Protein AF-A0AAP4FVU3-F1 (afdb_monomer)

pLDDT: mean 83.16, std 20.71, range [27.2, 98.75]

Structure (mmCIF, N/CA/C/O backbone):
data_AF-A0AAP4FVU3-F1
#
_entry.id   AF-A0AAP4FVU3-F1
#
loop_
_atom_site.group_PDB
_atom_site.id
_atom_site.type_symbol
_atom_site.label_atom_id
_atom_site.label_alt_id
_atom_site.label_comp_id
_atom_site.label_asym_id
_atom_site.label_entity_id
_atom_site.label_seq_id
_atom_site.pdbx_PDB_ins_code
_atom_site.Cartn_x
_atom_site.Cartn_y
_atom_site.Cartn_z
_atom_site.occupancy
_atom_site.B_iso_or_equiv
_atom_site.auth_seq_id
_atom_site.auth_comp_id
_atom_site.auth_asym_id
_atom_site.auth_atom_id
_atom_site.pdbx_PDB_model_num
ATOM 1 N N . MET A 1 1 ? 29.505 -15.397 -71.806 1.00 38.56 1 MET A N 1
ATOM 2 C CA . MET A 1 1 ? 29.317 -16.801 -71.384 1.00 38.56 1 MET A CA 1
ATOM 3 C C . MET A 1 1 ? 28.017 -16.881 -70.593 1.00 38.56 1 MET A C 1
ATOM 5 O O . MET A 1 1 ? 27.939 -16.304 -69.522 1.00 38.56 1 MET A O 1
ATOM 9 N N . LEU A 1 2 ? 26.984 -17.497 -71.165 1.00 31.22 2 LEU A N 1
ATOM 10 C CA . LEU A 1 2 ? 25.797 -18.022 -70.463 1.00 31.22 2 LEU A CA 1
ATOM 11 C C . LEU A 1 2 ? 25.947 -19.570 -70.422 1.00 31.22 2 LEU A C 1
ATOM 13 O O . LEU A 1 2 ? 26.785 -20.048 -71.192 1.00 31.22 2 LEU A O 1
ATOM 17 N N . PRO A 1 3 ? 25.160 -20.374 -69.662 1.00 44.78 3 PRO A N 1
ATOM 18 C CA . PRO A 1 3 ? 23.874 -20.037 -69.039 1.00 44.78 3 PRO A CA 1
ATOM 19 C C . PRO A 1 3 ? 23.578 -20.610 -67.627 1.00 44.78 3 PRO A C 1
ATOM 21 O O . PRO A 1 3 ? 24.168 -21.560 -67.122 1.00 44.78 3 PRO A O 1
ATOM 24 N N . THR A 1 4 ? 22.534 -20.006 -67.067 1.00 33.06 4 THR A N 1
ATOM 25 C CA . THR A 1 4 ? 21.506 -20.478 -66.127 1.00 33.06 4 THR A CA 1
ATOM 26 C C . THR A 1 4 ? 20.995 -21.913 -66.354 1.00 33.06 4 THR A C 1
ATOM 28 O O . THR A 1 4 ? 20.730 -22.311 -67.486 1.00 33.06 4 THR A O 1
ATOM 31 N N . PHE A 1 5 ? 20.709 -22.645 -65.266 1.00 34.53 5 PHE A N 1
ATOM 32 C CA . PHE A 1 5 ? 19.951 -23.907 -65.284 1.00 34.53 5 PHE A CA 1
ATOM 33 C C . PHE A 1 5 ? 18.612 -23.781 -64.533 1.00 34.53 5 PHE A C 1
ATOM 35 O O . PHE A 1 5 ? 18.580 -23.506 -63.336 1.00 34.53 5 PHE A O 1
ATOM 42 N N . ARG A 1 6 ? 17.510 -24.033 -65.255 1.00 36.28 6 ARG A N 1
ATOM 43 C CA . ARG A 1 6 ? 16.176 -24.406 -64.742 1.00 36.28 6 ARG A CA 1
ATOM 44 C C . ARG A 1 6 ? 16.087 -25.940 -64.637 1.00 36.28 6 ARG A C 1
ATOM 46 O O . ARG A 1 6 ? 16.581 -26.629 -65.525 1.00 36.28 6 ARG A O 1
ATOM 53 N N . LYS A 1 7 ? 15.380 -26.466 -63.633 1.00 34.53 7 LYS A N 1
ATOM 54 C CA . LYS A 1 7 ? 14.786 -27.826 -63.600 1.00 34.53 7 LYS A CA 1
ATOM 55 C C . LYS A 1 7 ? 13.390 -27.663 -62.981 1.00 34.53 7 LYS A C 1
ATOM 57 O O . LYS A 1 7 ? 13.303 -27.172 -61.866 1.00 34.53 7 LYS A O 1
ATOM 62 N N . SER A 1 8 ? 12.289 -27.690 -63.731 1.00 30.59 8 SER A N 1
ATOM 63 C CA . SER A 1 8 ? 11.578 -28.801 -64.393 1.00 30.59 8 SER A CA 1
ATOM 64 C C . SER A 1 8 ? 10.974 -29.837 -63.439 1.00 30.59 8 SER A C 1
ATOM 66 O O . SER A 1 8 ? 11.662 -30.661 -62.846 1.00 30.59 8 SER A O 1
ATOM 68 N N . LEU A 1 9 ? 9.647 -29.720 -63.375 1.00 27.27 9 LEU A N 1
ATOM 69 C CA . LEU A 1 9 ? 8.590 -30.518 -62.769 1.00 27.27 9 LEU A CA 1
ATOM 70 C C . LEU A 1 9 ? 8.535 -31.941 -63.363 1.00 27.27 9 LEU A C 1
ATOM 72 O O . LEU A 1 9 ? 8.607 -32.088 -64.582 1.00 27.27 9 LEU A O 1
ATOM 76 N N . ILE A 1 10 ? 8.334 -32.968 -62.529 1.00 33.00 10 ILE A N 1
ATOM 77 C CA . ILE A 1 10 ? 7.913 -34.309 -62.968 1.00 33.00 10 ILE A CA 1
ATOM 78 C C . ILE A 1 10 ? 6.609 -34.649 -62.245 1.00 33.00 10 ILE A C 1
ATOM 80 O O . ILE A 1 10 ? 6.569 -34.769 -61.024 1.00 33.00 10 ILE A O 1
ATOM 84 N N . VAL A 1 11 ? 5.547 -34.775 -63.037 1.00 27.20 11 VAL A N 1
ATOM 85 C CA . VAL A 1 11 ? 4.223 -35.268 -62.656 1.00 27.20 11 VAL A CA 1
ATOM 86 C C . VAL A 1 11 ? 4.211 -36.775 -62.905 1.00 27.20 11 VAL A C 1
ATOM 88 O O . VAL A 1 11 ? 4.480 -37.208 -64.024 1.00 27.20 11 VAL A O 1
ATOM 91 N N . ALA A 1 12 ? 3.886 -37.567 -61.885 1.00 32.09 12 ALA A N 1
ATOM 92 C CA . ALA A 1 12 ? 3.591 -38.988 -62.027 1.00 32.09 12 ALA A CA 1
ATOM 93 C C . ALA A 1 12 ? 2.085 -39.200 -61.820 1.00 32.09 12 ALA A C 1
ATOM 95 O O . ALA A 1 12 ? 1.561 -38.986 -60.729 1.00 32.09 12 ALA A O 1
ATOM 96 N N . ILE A 1 13 ? 1.395 -39.591 -62.892 1.00 31.27 13 ILE A N 1
ATOM 97 C CA . ILE A 1 13 ? -0.001 -40.031 -62.878 1.00 31.27 13 ILE A CA 1
ATOM 98 C C . ILE A 1 13 ? 0.012 -41.540 -62.624 1.00 31.27 13 ILE A C 1
ATOM 100 O O . ILE A 1 13 ? 0.585 -42.290 -63.410 1.00 31.27 13 ILE A O 1
ATOM 104 N N . SER A 1 14 ? -0.635 -41.976 -61.545 1.00 30.45 14 SER A N 1
ATOM 105 C CA . SER A 1 14 ? -0.989 -43.376 -61.300 1.00 30.45 14 SER A CA 1
ATOM 106 C C . SER A 1 14 ? -2.511 -43.482 -61.264 1.00 30.45 14 SER A C 1
ATOM 108 O O . SER A 1 14 ? -3.184 -42.674 -60.625 1.00 30.45 14 SER A O 1
ATOM 110 N N . THR A 1 15 ? -3.047 -44.434 -62.021 1.00 31.00 15 THR A N 1
ATOM 111 C CA . THR A 1 15 ? -4.474 -44.644 -62.263 1.00 31.00 15 THR A CA 1
ATOM 112 C C . THR A 1 15 ? -5.048 -45.741 -61.362 1.00 31.00 15 THR A C 1
ATOM 114 O O . THR A 1 15 ? -4.447 -46.795 -61.194 1.00 31.00 15 THR A O 1
ATOM 117 N N . SER A 1 16 ? -6.275 -45.478 -60.898 1.00 28.86 16 SER A N 1
ATOM 118 C CA . SER A 1 16 ? -7.367 -46.431 -60.632 1.00 28.86 16 SER A CA 1
ATOM 119 C C . SER A 1 16 ? -7.278 -47.394 -59.439 1.00 28.86 16 SER A C 1
ATOM 121 O O . SER A 1 16 ? -6.579 -48.396 -59.483 1.00 28.86 16 SER A O 1
ATOM 123 N N . ALA A 1 17 ? -8.174 -47.200 -58.464 1.00 31.23 17 ALA A N 1
ATOM 124 C CA . ALA A 1 17 ? -9.341 -48.076 -58.268 1.00 31.23 17 ALA A CA 1
ATOM 125 C C . ALA A 1 17 ? -10.279 -47.481 -57.201 1.00 31.23 17 ALA A C 1
ATOM 127 O O . ALA A 1 17 ? -9.907 -47.301 -56.045 1.00 31.23 17 ALA A O 1
ATOM 128 N N . LEU A 1 18 ? -11.509 -47.173 -57.615 1.00 32.31 18 LEU A N 1
ATOM 129 C CA . LEU A 1 18 ? -12.615 -46.770 -56.754 1.00 32.31 18 LEU A CA 1
ATOM 130 C C . LEU A 1 18 ? -13.255 -48.040 -56.176 1.00 32.31 18 LEU A C 1
ATOM 132 O O . LEU A 1 18 ? -13.870 -48.805 -56.916 1.00 32.31 18 LEU A O 1
ATOM 136 N N . ILE A 1 19 ? -13.124 -48.257 -54.868 1.00 35.12 19 ILE A N 1
ATOM 137 C CA . ILE A 1 19 ? -13.930 -49.235 -54.131 1.00 35.12 19 ILE A CA 1
ATOM 138 C C . ILE A 1 19 ? -14.828 -48.437 -53.184 1.00 35.12 19 ILE A C 1
ATOM 140 O O . ILE A 1 19 ? -14.380 -47.934 -52.157 1.00 35.12 19 ILE A O 1
ATOM 144 N N . LEU A 1 20 ? -16.101 -48.290 -53.564 1.00 36.50 20 LEU A N 1
ATOM 145 C CA . LEU A 1 20 ? -17.160 -47.869 -52.651 1.00 36.50 20 LEU A CA 1
ATOM 146 C C . LEU A 1 20 ? -17.521 -49.065 -51.765 1.00 36.50 20 LEU A C 1
ATOM 148 O O . LEU A 1 20 ? -18.253 -49.960 -52.183 1.00 36.50 20 LEU A O 1
ATOM 152 N N . THR A 1 21 ? -17.049 -49.055 -50.526 1.00 38.81 21 THR A N 1
ATOM 153 C CA . THR A 1 21 ? -17.670 -49.812 -49.436 1.00 38.81 21 THR A CA 1
ATOM 154 C C . THR A 1 21 ? -18.214 -48.815 -48.431 1.00 38.81 21 THR A C 1
ATOM 156 O O . THR A 1 21 ? -17.455 -48.090 -47.792 1.00 38.81 21 THR A O 1
ATOM 159 N N . GLY A 1 22 ? -19.543 -48.759 -48.334 1.00 46.09 22 GLY A N 1
ATOM 160 C CA . GLY A 1 22 ? -20.248 -47.990 -47.320 1.00 46.09 22 GLY A CA 1
ATOM 161 C C . GLY A 1 22 ? -19.900 -48.515 -45.932 1.00 46.09 22 GLY A C 1
ATOM 162 O O . GLY A 1 22 ? -20.382 -49.566 -45.522 1.00 46.09 22 GLY A O 1
ATOM 163 N N . GLY A 1 23 ? -19.055 -47.773 -45.227 1.00 35.38 23 GLY A N 1
ATOM 164 C CA . GLY A 1 23 ? -18.915 -47.841 -43.783 1.00 35.38 23 GLY A CA 1
ATOM 165 C C . GLY A 1 23 ? -19.592 -46.612 -43.200 1.00 35.38 23 GLY A C 1
ATOM 166 O O . GLY A 1 23 ? -19.259 -45.488 -43.572 1.00 35.38 23 GLY A O 1
ATOM 167 N N . ILE A 1 24 ? -20.557 -46.821 -42.308 1.00 43.44 24 ILE A N 1
ATOM 168 C CA . ILE A 1 24 ? -21.048 -45.771 -41.419 1.00 43.44 24 ILE A CA 1
ATOM 169 C C . ILE A 1 24 ? -19.837 -45.348 -40.590 1.00 43.44 24 ILE A C 1
ATOM 171 O O . ILE A 1 24 ? -19.424 -46.063 -39.679 1.00 43.44 24 ILE A O 1
ATOM 175 N N . ALA A 1 25 ? -19.225 -44.222 -40.952 1.00 35.53 25 ALA A N 1
ATOM 176 C CA . ALA A 1 25 ? -18.262 -43.564 -40.097 1.00 35.53 25 ALA A CA 1
ATOM 177 C C . ALA A 1 25 ? -19.045 -43.075 -38.879 1.00 35.53 25 ALA A C 1
ATOM 179 O O . ALA A 1 25 ? -19.704 -42.036 -38.913 1.00 35.53 25 ALA A O 1
ATOM 180 N N . THR A 1 26 ? -19.012 -43.854 -37.803 1.00 39.78 26 THR A N 1
ATOM 181 C CA . THR A 1 26 ? -19.186 -43.296 -36.471 1.00 39.78 26 THR A CA 1
ATOM 182 C C . THR A 1 26 ? -18.154 -42.187 -36.357 1.00 39.78 26 THR A C 1
ATOM 184 O O . THR A 1 26 ? -16.954 -42.462 -36.310 1.00 39.78 26 THR A O 1
ATOM 187 N N . ALA A 1 27 ? -18.612 -40.938 -36.381 1.00 40.44 27 ALA A N 1
ATOM 188 C CA . ALA A 1 27 ? -17.813 -39.813 -35.945 1.00 40.44 27 ALA A CA 1
ATOM 189 C C . ALA A 1 27 ? -17.474 -40.069 -34.473 1.00 40.44 27 ALA A C 1
ATOM 191 O O . ALA A 1 27 ? -18.232 -39.725 -33.570 1.00 40.44 27 ALA A O 1
ATOM 192 N N . GLN A 1 28 ? -16.349 -40.740 -34.228 1.00 33.72 28 GLN A N 1
ATOM 193 C CA . GLN A 1 28 ? -15.615 -40.540 -32.997 1.00 33.72 28 GLN A CA 1
ATOM 194 C C . GLN A 1 28 ? -15.229 -39.068 -33.027 1.00 33.72 28 GLN A C 1
ATOM 196 O O . GLN A 1 28 ? -14.318 -38.670 -33.750 1.00 33.72 28 GLN A O 1
ATOM 201 N N . ALA A 1 29 ? -15.993 -38.256 -32.299 1.00 38.38 29 ALA A N 1
ATOM 202 C CA . ALA A 1 29 ? -15.531 -36.960 -31.861 1.00 38.38 29 ALA A CA 1
ATOM 203 C C . ALA A 1 29 ? -14.224 -37.219 -31.107 1.00 38.38 29 ALA A C 1
ATOM 205 O O . ALA A 1 29 ? -14.226 -37.652 -29.956 1.00 38.38 29 ALA A O 1
ATOM 206 N N . SER A 1 30 ? -13.098 -37.040 -31.793 1.00 38.91 30 SER A N 1
ATOM 207 C CA . SER A 1 30 ? -11.835 -36.801 -31.124 1.00 38.91 30 SER A CA 1
ATOM 208 C C . SER A 1 30 ? -12.073 -35.561 -30.278 1.00 38.91 30 SER A C 1
ATOM 210 O O . SER A 1 30 ? -12.345 -34.495 -30.836 1.00 38.91 30 SER A O 1
ATOM 212 N N . ALA A 1 31 ? -12.050 -35.710 -28.955 1.00 44.56 31 ALA A N 1
ATOM 213 C CA . ALA A 1 31 ? -11.927 -34.580 -28.055 1.00 44.56 31 ALA A CA 1
ATOM 214 C C . ALA A 1 31 ? -10.681 -33.813 -28.509 1.00 44.56 31 ALA A C 1
ATOM 216 O O . ALA A 1 31 ? -9.557 -34.279 -28.327 1.00 44.56 31 ALA A O 1
ATOM 217 N N . ALA A 1 32 ? -10.894 -32.714 -29.231 1.00 43.94 32 ALA A N 1
ATOM 218 C CA . ALA A 1 32 ? -9.843 -31.759 -29.489 1.00 43.94 32 ALA A CA 1
ATOM 219 C C . ALA A 1 32 ? -9.375 -31.311 -28.109 1.00 43.94 32 ALA A C 1
ATOM 221 O O . ALA A 1 32 ? -10.195 -30.863 -27.309 1.00 43.94 32 ALA A O 1
ATOM 222 N N . ASP A 1 33 ? -8.097 -31.523 -27.825 1.00 53.69 33 ASP A N 1
ATOM 223 C CA . ASP A 1 33 ? -7.442 -31.025 -26.626 1.00 53.69 33 ASP A CA 1
ATOM 224 C C . ASP A 1 33 ? -7.655 -29.504 -26.625 1.00 53.69 33 ASP A C 1
ATOM 226 O O . ASP A 1 33 ? -7.070 -28.778 -27.434 1.00 53.69 33 ASP A O 1
ATOM 230 N N . SER A 1 34 ? -8.643 -29.028 -25.864 1.00 67.12 34 SER A N 1
ATOM 231 C CA . SER A 1 34 ? -9.034 -27.624 -25.889 1.00 67.12 34 SER A CA 1
ATOM 232 C C . SER A 1 34 ? -7.889 -26.833 -25.279 1.00 67.12 34 SER A C 1
ATOM 234 O O . SER A 1 34 ? -7.538 -27.077 -24.125 1.00 67.12 34 SER A O 1
ATOM 236 N N . ALA A 1 35 ? -7.295 -25.917 -26.045 1.00 88.81 35 ALA A N 1
ATOM 237 C CA . ALA A 1 35 ? -6.182 -25.107 -25.571 1.00 88.81 35 ALA A CA 1
ATOM 238 C C . ALA A 1 35 ? -6.533 -24.442 -24.228 1.00 88.81 35 ALA A C 1
ATOM 240 O O . ALA A 1 35 ? -7.579 -23.809 -24.098 1.00 88.81 35 ALA A O 1
ATOM 241 N N . THR A 1 36 ? -5.661 -24.599 -23.233 1.00 94.69 36 THR A N 1
ATOM 242 C CA . THR A 1 36 ? -5.805 -23.965 -21.916 1.00 94.69 36 THR A CA 1
ATOM 243 C C . THR A 1 36 ? -4.711 -22.932 -21.696 1.00 94.69 36 THR A C 1
ATOM 245 O O . THR A 1 36 ? -3.562 -23.167 -22.080 1.00 94.69 36 THR A O 1
ATOM 248 N N . TYR A 1 37 ? -5.032 -21.850 -20.997 1.00 96.12 37 TYR A N 1
ATOM 249 C CA . TYR A 1 37 ? -4.131 -20.733 -20.729 1.00 96.12 37 TYR A CA 1
ATOM 250 C C . TYR A 1 37 ? -3.891 -20.570 -19.224 1.00 96.12 37 TYR A C 1
ATOM 252 O O . TYR A 1 37 ? -4.841 -20.707 -18.448 1.00 96.12 37 TYR A O 1
ATOM 260 N N . PRO A 1 38 ? -2.646 -20.302 -18.789 1.00 96.88 38 PRO A N 1
ATOM 261 C CA . PRO A 1 38 ? -2.349 -20.082 -17.382 1.00 96.88 38 PRO A CA 1
ATOM 262 C C . PRO A 1 38 ? -2.939 -18.750 -16.908 1.00 96.88 38 PRO A C 1
ATOM 264 O O . PRO A 1 38 ? -2.762 -17.715 -17.550 1.00 96.88 38 PRO A O 1
ATOM 267 N N . VAL A 1 39 ? -3.599 -18.778 -15.757 1.00 97.25 39 VAL A N 1
ATOM 268 C CA . VAL A 1 39 ? -4.093 -17.603 -15.035 1.00 97.25 39 VAL A CA 1
ATOM 269 C C . VAL A 1 39 ? -3.710 -17.765 -13.572 1.00 97.25 39 VAL A C 1
ATOM 271 O O . VAL A 1 39 ? -3.850 -18.844 -13.000 1.00 97.25 39 VAL A O 1
ATOM 274 N N . ARG A 1 40 ? -3.219 -16.695 -12.952 1.00 97.38 40 ARG A N 1
ATOM 275 C CA . ARG A 1 40 ? -2.927 -16.667 -11.517 1.00 97.38 40 ARG A CA 1
ATOM 276 C C . ARG A 1 40 ? -4.020 -15.912 -10.785 1.00 97.38 40 ARG A C 1
ATOM 278 O O . ARG A 1 40 ? -4.420 -14.830 -11.203 1.00 97.38 40 ARG A O 1
ATOM 285 N N . ILE A 1 41 ? -4.475 -16.465 -9.675 1.00 97.75 41 ILE A N 1
ATOM 286 C CA . ILE A 1 41 ? -5.405 -15.809 -8.767 1.00 97.75 41 ILE A CA 1
ATOM 287 C C . ILE A 1 41 ? -4.613 -15.346 -7.549 1.00 97.75 41 ILE A C 1
ATOM 289 O O . ILE A 1 41 ? -4.006 -16.161 -6.856 1.00 97.75 41 ILE A O 1
ATOM 293 N N . SER A 1 42 ? -4.588 -14.036 -7.324 1.00 96.06 42 SER A N 1
ATOM 294 C CA . SER A 1 42 ? -3.908 -13.395 -6.197 1.00 96.06 42 SER A CA 1
ATOM 295 C C . SER A 1 42 ? -4.954 -12.886 -5.216 1.00 96.06 42 SER A C 1
ATOM 297 O O . SER A 1 42 ? -5.984 -12.344 -5.623 1.00 96.06 42 SER A O 1
ATOM 299 N N . LYS A 1 43 ? -4.704 -13.084 -3.927 1.00 96.94 43 LYS A N 1
ATOM 300 C CA . LYS A 1 43 ? -5.576 -12.650 -2.844 1.00 96.94 43 LYS A CA 1
ATOM 301 C C . LYS A 1 43 ? -4.783 -11.715 -1.952 1.00 96.94 43 LYS A C 1
ATOM 303 O O . LYS A 1 43 ? -3.787 -12.131 -1.380 1.00 96.94 43 LYS A O 1
ATOM 308 N N . VAL A 1 44 ? -5.203 -10.465 -1.815 1.00 93.94 44 VAL A N 1
ATOM 309 C CA . VAL A 1 44 ? -4.476 -9.460 -1.019 1.00 93.94 44 VAL A CA 1
ATOM 310 C C . VAL A 1 44 ? -5.423 -8.691 -0.108 1.00 93.94 44 VAL A C 1
ATOM 312 O O . VAL A 1 44 ? -6.641 -8.742 -0.273 1.00 93.94 44 VAL A O 1
ATOM 315 N N . ALA A 1 45 ? -4.858 -7.989 0.867 1.00 92.81 45 ALA A N 1
ATOM 316 C CA . ALA A 1 45 ? -5.593 -7.065 1.716 1.00 92.81 45 ALA A CA 1
ATOM 317 C C . ALA A 1 45 ? -5.452 -5.630 1.185 1.00 92.81 45 ALA A C 1
ATOM 319 O O . ALA A 1 45 ? -4.370 -5.236 0.749 1.00 92.81 45 ALA A O 1
ATOM 320 N N . GLU A 1 46 ? -6.515 -4.831 1.265 1.00 89.00 46 GLU A N 1
ATOM 321 C CA . GLU A 1 46 ? -6.510 -3.407 0.892 1.00 89.00 46 GLU A CA 1
ATOM 322 C C . GLU A 1 46 ? -5.497 -2.614 1.734 1.00 89.00 46 GLU A C 1
ATOM 324 O O . GLU A 1 46 ? -4.816 -1.731 1.219 1.00 89.00 46 GLU A O 1
ATOM 329 N N . ASP A 1 47 ? -5.336 -2.975 3.014 1.00 86.50 47 ASP A N 1
ATOM 330 C CA . ASP A 1 47 ? -4.379 -2.347 3.932 1.00 86.50 47 ASP A CA 1
ATOM 331 C C . ASP A 1 47 ? -2.944 -2.892 3.805 1.00 86.50 47 ASP A C 1
ATOM 333 O O . ASP A 1 47 ? -2.022 -2.350 4.419 1.00 86.50 47 ASP A O 1
ATOM 337 N N . ASN A 1 48 ? -2.729 -3.939 3.000 1.00 86.69 48 ASN A N 1
ATOM 338 C CA . ASN A 1 48 ? -1.408 -4.501 2.736 1.00 86.69 48 ASN A CA 1
ATOM 339 C C . ASN A 1 48 ? -1.352 -5.267 1.401 1.00 86.69 48 ASN A C 1
ATOM 341 O O . ASN A 1 48 ? -1.512 -6.488 1.347 1.00 86.69 48 ASN A O 1
ATOM 345 N N . THR A 1 49 ? -1.008 -4.558 0.327 1.00 83.12 49 THR A N 1
ATOM 346 C CA . THR A 1 49 ? -0.813 -5.137 -1.013 1.00 83.12 49 THR A CA 1
ATOM 347 C C . THR A 1 49 ? 0.585 -5.736 -1.231 1.00 83.12 49 THR A C 1
ATOM 349 O O . THR A 1 49 ? 0.920 -6.107 -2.356 1.00 83.12 49 THR A O 1
ATOM 352 N N . SER A 1 50 ? 1.437 -5.776 -0.198 1.00 83.19 50 SER A N 1
ATOM 353 C CA . SER A 1 50 ? 2.822 -6.274 -0.276 1.00 83.19 50 SER A CA 1
ATOM 354 C C . SER A 1 50 ? 2.942 -7.792 -0.110 1.00 83.19 50 SER A C 1
ATOM 356 O O . SER A 1 50 ? 3.997 -8.364 -0.379 1.00 83.19 50 SER A O 1
ATOM 358 N N . SER A 1 51 ? 1.874 -8.460 0.324 1.00 87.62 51 SER A N 1
ATOM 359 C CA . SER A 1 51 ? 1.862 -9.899 0.587 1.00 87.62 51 SER A CA 1
ATOM 360 C C . SER A 1 51 ? 0.500 -10.511 0.290 1.00 87.62 51 SER A C 1
ATOM 362 O O . SER A 1 51 ? -0.525 -9.861 0.482 1.00 87.62 51 SER A O 1
ATOM 364 N N . GLU A 1 52 ? 0.492 -11.785 -0.099 1.00 93.50 52 GLU A N 1
ATOM 365 C CA . GLU A 1 52 ? -0.747 -12.550 -0.231 1.00 93.50 52 GLU A CA 1
ATOM 366 C C . GLU A 1 52 ? -1.443 -12.709 1.134 1.00 93.50 52 GLU A C 1
ATOM 368 O O . GLU A 1 52 ? -0.811 -12.943 2.170 1.00 93.50 52 GLU A O 1
ATOM 373 N N . LEU A 1 53 ? -2.765 -12.586 1.119 1.00 95.44 53 LEU A N 1
ATOM 374 C CA . LEU A 1 53 ? -3.655 -12.751 2.253 1.00 95.44 53 LEU A CA 1
ATOM 375 C C . LEU A 1 53 ? -4.124 -14.210 2.308 1.00 95.44 53 LEU A C 1
ATOM 377 O O . LEU A 1 53 ? -4.913 -14.662 1.475 1.00 95.44 53 LEU A O 1
ATOM 381 N N . LYS A 1 54 ? -3.621 -14.944 3.303 1.00 97.12 54 LYS A N 1
ATOM 382 C CA . LYS A 1 54 ? -3.934 -16.359 3.552 1.00 97.12 54 LYS A CA 1
ATOM 383 C C . LYS A 1 54 ? -5.306 -16.568 4.202 1.00 97.12 54 LYS A C 1
ATOM 385 O O . LYS A 1 54 ? -5.847 -15.654 4.817 1.00 97.12 54 LYS A O 1
ATOM 390 N N . ASP A 1 55 ? -5.783 -17.810 4.149 1.00 97.38 55 ASP A N 1
ATOM 391 C CA . ASP A 1 55 ? -6.969 -18.314 4.859 1.00 97.38 55 ASP A CA 1
ATOM 392 C C . ASP A 1 55 ? -8.333 -17.833 4.306 1.00 97.38 55 ASP A C 1
ATOM 394 O O . ASP A 1 55 ? -9.360 -18.026 4.954 1.00 97.38 55 ASP A O 1
ATOM 398 N N . ALA A 1 56 ? -8.375 -17.272 3.092 1.00 98.00 56 ALA A N 1
ATOM 399 C CA . ALA A 1 56 ? -9.615 -16.982 2.368 1.00 98.00 56 ALA A CA 1
ATOM 400 C C . ALA A 1 56 ? -10.100 -18.224 1.612 1.00 98.00 56 ALA A C 1
ATOM 402 O O . ALA A 1 56 ? -9.318 -18.860 0.905 1.00 98.00 56 ALA A O 1
ATOM 403 N N . HIS A 1 57 ? -11.385 -18.561 1.691 1.00 98.31 57 HIS A N 1
ATOM 404 C CA . HIS A 1 57 ? -11.962 -19.668 0.926 1.00 98.31 57 HIS A CA 1
ATOM 405 C C . HIS A 1 57 ? -12.519 -19.175 -0.409 1.00 98.31 57 HIS A C 1
ATOM 407 O O . HIS A 1 57 ? -13.527 -18.468 -0.448 1.00 98.31 57 HIS A O 1
ATOM 413 N N . LEU A 1 58 ? -11.894 -19.591 -1.507 1.00 98.62 58 LEU A N 1
ATOM 414 C CA . LEU A 1 58 ? -12.199 -19.148 -2.865 1.00 98.62 58 LEU A CA 1
ATOM 415 C C . LEU A 1 58 ? -12.851 -20.264 -3.687 1.00 98.62 58 LEU A C 1
ATOM 417 O O . LEU A 1 58 ? -12.565 -21.450 -3.503 1.00 98.62 58 LEU A O 1
ATOM 421 N N . SER A 1 59 ? -13.718 -19.867 -4.613 1.00 98.31 59 SER A N 1
ATOM 422 C CA . SER A 1 59 ? -14.410 -20.733 -5.564 1.00 98.31 59 SER A CA 1
ATOM 423 C C . SER A 1 59 ? -14.379 -20.104 -6.954 1.00 98.31 59 SER A C 1
ATOM 425 O O . SER A 1 59 ? -14.734 -18.939 -7.114 1.00 98.31 59 SER A O 1
ATOM 427 N N . LEU A 1 60 ? -13.962 -20.866 -7.959 1.00 98.38 60 LEU A N 1
ATOM 428 C CA . LEU A 1 60 ? -13.961 -20.468 -9.362 1.00 98.38 60 LEU A CA 1
ATOM 429 C C . LEU A 1 60 ? -15.015 -21.280 -10.113 1.00 98.38 60 LEU A C 1
ATOM 431 O O . LEU A 1 60 ? -14.932 -22.510 -10.161 1.00 98.38 60 LEU A O 1
ATOM 435 N N . SER A 1 61 ? -15.996 -20.605 -10.710 1.00 96.94 61 SER A N 1
ATOM 436 C CA . SER A 1 61 ? -16.984 -21.269 -11.562 1.00 96.94 61 SER A CA 1
ATOM 437 C C . SER A 1 61 ? -16.330 -21.791 -12.840 1.00 96.94 61 SER A C 1
ATOM 439 O O . SER A 1 61 ? -15.523 -21.096 -13.447 1.00 96.94 61 SER A O 1
ATOM 441 N N . ILE A 1 62 ? -16.686 -23.007 -13.259 1.00 92.69 62 ILE A N 1
ATOM 442 C CA . ILE A 1 62 ? -16.197 -23.619 -14.498 1.00 92.69 62 ILE A CA 1
ATOM 443 C C . ILE A 1 62 ? -17.388 -23.810 -15.450 1.00 92.69 62 ILE A C 1
ATOM 445 O O . ILE A 1 62 ? -18.362 -24.466 -15.072 1.00 92.69 62 ILE A O 1
ATOM 449 N N . PRO A 1 63 ? -17.360 -23.257 -16.679 1.00 87.38 63 PRO A N 1
ATOM 450 C CA . PRO A 1 63 ? -18.449 -23.424 -17.639 1.00 87.38 63 PRO A CA 1
ATOM 451 C C . PRO A 1 63 ? -18.786 -24.897 -17.906 1.00 87.38 63 PRO A C 1
ATOM 453 O O . PRO A 1 63 ? -17.962 -25.648 -18.420 1.00 87.38 63 PRO A O 1
ATOM 456 N N . GLY A 1 64 ? -20.014 -25.308 -17.577 1.00 85.12 64 GLY A N 1
ATOM 457 C CA . GLY A 1 64 ? -20.495 -26.674 -17.820 1.00 85.12 64 GLY A CA 1
ATOM 458 C C . GLY A 1 64 ? -19.879 -27.753 -16.921 1.00 85.12 64 GLY A C 1
ATOM 459 O O . GLY A 1 64 ? -20.053 -28.934 -17.216 1.00 85.12 64 GLY A O 1
ATOM 460 N N . GLY A 1 65 ? -19.182 -27.369 -15.847 1.00 89.88 65 GLY A N 1
ATOM 461 C CA . GLY A 1 65 ? -18.546 -28.288 -14.904 1.00 89.88 65 GLY A CA 1
ATOM 462 C C . GLY A 1 65 ? -18.702 -27.862 -13.445 1.00 89.88 65 GLY A C 1
ATOM 463 O O . GLY A 1 65 ? -19.336 -26.852 -13.133 1.00 89.88 65 GLY A O 1
ATOM 464 N N . ASP A 1 66 ? -18.112 -28.653 -12.551 1.00 93.62 66 ASP A N 1
ATOM 465 C CA . ASP A 1 66 ? -18.082 -28.353 -11.121 1.00 93.62 66 ASP A CA 1
ATOM 466 C C . ASP A 1 66 ? -17.096 -27.210 -10.814 1.00 93.62 66 ASP A C 1
ATOM 468 O O . ASP A 1 66 ? -16.048 -27.106 -11.463 1.00 93.62 66 ASP A O 1
ATOM 472 N N . PRO A 1 67 ? -17.397 -26.345 -9.828 1.00 96.25 67 PRO A N 1
ATOM 473 C CA . PRO A 1 67 ? -16.498 -25.267 -9.440 1.00 96.25 67 PRO A CA 1
ATOM 474 C C . PRO A 1 67 ? -15.209 -25.806 -8.809 1.00 96.25 67 PRO A C 1
ATOM 476 O O . PRO A 1 67 ? -15.219 -26.785 -8.060 1.00 96.25 67 PRO A O 1
ATOM 479 N N . GLN A 1 68 ? -14.096 -25.115 -9.052 1.00 97.56 68 GLN A N 1
ATOM 480 C CA . GLN A 1 68 ? -12.831 -25.387 -8.374 1.00 97.56 68 GLN A CA 1
ATOM 481 C C . GLN A 1 68 ? -12.733 -24.538 -7.106 1.00 97.56 68 GLN A C 1
ATOM 483 O O . GLN A 1 68 ? -12.827 -23.316 -7.176 1.00 97.56 68 GLN A O 1
ATOM 488 N N . THR A 1 69 ? -12.486 -25.164 -5.954 1.00 98.00 69 THR A N 1
ATOM 489 C CA . THR A 1 69 ? -12.374 -24.466 -4.663 1.00 98.00 69 THR A CA 1
ATOM 490 C C . THR A 1 69 ? -11.004 -24.652 -4.026 1.00 98.00 69 THR A C 1
ATOM 492 O O . THR A 1 69 ? -10.443 -25.748 -4.090 1.00 98.00 69 THR A O 1
ATOM 495 N N . TRP A 1 70 ? -10.485 -23.621 -3.365 1.00 98.50 70 TRP A N 1
ATOM 496 C CA . TRP A 1 70 ? -9.236 -23.695 -2.601 1.00 98.50 70 TRP A CA 1
ATOM 497 C C . TRP A 1 70 ? -9.206 -22.660 -1.471 1.00 98.50 70 TRP A C 1
ATOM 499 O O . TRP A 1 70 ? -10.019 -21.738 -1.429 1.00 98.50 70 TRP A O 1
ATOM 509 N N . THR A 1 71 ? -8.253 -22.815 -0.553 1.00 98.31 71 THR A N 1
ATOM 510 C CA . THR A 1 71 ? -7.934 -21.803 0.462 1.00 98.31 71 THR A CA 1
ATOM 511 C C . THR A 1 71 ? -6.721 -20.997 0.006 1.00 98.31 71 THR A C 1
ATOM 513 O O . THR A 1 71 ? -5.733 -21.586 -0.441 1.00 98.31 71 THR A O 1
ATOM 516 N N . SER A 1 72 ? -6.774 -19.667 0.101 1.00 98.25 72 SER A N 1
ATOM 517 C CA . SER A 1 72 ? -5.653 -18.794 -0.255 1.00 98.25 72 SER A CA 1
ATOM 518 C C . SER A 1 72 ? -4.432 -19.054 0.632 1.00 98.25 72 SER A C 1
ATOM 520 O O . SER A 1 72 ? -4.539 -19.443 1.799 1.00 98.25 72 SER A O 1
ATOM 522 N N . SER A 1 73 ? -3.249 -18.841 0.060 1.00 96.38 73 SER A N 1
ATOM 523 C CA . SER A 1 73 ? -1.965 -19.160 0.685 1.00 96.38 73 SER A CA 1
ATOM 524 C C . SER A 1 73 ? -1.014 -17.963 0.627 1.00 96.38 73 SER A C 1
ATOM 526 O O . SER A 1 73 ? -1.428 -16.850 0.324 1.00 96.38 73 SER A O 1
ATOM 528 N N . THR A 1 74 ? 0.269 -18.179 0.911 1.00 92.44 74 THR A N 1
ATOM 529 C CA . THR A 1 74 ? 1.316 -17.152 0.791 1.00 92.44 74 THR A CA 1
ATOM 530 C C . THR A 1 74 ? 1.800 -16.934 -0.647 1.00 92.44 74 THR A C 1
ATOM 532 O O . THR A 1 74 ? 2.708 -16.137 -0.868 1.00 92.44 74 THR A O 1
ATOM 535 N N . SER A 1 75 ? 1.236 -17.649 -1.622 1.00 92.06 75 SER A N 1
ATOM 536 C CA . SER A 1 75 ? 1.530 -17.507 -3.050 1.00 92.06 75 SER A CA 1
ATOM 537 C C . SER A 1 75 ? 0.242 -17.502 -3.885 1.00 92.06 75 SER A C 1
ATOM 539 O O . SER A 1 75 ? -0.714 -18.184 -3.494 1.00 92.06 75 SER A O 1
ATOM 541 N N . PRO A 1 76 ? 0.225 -16.828 -5.054 1.00 95.12 76 PRO A N 1
ATOM 542 C CA . PRO A 1 76 ? -0.901 -16.891 -5.982 1.00 95.12 76 PRO A CA 1
ATOM 543 C C . PRO A 1 76 ? -1.257 -18.329 -6.374 1.00 95.12 76 PRO A C 1
ATOM 545 O O . PRO A 1 76 ? -0.373 -19.164 -6.571 1.00 95.12 76 PRO A O 1
ATOM 548 N N . HIS A 1 77 ? -2.548 -18.601 -6.545 1.00 96.94 77 HIS A N 1
ATOM 549 C CA . HIS A 1 77 ? -3.045 -19.892 -7.023 1.00 96.94 77 HIS A CA 1
ATOM 550 C C . HIS A 1 77 ? -3.046 -19.920 -8.550 1.00 96.94 77 HIS A C 1
ATOM 552 O O . HIS A 1 77 ? -3.711 -19.100 -9.182 1.00 96.94 77 HIS A O 1
ATOM 558 N N . GLU A 1 78 ? -2.297 -20.836 -9.159 1.00 96.69 78 GLU A N 1
ATOM 559 C CA . GLU A 1 78 ? -2.221 -20.955 -10.618 1.00 96.69 78 GLU A CA 1
ATOM 560 C C . GLU A 1 78 ? -3.234 -21.979 -11.143 1.00 96.69 78 GLU A C 1
ATOM 562 O O . GLU A 1 78 ? -3.309 -23.114 -10.669 1.00 96.69 78 GLU A O 1
ATOM 567 N N . VAL A 1 79 ? -4.008 -21.577 -12.150 1.00 96.50 79 VAL A N 1
ATOM 568 C CA . VAL A 1 79 ? -5.001 -22.407 -12.837 1.00 96.50 79 VAL A CA 1
ATOM 569 C C . VAL A 1 79 ? -4.772 -22.369 -14.344 1.00 96.50 79 VAL A C 1
ATOM 571 O O . VAL A 1 79 ? -4.243 -21.398 -14.883 1.00 96.50 79 VAL A O 1
ATOM 574 N N . LYS A 1 80 ? -5.181 -23.429 -15.044 1.00 96.06 80 LYS A N 1
ATOM 575 C CA . LYS A 1 80 ? -5.179 -23.487 -16.510 1.00 96.06 80 LYS A CA 1
ATOM 576 C C . LYS A 1 80 ? -6.614 -23.523 -17.004 1.00 96.06 80 LYS A C 1
ATOM 578 O O . LYS A 1 80 ? -7.342 -24.456 -16.681 1.00 96.06 80 LYS A O 1
ATOM 583 N N . LEU A 1 81 ? -7.007 -22.510 -17.767 1.00 96.19 81 LEU A N 1
ATOM 584 C CA . LEU A 1 81 ? -8.396 -22.282 -18.154 1.00 96.19 81 LEU A CA 1
ATOM 585 C C . LEU A 1 81 ? -8.555 -22.343 -19.672 1.00 96.19 81 LEU A C 1
ATOM 587 O O . LEU A 1 81 ? -7.775 -21.737 -20.406 1.00 96.19 81 LEU A O 1
ATOM 591 N N . ALA A 1 82 ? -9.567 -23.066 -20.141 1.00 95.81 82 ALA A N 1
ATOM 592 C CA . ALA A 1 82 ? -9.988 -23.016 -21.539 1.00 95.81 82 ALA A CA 1
ATOM 593 C C . ALA A 1 82 ? -10.724 -21.689 -21.830 1.00 95.81 82 ALA A C 1
ATOM 595 O O . ALA A 1 82 ? -11.138 -21.003 -20.888 1.00 95.81 82 ALA A O 1
ATOM 596 N N . PRO A 1 83 ? -10.933 -21.316 -23.103 1.00 95.81 83 PRO A N 1
ATOM 597 C CA . PRO A 1 83 ? -11.792 -20.190 -23.441 1.00 95.81 83 PRO A CA 1
ATOM 598 C C . PRO A 1 83 ? -13.186 -20.320 -22.815 1.00 95.81 83 PRO A C 1
ATOM 600 O O . PRO A 1 83 ? -13.795 -21.390 -22.842 1.00 95.81 83 PRO A O 1
ATOM 603 N N . GLY A 1 84 ? -13.685 -19.237 -22.224 1.00 95.69 84 GLY A N 1
ATOM 604 C CA . GLY A 1 84 ? -14.951 -19.235 -21.494 1.00 95.69 84 GLY A CA 1
ATOM 605 C C . GLY A 1 84 ? -15.071 -18.093 -20.490 1.00 95.69 84 GLY A C 1
ATOM 606 O O . GLY A 1 84 ? -14.118 -17.351 -20.255 1.00 95.69 84 GLY A O 1
ATOM 607 N N . THR A 1 85 ? -16.254 -17.960 -19.893 1.00 96.56 85 THR A N 1
ATOM 608 C CA . THR A 1 85 ? -16.549 -16.949 -18.869 1.00 96.56 85 THR A CA 1
ATOM 609 C C . THR A 1 85 ? -16.571 -17.585 -17.488 1.00 96.56 85 THR A C 1
ATOM 611 O O . THR A 1 85 ? -17.261 -18.575 -17.264 1.00 96.56 85 THR A O 1
ATOM 614 N N . TYR A 1 86 ? -15.837 -16.983 -16.562 1.00 97.81 86 TYR A N 1
ATOM 615 C CA . TYR A 1 86 ? -15.590 -17.477 -15.218 1.00 97.81 86 TYR A CA 1
ATOM 616 C C . TYR A 1 86 ? -16.028 -16.436 -14.186 1.00 97.81 86 TYR A C 1
ATOM 618 O O . TYR A 1 86 ? -16.034 -15.231 -14.450 1.00 97.81 86 TYR A O 1
ATOM 626 N N . THR A 1 87 ? -16.352 -16.904 -12.987 1.00 97.62 87 THR A N 1
ATOM 627 C CA . THR A 1 87 ? -16.643 -16.073 -11.818 1.00 97.62 87 THR A CA 1
ATOM 628 C C . THR A 1 87 ? -15.826 -16.586 -10.644 1.00 97.62 87 THR A C 1
ATOM 630 O O . THR A 1 87 ? -15.977 -17.738 -10.235 1.00 97.62 87 THR A O 1
ATOM 633 N N . LEU A 1 88 ? -14.958 -15.730 -10.114 1.00 98.56 88 LEU A N 1
ATOM 634 C CA . LEU A 1 88 ? -14.230 -15.956 -8.875 1.00 98.56 88 LEU A CA 1
ATOM 635 C C . LEU A 1 88 ? -15.048 -15.392 -7.711 1.00 98.56 88 LEU A C 1
ATOM 637 O O . LEU A 1 88 ? -15.342 -14.198 -7.685 1.00 98.56 88 LEU A O 1
ATOM 641 N N . THR A 1 89 ? -15.374 -16.240 -6.745 1.00 98.25 89 THR A N 1
ATOM 642 C CA . THR A 1 89 ? -16.174 -15.905 -5.567 1.00 98.25 89 THR A CA 1
ATOM 643 C C . THR A 1 89 ? -15.393 -16.228 -4.305 1.00 98.25 89 THR A C 1
ATOM 645 O O . THR A 1 89 ? -14.900 -17.347 -4.144 1.00 98.25 89 THR A O 1
ATOM 648 N N . GLU A 1 90 ? -15.333 -15.281 -3.375 1.00 98.44 90 GLU A N 1
ATOM 649 C CA . GLU A 1 90 ? -14.916 -15.562 -2.008 1.00 98.44 90 GLU A CA 1
ATOM 650 C C . GLU A 1 90 ? -16.119 -16.042 -1.194 1.00 98.44 90 GLU A C 1
ATOM 652 O O . GLU A 1 90 ? -17.147 -15.382 -1.087 1.00 98.44 90 GLU A O 1
ATOM 657 N N . THR A 1 91 ? -16.008 -17.248 -0.654 1.00 97.38 91 THR A N 1
ATOM 658 C CA . THR A 1 91 ? -17.068 -17.897 0.133 1.00 97.38 91 THR A CA 1
ATOM 659 C C . THR A 1 91 ? -16.914 -17.649 1.629 1.00 97.38 91 THR A C 1
ATOM 661 O O . THR A 1 91 ? -17.889 -17.727 2.372 1.00 97.38 91 THR A O 1
ATOM 664 N N . SER A 1 92 ? -15.697 -17.333 2.073 1.00 95.75 92 SER A N 1
ATOM 665 C CA . SER A 1 92 ? -15.388 -16.914 3.436 1.00 95.75 92 SER A CA 1
ATOM 666 C C . SER A 1 92 ? -14.089 -16.123 3.422 1.00 95.75 92 SER A C 1
ATOM 668 O O . SER A 1 92 ? -13.073 -16.635 2.950 1.00 95.75 92 SER A O 1
ATOM 670 N N . ALA A 1 93 ? -14.123 -14.916 3.979 1.00 95.31 93 ALA A N 1
ATOM 671 C CA . ALA A 1 93 ? -12.940 -14.092 4.173 1.00 95.31 93 ALA A CA 1
ATOM 672 C C . ALA A 1 93 ? -12.111 -14.581 5.377 1.00 95.31 93 ALA A C 1
ATOM 674 O O . ALA A 1 93 ? -12.645 -15.267 6.263 1.00 95.31 93 ALA A O 1
ATOM 675 N N . PRO A 1 94 ? -10.818 -14.226 5.441 1.00 94.81 94 PRO A N 1
ATOM 676 C CA . PRO A 1 94 ? -10.002 -14.406 6.631 1.00 94.81 94 PRO A CA 1
ATOM 677 C C . PRO A 1 94 ? -10.545 -13.603 7.815 1.00 94.81 94 PRO A C 1
ATOM 679 O O . PRO A 1 94 ? -11.370 -12.697 7.684 1.00 94.81 94 PRO A O 1
ATOM 682 N N . LYS A 1 95 ? -10.032 -13.909 9.008 1.00 89.00 95 LYS A N 1
ATOM 683 C CA . LYS A 1 95 ? -10.392 -13.173 10.220 1.00 89.00 95 LYS A CA 1
ATOM 684 C C . LYS A 1 95 ? -10.106 -11.671 10.056 1.00 89.00 95 LYS A C 1
ATOM 686 O O . LYS A 1 95 ? -9.016 -11.305 9.632 1.00 89.00 95 LYS A O 1
ATOM 691 N N . ASP A 1 96 ? -11.059 -10.842 10.486 1.00 89.25 96 ASP A N 1
ATOM 692 C CA . ASP A 1 96 ? -11.000 -9.371 10.477 1.00 89.25 96 ASP A CA 1
ATOM 693 C C . ASP A 1 96 ? -11.082 -8.726 9.078 1.00 89.25 96 ASP A C 1
ATOM 695 O O . ASP A 1 96 ? -10.788 -7.537 8.938 1.00 89.25 96 ASP A O 1
ATOM 699 N N . TYR A 1 97 ? -11.520 -9.480 8.064 1.00 93.25 97 TYR A N 1
ATOM 700 C CA . TYR A 1 97 ? -11.772 -9.003 6.704 1.00 93.25 97 TYR A CA 1
ATOM 701 C C . TYR A 1 97 ? -13.211 -9.296 6.257 1.00 93.25 97 TYR A C 1
ATOM 703 O O . TYR A 1 97 ? -13.843 -10.263 6.691 1.00 93.25 97 TYR A O 1
ATOM 711 N N . ASP A 1 98 ? -13.748 -8.432 5.397 1.00 92.81 98 ASP A N 1
ATOM 712 C CA . ASP A 1 98 ? -15.045 -8.636 4.757 1.00 92.81 98 ASP A CA 1
ATOM 713 C C . ASP A 1 98 ? -14.898 -9.413 3.449 1.00 92.81 98 ASP A C 1
ATOM 715 O O . ASP A 1 98 ? -13.916 -9.246 2.733 1.00 92.81 98 ASP A O 1
ATOM 719 N N . VAL A 1 99 ? -15.916 -10.224 3.138 1.00 95.06 99 VAL A N 1
ATOM 720 C CA . VAL A 1 99 ? -15.996 -10.977 1.881 1.00 95.06 99 VAL A CA 1
ATOM 721 C C . VAL A 1 99 ? -15.996 -10.010 0.698 1.00 95.06 99 VAL A C 1
ATOM 723 O O . VAL A 1 99 ? -16.858 -9.130 0.620 1.00 95.06 99 VAL A O 1
ATOM 726 N N . ALA A 1 100 ? -15.047 -10.187 -0.216 1.00 95.88 100 ALA A N 1
ATOM 727 C CA . ALA A 1 100 ? -14.933 -9.414 -1.439 1.00 95.88 100 ALA A CA 1
ATOM 728 C C . ALA A 1 100 ? -16.058 -9.733 -2.436 1.00 95.88 100 ALA A C 1
ATOM 730 O O . ALA A 1 100 ? -16.565 -10.854 -2.529 1.00 95.88 100 ALA A O 1
ATOM 731 N N . GLU A 1 101 ? -16.416 -8.729 -3.238 1.00 96.12 101 GLU A N 1
ATOM 732 C CA . GLU A 1 101 ? -17.384 -8.892 -4.322 1.00 96.12 101 GLU A CA 1
ATOM 733 C C . GLU A 1 101 ? -16.877 -9.893 -5.383 1.00 96.12 101 GLU A C 1
ATOM 735 O O . GLU A 1 101 ? -15.682 -9.895 -5.709 1.00 96.12 101 GLU A O 1
ATOM 740 N N . PRO A 1 102 ? -17.760 -10.725 -5.973 1.00 97.25 102 PRO A N 1
ATOM 741 C CA . PRO A 1 102 ? -17.366 -11.668 -7.012 1.00 97.25 102 PRO A CA 1
ATOM 742 C C . PRO A 1 102 ? -16.781 -10.982 -8.251 1.00 97.25 102 PRO A C 1
ATOM 744 O O . PRO A 1 102 ? -17.300 -9.978 -8.743 1.00 97.25 102 PRO A O 1
ATOM 747 N N . ILE A 1 103 ? -15.740 -11.582 -8.826 1.00 97.81 103 ILE A N 1
ATOM 748 C CA . ILE A 1 103 ? -15.064 -11.077 -10.025 1.00 97.81 103 ILE A CA 1
ATOM 749 C C . ILE A 1 103 ? -15.446 -11.948 -11.217 1.00 97.81 103 ILE A C 1
ATOM 751 O O . ILE A 1 103 ? -15.128 -13.135 -11.249 1.00 97.81 103 ILE A O 1
ATOM 755 N N . SER A 1 104 ? -16.088 -11.356 -12.224 1.00 96.88 104 SER A N 1
ATOM 756 C CA . SER A 1 104 ? -16.354 -12.025 -13.504 1.00 96.88 104 SER A CA 1
ATOM 757 C C . SER A 1 104 ? -15.292 -11.666 -14.542 1.00 96.88 104 SER A C 1
ATOM 759 O O . SER A 1 104 ? -14.952 -10.492 -14.694 1.00 96.88 104 SER A O 1
ATOM 761 N N . PHE A 1 105 ? -14.783 -12.665 -15.262 1.00 97.69 105 PHE A N 1
ATOM 762 C CA . PHE A 1 105 ? -13.790 -12.483 -16.323 1.00 97.69 105 PHE A CA 1
ATOM 763 C C . PHE A 1 105 ? -13.948 -13.522 -17.438 1.00 97.69 105 PHE A C 1
ATOM 765 O O . PHE A 1 105 ? -14.486 -14.607 -17.222 1.00 97.69 105 PHE A O 1
ATOM 772 N N . THR A 1 106 ? -13.452 -13.203 -18.632 1.00 97.25 106 THR A N 1
ATOM 773 C CA . THR A 1 106 ? -13.500 -14.091 -19.801 1.00 97.25 106 THR A CA 1
ATOM 774 C C . THR A 1 106 ? -12.094 -14.409 -20.292 1.00 97.25 106 THR A C 1
ATOM 776 O O . THR A 1 106 ? -11.267 -13.517 -20.471 1.00 97.25 106 THR A O 1
ATOM 779 N N . VAL A 1 107 ? -11.831 -15.692 -20.538 1.00 97.12 107 VAL A N 1
ATOM 780 C CA . VAL A 1 107 ? -10.658 -16.175 -21.271 1.00 97.12 107 VAL A CA 1
ATOM 781 C C . VAL A 1 107 ? -11.056 -16.285 -22.739 1.00 97.12 107 VAL A C 1
ATOM 783 O O . VAL A 1 107 ? -11.994 -17.004 -23.078 1.00 97.12 107 VAL A O 1
ATOM 786 N N . THR A 1 108 ? -10.370 -15.561 -23.617 1.00 95.75 108 THR A N 1
ATOM 787 C CA . THR A 1 108 ? -10.632 -15.603 -25.066 1.00 95.75 108 THR A CA 1
ATOM 788 C C . THR A 1 108 ? -9.952 -16.804 -25.731 1.00 95.75 108 THR A C 1
ATOM 790 O O . THR A 1 108 ? -9.000 -17.367 -25.191 1.00 95.75 108 THR A O 1
ATOM 793 N N . ASP A 1 109 ? -10.341 -17.124 -26.969 1.00 93.62 109 ASP A N 1
ATOM 794 C CA . ASP A 1 109 ? -9.688 -18.151 -27.811 1.00 93.62 109 ASP A CA 1
ATOM 795 C C . ASP A 1 109 ? -8.205 -17.873 -28.113 1.00 93.62 109 ASP A C 1
ATOM 797 O O . ASP A 1 109 ? -7.506 -18.706 -28.685 1.00 93.62 109 ASP A O 1
ATOM 801 N N . LYS A 1 110 ? -7.718 -16.675 -27.774 1.00 91.25 110 LYS A N 1
ATOM 802 C CA . LYS A 1 110 ? -6.317 -16.266 -27.928 1.00 91.25 110 LYS A CA 1
ATOM 803 C C . LYS A 1 110 ? -5.549 -16.279 -26.604 1.00 91.25 110 LYS A C 1
ATOM 805 O O . LYS A 1 110 ? -4.382 -15.900 -26.591 1.00 91.25 110 LYS A O 1
ATOM 810 N N . GLY A 1 111 ? -6.190 -16.656 -25.497 1.00 88.88 111 GLY A N 1
ATOM 811 C CA . GLY A 1 111 ? -5.601 -16.625 -24.157 1.00 88.88 111 GLY A CA 1
ATOM 812 C C . GLY A 1 111 ? -5.521 -15.241 -23.518 1.00 88.88 111 GLY A C 1
ATOM 813 O O . GLY A 1 111 ? -4.952 -15.096 -22.440 1.00 88.88 111 GLY A O 1
ATOM 814 N N . THR A 1 112 ? -6.087 -14.213 -24.155 1.00 91.62 112 THR A N 1
ATOM 815 C CA . THR A 1 112 ? -6.250 -12.889 -23.541 1.00 91.62 112 THR A CA 1
ATOM 816 C C . THR A 1 112 ? -7.372 -12.934 -22.511 1.00 91.62 112 THR A C 1
ATOM 818 O O . THR A 1 112 ? -8.389 -13.591 -22.749 1.00 91.62 112 THR A O 1
ATOM 821 N N . ILE A 1 113 ? -7.183 -12.223 -21.399 1.00 95.00 113 ILE A N 1
ATOM 822 C CA . ILE A 1 113 ? -8.164 -12.106 -20.321 1.00 95.00 113 ILE A CA 1
ATOM 823 C C . ILE A 1 113 ? -8.898 -10.775 -20.425 1.00 95.00 113 ILE A C 1
ATOM 825 O O . ILE A 1 113 ? -8.276 -9.714 -20.435 1.00 95.00 113 ILE A O 1
ATOM 829 N N . GLU A 1 114 ? -10.221 -10.848 -20.463 1.00 95.06 114 GLU A N 1
ATOM 830 C CA . GLU A 1 114 ? -11.120 -9.704 -20.378 1.00 95.06 114 GLU A CA 1
ATOM 831 C C . GLU A 1 114 ? -11.696 -9.647 -18.960 1.00 95.06 114 GLU A C 1
ATOM 833 O O . GLU A 1 114 ? -12.482 -10.504 -18.558 1.00 95.06 114 GLU A O 1
ATOM 838 N N . ALA A 1 115 ? -11.272 -8.653 -18.186 1.00 93.25 115 ALA A N 1
ATOM 839 C CA . ALA A 1 115 ? -11.693 -8.414 -16.808 1.00 93.25 115 ALA A CA 1
ATOM 840 C C . ALA A 1 115 ? -11.695 -6.900 -16.539 1.00 93.25 115 ALA A C 1
ATOM 842 O O . ALA A 1 115 ? -11.079 -6.152 -17.309 1.00 93.25 115 ALA A O 1
ATOM 843 N N . PRO A 1 116 ? -12.333 -6.419 -15.456 1.00 87.25 116 PRO A N 1
ATOM 844 C CA . PRO A 1 116 ? -12.129 -5.046 -15.012 1.00 87.25 116 PRO A CA 1
ATOM 845 C C . PRO A 1 116 ? -10.629 -4.761 -14.838 1.00 87.25 116 PRO A C 1
ATOM 847 O O . PRO A 1 116 ? -9.905 -5.521 -14.194 1.00 87.25 116 PRO A O 1
ATOM 850 N N . SER A 1 117 ? -10.143 -3.664 -15.414 1.00 80.44 117 SER A N 1
ATOM 851 C CA . SER A 1 117 ? -8.719 -3.291 -15.388 1.00 80.44 117 SER A CA 1
ATOM 852 C C . SER A 1 117 ? -8.172 -3.076 -13.975 1.00 80.44 117 SER A C 1
ATOM 854 O O . SER A 1 117 ? -6.974 -3.216 -13.749 1.00 80.44 117 SER A O 1
ATOM 856 N N . THR A 1 118 ? -9.047 -2.782 -13.014 1.00 79.44 118 THR A N 1
ATOM 857 C CA . THR A 1 118 ? -8.718 -2.614 -11.594 1.00 79.44 118 THR A CA 1
ATOM 858 C C . THR A 1 118 ? -8.295 -3.911 -10.908 1.00 79.44 118 THR A C 1
ATOM 860 O O . THR A 1 118 ? -7.555 -3.855 -9.930 1.00 79.44 118 THR A O 1
ATOM 863 N N . VAL A 1 119 ? -8.733 -5.070 -11.410 1.00 87.19 119 VAL A N 1
ATOM 864 C CA . VAL A 1 119 ? -8.389 -6.391 -10.848 1.00 87.19 119 VAL A CA 1
ATOM 865 C C . VAL A 1 119 ? -7.393 -7.158 -11.714 1.00 87.19 119 VAL A C 1
ATOM 867 O O . VAL A 1 119 ? -6.831 -8.157 -11.267 1.00 87.19 119 VAL A O 1
ATOM 870 N N . LEU A 1 120 ? -7.169 -6.713 -12.954 1.00 92.69 120 LEU A N 1
ATOM 871 C CA . LEU A 1 120 ? -6.268 -7.364 -13.895 1.00 92.69 120 LEU A CA 1
ATOM 872 C C . LEU A 1 120 ? -4.862 -6.765 -13.815 1.00 92.69 120 LEU A C 1
ATOM 874 O O . LEU A 1 120 ? -4.623 -5.599 -14.125 1.00 92.69 120 LEU A O 1
ATOM 878 N N . SER A 1 121 ? -3.904 -7.615 -13.477 1.00 93.62 121 SER A N 1
ATOM 879 C CA . SER A 1 121 ?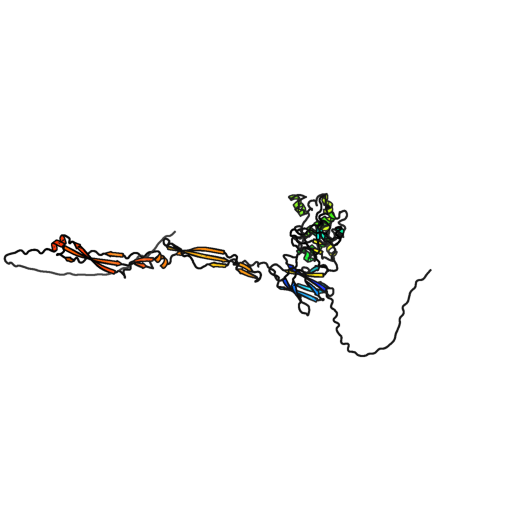 -2.479 -7.338 -13.628 1.00 93.62 121 SER A CA 1
ATOM 880 C C . SER A 1 121 ? -1.801 -8.497 -14.347 1.00 93.62 121 SER A C 1
ATOM 882 O O . SER A 1 121 ? -2.448 -9.457 -14.763 1.00 93.62 121 SER A O 1
ATOM 884 N N . PHE A 1 122 ? -0.489 -8.419 -14.521 1.00 95.19 122 PHE A N 1
ATOM 885 C CA . PHE A 1 122 ? 0.297 -9.524 -15.048 1.00 95.19 122 PHE A CA 1
ATOM 886 C C . PHE A 1 122 ? 1.515 -9.773 -14.173 1.00 95.19 122 PHE A C 1
ATOM 888 O O . PHE A 1 122 ? 1.990 -8.902 -13.447 1.00 95.19 122 PHE A O 1
ATOM 895 N N . SER A 1 123 ? 2.044 -10.980 -14.264 1.00 95.19 123 SER A N 1
ATOM 896 C CA . SER A 1 123 ? 3.275 -11.395 -13.602 1.00 95.19 123 SER A CA 1
ATOM 897 C C . SER A 1 123 ? 4.216 -12.024 -14.625 1.00 95.19 123 SER A C 1
ATOM 899 O O . SER A 1 123 ? 3.741 -12.529 -15.647 1.00 95.19 123 SER A O 1
ATOM 901 N N . PRO A 1 124 ? 5.538 -12.005 -14.394 1.00 94.44 124 PRO A N 1
ATOM 902 C CA . PRO A 1 124 ? 6.445 -12.754 -15.249 1.00 94.44 124 PRO A CA 1
ATOM 903 C C . PRO A 1 124 ? 6.133 -14.255 -15.169 1.00 94.44 124 PRO A C 1
ATOM 905 O O . PRO A 1 124 ? 5.549 -14.729 -14.191 1.00 94.44 124 PRO A O 1
ATOM 908 N N . VAL A 1 125 ? 6.510 -15.005 -16.209 1.00 92.88 125 VAL A N 1
ATOM 909 C CA . VAL A 1 125 ? 6.332 -16.468 -16.241 1.00 92.88 125 VAL A CA 1
ATOM 910 C C . VAL A 1 125 ? 6.991 -17.101 -15.013 1.00 92.88 125 VAL A C 1
ATOM 912 O O . VAL A 1 125 ? 6.341 -17.839 -14.273 1.00 92.88 125 VAL A O 1
ATOM 915 N N . ASP A 1 126 ? 8.232 -16.703 -14.739 1.00 90.81 126 ASP A N 1
ATOM 916 C CA . ASP A 1 126 ? 8.906 -16.947 -13.470 1.00 90.81 126 ASP A CA 1
ATOM 917 C C . ASP A 1 126 ? 8.499 -15.879 -12.441 1.00 90.81 126 ASP A C 1
ATOM 919 O O . ASP A 1 126 ? 8.869 -14.710 -12.546 1.00 90.81 126 ASP A O 1
ATOM 923 N N . ALA A 1 127 ? 7.695 -16.281 -11.458 1.00 88.00 127 ALA A N 1
ATOM 924 C CA . ALA A 1 127 ? 7.229 -15.412 -10.379 1.00 88.00 127 ALA A CA 1
ATOM 925 C C . ALA A 1 127 ? 8.172 -15.399 -9.163 1.00 88.00 127 ALA A C 1
ATOM 927 O O . ALA A 1 127 ? 7.774 -14.907 -8.105 1.00 88.00 127 ALA A O 1
ATOM 928 N N . THR A 1 128 ? 9.391 -15.933 -9.287 1.00 91.38 128 THR A N 1
ATOM 929 C CA . THR A 1 128 ? 10.370 -15.927 -8.195 1.00 91.38 128 THR A CA 1
ATOM 930 C C . THR A 1 128 ? 10.655 -14.481 -7.765 1.00 91.38 128 THR A C 1
ATOM 932 O O . THR A 1 128 ? 10.954 -13.642 -8.622 1.00 91.38 128 THR A O 1
ATOM 935 N N . PRO A 1 129 ? 10.531 -14.152 -6.462 1.00 93.00 129 PRO A N 1
ATOM 936 C CA . PRO A 1 129 ? 10.889 -12.834 -5.955 1.00 93.00 129 PRO A CA 1
ATOM 937 C C . PRO A 1 129 ? 12.331 -12.480 -6.319 1.00 93.00 129 PRO A C 1
ATOM 939 O O . PRO A 1 129 ? 13.225 -13.319 -6.233 1.00 93.00 129 PRO A O 1
ATOM 942 N N . VAL A 1 130 ? 12.549 -11.234 -6.726 1.00 94.50 130 VAL A N 1
ATOM 943 C CA . VAL A 1 130 ? 13.865 -10.725 -7.112 1.00 94.50 130 VAL A CA 1
ATOM 944 C C . VAL A 1 130 ? 14.502 -9.963 -5.959 1.00 94.50 130 VAL A C 1
ATOM 946 O O . VAL A 1 130 ? 13.804 -9.389 -5.119 1.00 94.50 130 VAL A O 1
ATOM 949 N N . ARG A 1 131 ? 15.832 -9.918 -5.950 1.00 94.94 131 ARG A N 1
ATOM 950 C CA . ARG A 1 131 ? 16.597 -9.075 -5.033 1.00 94.94 131 ARG A CA 1
ATOM 951 C C . ARG A 1 131 ? 16.806 -7.703 -5.662 1.00 94.94 131 ARG A C 1
ATOM 953 O O . ARG A 1 131 ? 16.990 -7.592 -6.875 1.00 94.94 131 ARG A O 1
ATOM 960 N N . ALA A 1 132 ? 16.767 -6.664 -4.843 1.00 96.88 132 ALA A N 1
ATOM 961 C CA . ALA A 1 132 ? 17.087 -5.309 -5.266 1.00 96.88 132 ALA A CA 1
ATOM 962 C C . ALA A 1 132 ? 17.981 -4.646 -4.228 1.00 96.88 132 ALA A C 1
ATOM 964 O O . ALA A 1 132 ? 17.873 -4.951 -3.040 1.00 96.88 132 ALA A O 1
ATOM 965 N N . TYR A 1 133 ? 18.839 -3.739 -4.678 1.00 97.06 133 TYR A N 1
ATOM 966 C CA . TYR A 1 133 ? 19.821 -3.087 -3.828 1.00 97.06 133 TYR A CA 1
ATOM 967 C C . TYR A 1 133 ? 20.064 -1.636 -4.235 1.00 97.06 133 TYR A C 1
ATOM 969 O O . TYR A 1 133 ? 19.785 -1.224 -5.364 1.00 97.06 133 TYR A O 1
ATOM 977 N N . ASN A 1 134 ? 20.584 -0.853 -3.298 1.00 97.25 134 ASN A N 1
ATOM 978 C CA . ASN A 1 134 ? 21.233 0.420 -3.571 1.00 97.25 134 ASN A CA 1
ATOM 979 C C . ASN A 1 134 ? 22.747 0.196 -3.659 1.00 97.25 134 ASN A C 1
ATOM 981 O O . ASN A 1 134 ? 23.344 -0.343 -2.728 1.00 97.25 134 ASN A O 1
ATOM 985 N N . ASP A 1 135 ? 23.373 0.593 -4.765 1.00 96.38 135 ASP A N 1
ATOM 986 C CA . ASP A 1 135 ? 24.833 0.569 -4.883 1.00 96.38 135 ASP A CA 1
ATOM 987 C C . ASP A 1 135 ? 25.426 1.672 -4.004 1.00 96.38 135 ASP A C 1
ATOM 989 O O . ASP A 1 135 ? 25.401 2.857 -4.356 1.00 96.38 135 ASP A O 1
ATOM 993 N N . PHE A 1 136 ? 25.917 1.279 -2.831 1.00 94.31 136 PHE A N 1
ATOM 994 C CA . PHE A 1 136 ? 26.406 2.211 -1.822 1.00 94.31 136 PHE A CA 1
ATOM 995 C C . PHE A 1 136 ? 27.759 2.820 -2.201 1.00 94.31 136 PHE A C 1
ATOM 997 O O . PHE A 1 136 ? 28.064 3.944 -1.808 1.00 94.31 136 PHE A O 1
ATOM 1004 N N . ASN A 1 137 ? 28.566 2.092 -2.975 1.00 93.50 137 ASN A N 1
ATOM 1005 C CA . ASN A 1 137 ? 29.903 2.529 -3.373 1.00 93.50 137 ASN A CA 1
ATOM 1006 C C . ASN A 1 137 ? 29.884 3.466 -4.590 1.00 93.50 137 ASN A C 1
ATOM 1008 O O . ASN A 1 137 ? 30.917 4.043 -4.939 1.00 93.50 137 ASN A O 1
ATOM 1012 N N . ASP A 1 138 ? 28.734 3.633 -5.246 1.00 92.44 138 ASP A N 1
ATOM 1013 C CA . ASP A 1 138 ? 28.579 4.581 -6.344 1.00 92.44 138 ASP A CA 1
ATOM 1014 C C . ASP A 1 138 ? 28.469 6.022 -5.814 1.00 92.44 138 ASP A C 1
ATOM 1016 O O . ASP A 1 138 ? 27.390 6.556 -5.534 1.00 92.44 138 ASP A O 1
ATOM 1020 N N . GLU A 1 139 ? 29.631 6.670 -5.723 1.00 91.62 139 GLU A N 1
ATOM 1021 C CA . GLU A 1 139 ? 29.775 8.071 -5.325 1.00 91.62 139 GLU A CA 1
ATOM 1022 C C . GLU A 1 139 ? 29.606 9.062 -6.495 1.00 91.62 139 GLU A C 1
ATOM 1024 O O . GLU A 1 139 ? 29.968 10.239 -6.378 1.00 91.62 139 GLU A O 1
ATOM 1029 N N . THR A 1 140 ? 29.073 8.637 -7.648 1.00 93.12 140 THR A N 1
ATOM 1030 C CA . THR A 1 140 ? 28.940 9.544 -8.794 1.00 93.12 140 THR A CA 1
ATOM 1031 C C . THR A 1 140 ? 27.967 10.692 -8.484 1.00 93.12 140 THR A C 1
ATOM 1033 O O . THR A 1 140 ? 26.841 10.469 -8.022 1.00 93.12 140 THR A O 1
ATOM 1036 N N . PRO A 1 141 ? 28.365 11.957 -8.719 1.00 90.00 141 PRO A N 1
ATOM 1037 C CA . PRO A 1 141 ? 27.495 13.096 -8.467 1.00 90.00 141 PRO A CA 1
ATOM 1038 C C . PRO A 1 141 ? 26.510 13.304 -9.624 1.00 90.00 141 PRO A C 1
ATOM 1040 O O . PRO A 1 141 ? 26.870 13.194 -10.798 1.00 90.00 141 PRO A O 1
ATOM 1043 N N . HIS A 1 142 ? 25.270 13.687 -9.310 1.00 89.00 142 HIS A N 1
ATOM 1044 C CA . HIS A 1 142 ? 24.314 14.219 -10.295 1.00 89.00 142 HIS A CA 1
ATOM 1045 C C . HIS A 1 142 ? 24.428 15.738 -10.468 1.00 89.00 142 HIS A C 1
ATOM 1047 O O . HIS A 1 142 ? 23.918 16.275 -11.446 1.00 89.00 142 HIS A O 1
ATOM 1053 N N . TRP A 1 143 ? 25.090 16.429 -9.538 1.00 89.31 143 TRP A N 1
ATOM 1054 C CA . TRP A 1 143 ? 25.554 17.812 -9.679 1.00 89.31 143 TRP A CA 1
ATOM 1055 C C . TRP A 1 143 ? 26.549 18.181 -8.573 1.00 89.31 143 TRP A C 1
ATOM 1057 O O . TRP A 1 143 ? 26.555 17.600 -7.486 1.00 89.31 143 TRP A O 1
ATOM 1067 N N . GLY A 1 144 ? 27.375 19.200 -8.817 1.00 81.81 144 GLY A N 1
ATOM 1068 C CA . GLY A 1 144 ? 28.362 19.655 -7.838 1.00 81.81 144 GLY A CA 1
ATOM 1069 C C . GLY A 1 144 ? 29.384 18.562 -7.511 1.00 81.81 144 GLY A C 1
ATOM 1070 O O . GLY A 1 144 ? 30.015 18.028 -8.418 1.00 81.81 144 GLY A O 1
ATOM 1071 N N . GLN A 1 145 ? 29.585 18.275 -6.222 1.00 80.94 145 GLN A N 1
ATOM 1072 C CA . GLN A 1 145 ? 30.549 17.276 -5.726 1.00 80.94 145 GLN A CA 1
ATOM 1073 C C . GLN A 1 145 ? 29.911 16.209 -4.823 1.00 80.94 145 GLN A C 1
ATOM 1075 O O . GLN A 1 145 ? 30.603 15.298 -4.386 1.00 80.94 145 GLN A O 1
ATOM 1080 N N . ASN A 1 146 ? 28.613 16.323 -4.519 1.00 81.50 146 ASN A N 1
ATOM 1081 C CA . ASN A 1 146 ? 27.944 15.381 -3.628 1.00 81.50 146 ASN A CA 1
ATOM 1082 C C . ASN A 1 146 ? 27.446 14.172 -4.427 1.00 81.50 146 ASN A C 1
ATOM 1084 O O . ASN A 1 146 ? 26.857 14.375 -5.494 1.00 81.50 146 ASN A O 1
ATOM 1088 N N . PRO A 1 147 ? 27.622 12.947 -3.909 1.00 88.56 147 PRO A N 1
ATOM 1089 C CA . PRO A 1 147 ? 27.139 11.746 -4.573 1.00 88.56 147 PRO A CA 1
ATOM 1090 C C . PRO A 1 147 ? 25.612 11.762 -4.676 1.00 88.56 147 PRO A C 1
ATOM 1092 O O . PRO A 1 147 ? 24.915 12.287 -3.801 1.00 88.56 147 PRO A O 1
ATOM 1095 N N . TYR A 1 148 ? 25.079 11.176 -5.748 1.00 92.00 148 TYR A N 1
ATOM 1096 C CA . TYR A 1 148 ? 23.633 11.081 -5.950 1.00 92.00 148 TYR A CA 1
ATOM 1097 C C . TYR A 1 148 ? 22.956 10.206 -4.883 1.00 92.00 148 TYR A C 1
ATOM 1099 O O . TYR A 1 148 ? 21.888 10.562 -4.367 1.00 92.00 148 TYR A O 1
ATOM 1107 N N . GLY A 1 149 ? 23.596 9.080 -4.543 1.00 89.69 149 GLY A N 1
ATOM 1108 C CA . GLY A 1 149 ? 23.207 8.198 -3.439 1.00 89.69 149 GLY A CA 1
ATOM 1109 C C . GLY A 1 149 ? 21.866 7.480 -3.620 1.00 89.69 149 GLY A C 1
ATOM 1110 O O . GLY A 1 149 ? 21.265 7.079 -2.630 1.00 89.69 149 GLY A O 1
ATOM 1111 N N . LYS A 1 150 ? 21.351 7.377 -4.854 1.00 94.19 150 LYS A N 1
ATOM 1112 C CA . LYS A 1 150 ? 20.084 6.686 -5.178 1.00 94.19 150 LYS A CA 1
ATOM 1113 C C . LYS A 1 150 ? 20.261 5.754 -6.372 1.00 94.19 150 LYS A C 1
ATOM 1115 O O . LYS A 1 150 ? 19.560 5.844 -7.384 1.00 94.19 150 LYS A O 1
ATOM 1120 N N . ASN A 1 151 ? 21.268 4.896 -6.278 1.00 96.00 151 ASN A N 1
ATOM 1121 C CA . ASN A 1 151 ? 21.676 4.010 -7.355 1.00 96.00 151 ASN A CA 1
ATOM 1122 C C . ASN A 1 151 ? 21.000 2.648 -7.182 1.00 96.00 151 ASN A C 1
ATOM 1124 O O . ASN A 1 151 ? 21.624 1.675 -6.786 1.00 96.00 151 ASN A O 1
ATOM 1128 N N . TYR A 1 152 ? 19.694 2.608 -7.455 1.00 98.06 152 TYR A N 1
ATOM 1129 C CA . TYR A 1 152 ? 18.845 1.442 -7.204 1.00 98.06 152 TYR A CA 1
ATOM 1130 C C . TYR A 1 152 ? 18.790 0.465 -8.378 1.00 98.06 152 TYR A C 1
ATOM 1132 O O . TYR A 1 152 ? 18.480 0.864 -9.509 1.00 98.06 152 TYR A O 1
ATOM 1140 N N . TYR A 1 153 ? 19.020 -0.812 -8.095 1.00 98.00 153 TYR A N 1
ATOM 1141 C CA . TYR A 1 153 ? 19.041 -1.874 -9.091 1.00 98.00 153 TYR A CA 1
ATOM 1142 C C . TYR A 1 153 ? 18.247 -3.095 -8.637 1.00 98.00 153 TYR A C 1
ATOM 1144 O O . TYR A 1 153 ? 18.211 -3.412 -7.451 1.00 98.00 153 TYR A O 1
ATOM 1152 N N . VAL A 1 154 ? 17.630 -3.795 -9.586 1.00 97.12 154 VAL A N 1
ATOM 1153 C CA . VAL A 1 154 ? 17.286 -5.211 -9.417 1.00 97.12 154 VAL A CA 1
ATOM 1154 C C . VAL A 1 154 ? 18.467 -6.020 -9.916 1.00 97.12 154 VAL A C 1
ATOM 1156 O O . VAL A 1 154 ? 18.884 -5.831 -11.060 1.00 97.12 154 VAL A O 1
ATOM 1159 N N . ASP A 1 155 ? 18.946 -6.923 -9.070 1.00 94.06 155 ASP A N 1
ATOM 1160 C CA . ASP A 1 155 ? 20.024 -7.850 -9.391 1.00 94.06 155 ASP A CA 1
ATOM 1161 C C . ASP A 1 155 ? 19.540 -8.848 -10.456 1.00 94.06 155 ASP A C 1
ATOM 1163 O O . ASP A 1 155 ? 18.525 -9.544 -10.290 1.00 94.06 155 ASP A O 1
ATOM 1167 N N . ARG A 1 156 ? 20.216 -8.848 -11.604 1.00 90.25 156 ARG A N 1
ATOM 1168 C CA . ARG A 1 156 ? 19.881 -9.680 -12.767 1.00 90.25 156 ARG A CA 1
ATOM 1169 C C . ARG A 1 156 ? 21.011 -10.592 -13.191 1.00 90.25 156 ARG A C 1
ATOM 1171 O O . ARG A 1 156 ? 20.784 -11.419 -14.082 1.00 90.25 156 ARG A O 1
ATOM 1178 N N . ASP A 1 157 ? 22.190 -10.450 -12.610 1.00 85.00 157 ASP A N 1
ATOM 1179 C CA . ASP A 1 157 ? 23.348 -11.218 -13.010 1.00 85.00 157 ASP A CA 1
ATOM 1180 C C . ASP A 1 157 ? 23.967 -11.957 -11.824 1.00 85.00 157 ASP A C 1
ATOM 1182 O O . ASP A 1 157 ? 23.894 -11.570 -10.671 1.00 85.00 157 ASP A O 1
ATOM 1186 N N . THR A 1 158 ? 24.547 -13.119 -12.094 1.00 79.75 158 THR A N 1
ATOM 1187 C CA . THR A 1 158 ? 25.132 -13.935 -11.024 1.00 79.75 158 THR A CA 1
ATOM 1188 C C . THR A 1 158 ? 26.606 -13.620 -10.793 1.00 79.75 158 THR A C 1
ATOM 1190 O O . THR A 1 158 ? 27.242 -14.287 -9.981 1.00 79.75 158 THR A O 1
ATOM 1193 N N . LYS A 1 159 ? 27.191 -12.709 -11.576 1.00 84.00 159 LYS A N 1
ATOM 1194 C CA . LYS A 1 159 ? 28.628 -12.418 -11.551 1.00 84.00 159 LYS A CA 1
ATOM 1195 C C . LYS A 1 159 ? 28.945 -11.291 -10.582 1.00 84.00 159 LYS A C 1
ATOM 1197 O O . LYS A 1 159 ? 29.998 -11.354 -9.959 1.00 84.00 159 LYS A O 1
ATOM 1202 N N . ASN A 1 160 ? 28.051 -10.309 -10.461 1.00 87.44 160 ASN A N 1
ATOM 1203 C CA . ASN A 1 160 ? 28.150 -9.164 -9.561 1.00 87.44 160 ASN A CA 1
ATOM 1204 C C . ASN A 1 160 ? 29.497 -8.428 -9.694 1.00 87.44 160 ASN A C 1
ATOM 1206 O O . ASN A 1 160 ? 30.087 -7.962 -8.723 1.00 87.44 160 ASN A O 1
ATOM 1210 N N . GLU A 1 161 ? 30.025 -8.356 -10.920 1.00 86.88 161 GLU A N 1
ATOM 1211 C CA . GLU A 1 161 ? 31.291 -7.673 -11.223 1.00 86.88 161 GLU A CA 1
ATOM 1212 C C . GLU A 1 161 ? 31.085 -6.160 -11.417 1.00 86.88 161 GLU A C 1
ATOM 1214 O O . GLU A 1 161 ? 32.026 -5.378 -11.279 1.00 86.88 161 GLU A O 1
ATOM 1219 N N . SER A 1 162 ? 29.864 -5.747 -11.775 1.00 88.94 162 SER A N 1
ATOM 1220 C CA . SER A 1 162 ? 29.458 -4.352 -11.965 1.00 88.94 162 SER A CA 1
ATOM 1221 C C . SER A 1 162 ? 27.938 -4.249 -12.063 1.00 88.94 162 SER A C 1
ATOM 1223 O O . SER A 1 162 ? 27.318 -5.166 -12.590 1.00 88.94 162 SER A O 1
ATOM 1225 N N . ALA A 1 163 ? 27.372 -3.077 -11.770 1.00 87.25 163 ALA A N 1
ATOM 1226 C CA . ALA A 1 163 ? 25.941 -2.811 -11.953 1.00 87.25 163 ALA A CA 1
ATOM 1227 C C . ALA A 1 163 ? 25.459 -2.756 -13.427 1.00 87.25 163 ALA A C 1
ATOM 1229 O O . ALA A 1 163 ? 24.304 -2.436 -13.700 1.00 87.25 163 ALA A O 1
ATOM 1230 N N . ALA A 1 164 ? 26.333 -2.989 -14.417 1.00 87.75 164 ALA A N 1
ATOM 1231 C CA . ALA A 1 164 ? 25.982 -2.872 -15.836 1.00 87.75 164 ALA A CA 1
ATOM 1232 C C . ALA A 1 164 ? 25.094 -4.023 -16.347 1.00 87.75 164 ALA A C 1
ATOM 1234 O O . ALA A 1 164 ? 24.379 -3.840 -17.335 1.00 87.75 164 ALA A O 1
ATOM 1235 N N . GLY A 1 165 ? 25.162 -5.199 -15.712 1.00 87.12 165 GLY A N 1
ATOM 1236 C CA . GLY A 1 165 ? 24.275 -6.333 -15.996 1.00 87.12 165 GLY A CA 1
ATOM 1237 C C . GLY A 1 165 ? 22.897 -6.197 -15.346 1.00 87.12 165 GLY A C 1
ATOM 1238 O O . GLY A 1 165 ? 21.942 -6.855 -15.771 1.00 87.12 165 GLY A O 1
ATOM 1239 N N . ASP A 1 166 ? 22.784 -5.293 -14.376 1.00 94.50 166 ASP A N 1
ATOM 1240 C CA . ASP A 1 166 ? 21.606 -5.127 -13.547 1.00 94.50 166 ASP A CA 1
ATOM 1241 C C . ASP A 1 166 ? 20.579 -4.171 -14.134 1.00 94.50 166 ASP A C 1
ATOM 1243 O O . ASP A 1 166 ? 20.813 -3.365 -15.040 1.00 94.50 166 ASP A O 1
ATOM 1247 N N . GLU A 1 167 ? 19.363 -4.291 -13.621 1.00 96.50 167 GLU A N 1
ATOM 1248 C CA . GLU A 1 167 ? 18.257 -3.463 -14.059 1.00 96.50 167 GLU A CA 1
ATOM 1249 C C . GLU A 1 167 ? 18.152 -2.213 -13.202 1.00 96.50 167 GLU A C 1
ATOM 1251 O O . GLU A 1 167 ? 17.868 -2.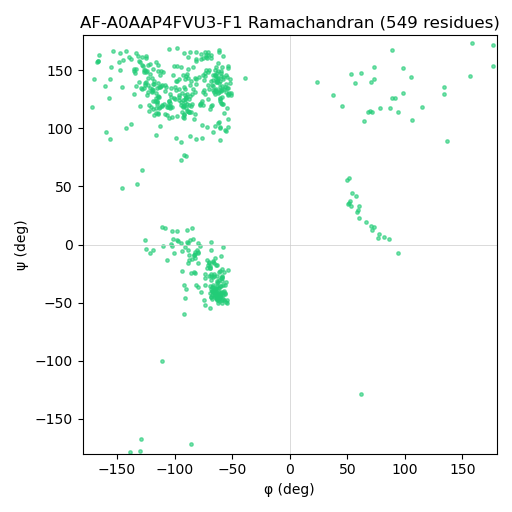294 -12.013 1.00 96.50 167 GLU A O 1
ATOM 1256 N N . VAL A 1 168 ? 18.286 -1.048 -13.831 1.00 97.94 168 VAL A N 1
ATOM 1257 C CA . VAL A 1 168 ? 17.973 0.233 -13.196 1.00 97.94 168 VAL A CA 1
ATOM 1258 C C . VAL A 1 168 ? 16.497 0.262 -12.800 1.00 97.94 168 VAL A C 1
ATOM 1260 O O . VAL A 1 168 ? 15.610 -0.049 -13.595 1.00 97.94 168 VAL A O 1
ATOM 1263 N N . ILE A 1 169 ? 16.222 0.686 -11.573 1.00 98.50 169 ILE A N 1
ATOM 1264 C CA . ILE A 1 169 ? 14.863 0.869 -11.067 1.00 98.50 169 ILE A CA 1
ATOM 1265 C C . ILE A 1 169 ? 14.705 2.244 -10.420 1.00 98.50 169 ILE A C 1
ATOM 1267 O O . ILE A 1 169 ? 15.682 2.875 -10.011 1.00 98.50 169 ILE A O 1
ATOM 1271 N N . TYR A 1 170 ? 13.464 2.717 -10.349 1.00 98.56 170 TYR A N 1
ATOM 1272 C CA . TYR A 1 170 ? 13.129 4.040 -9.824 1.00 98.56 170 TYR A CA 1
ATOM 1273 C C . TYR A 1 170 ? 12.212 3.933 -8.623 1.00 98.56 170 TYR A C 1
ATOM 1275 O O . TYR A 1 170 ? 11.197 3.246 -8.685 1.00 98.56 170 TYR A O 1
ATOM 1283 N N . CYS A 1 171 ? 12.546 4.632 -7.543 1.00 97.69 171 CYS A N 1
ATOM 1284 C CA . CYS A 1 171 ? 11.695 4.703 -6.365 1.00 97.69 171 CYS A CA 1
ATOM 1285 C C . CYS A 1 171 ? 10.336 5.314 -6.726 1.00 97.69 171 CYS A C 1
ATOM 1287 O O . CYS A 1 171 ? 10.271 6.320 -7.436 1.00 97.69 171 CYS A O 1
ATOM 1289 N N . PHE A 1 172 ? 9.266 4.705 -6.219 1.00 96.56 172 PHE A N 1
ATOM 1290 C CA . PHE A 1 172 ? 7.883 5.132 -6.421 1.00 96.56 172 PHE A CA 1
ATOM 1291 C C . PHE A 1 172 ? 7.222 5.698 -5.151 1.00 96.56 172 PHE A C 1
ATOM 1293 O O . PHE A 1 172 ? 6.058 6.087 -5.191 1.00 96.56 172 PHE A O 1
ATOM 1300 N N . ASN A 1 173 ? 7.935 5.717 -4.017 1.00 94.62 173 ASN A N 1
ATOM 1301 C CA . ASN A 1 173 ? 7.435 6.228 -2.737 1.00 94.62 173 ASN A CA 1
ATOM 1302 C C . ASN A 1 173 ? 8.538 6.962 -1.976 1.00 94.62 173 ASN A C 1
ATOM 1304 O O . ASN A 1 173 ? 9.366 6.346 -1.311 1.00 94.62 173 ASN A O 1
ATOM 1308 N N . MET A 1 174 ? 8.543 8.282 -2.034 1.00 91.56 174 MET A N 1
ATOM 1309 C CA . MET A 1 174 ? 9.680 9.076 -1.566 1.00 91.56 174 MET A CA 1
ATOM 1310 C C . MET A 1 174 ? 9.972 8.943 -0.054 1.00 91.56 174 MET A C 1
ATOM 1312 O O . MET A 1 174 ? 11.126 9.074 0.356 1.00 91.56 174 MET A O 1
ATOM 1316 N N . ASP A 1 175 ? 8.950 8.641 0.754 1.00 90.00 175 ASP A N 1
ATOM 1317 C CA . ASP A 1 175 ? 9.019 8.604 2.225 1.00 90.00 175 ASP A CA 1
ATOM 1318 C C . ASP A 1 175 ? 9.241 7.199 2.828 1.00 90.00 175 ASP A C 1
ATOM 1320 O O . ASP A 1 175 ? 9.244 7.046 4.051 1.00 90.00 175 ASP A O 1
ATOM 1324 N N . LEU A 1 176 ? 9.404 6.161 2.000 1.00 93.19 176 LEU A N 1
ATOM 1325 C CA . LEU A 1 176 ? 9.676 4.789 2.458 1.00 93.19 176 LEU A CA 1
ATOM 1326 C C . LEU A 1 176 ? 11.174 4.455 2.401 1.00 93.19 176 LEU A C 1
ATOM 1328 O O . LEU A 1 176 ? 11.963 5.181 1.793 1.00 93.19 176 LEU A O 1
ATOM 1332 N N . ASN A 1 177 ? 11.572 3.330 3.000 1.00 94.44 177 ASN A N 1
ATOM 1333 C CA . ASN A 1 177 ? 12.964 2.875 2.990 1.00 94.44 177 ASN A CA 1
ATOM 1334 C C . ASN A 1 177 ? 13.422 2.491 1.576 1.00 94.44 177 ASN A C 1
ATOM 1336 O O . ASN A 1 177 ? 12.744 1.737 0.878 1.00 94.44 177 ASN A O 1
ATOM 1340 N N . GLN A 1 178 ? 14.599 2.973 1.178 1.00 95.12 178 GLN A N 1
ATOM 1341 C CA . GLN A 1 178 ? 15.273 2.560 -0.057 1.00 95.12 178 GLN A CA 1
ATOM 1342 C C . GLN A 1 178 ? 15.599 1.054 -0.050 1.00 95.12 178 GLN A C 1
ATOM 1344 O O . GLN A 1 178 ? 15.524 0.437 1.017 1.00 95.12 178 GLN A O 1
ATOM 1349 N N . PRO A 1 179 ? 15.945 0.432 -1.196 1.00 96.25 179 PRO A N 1
ATOM 1350 C CA . PRO A 1 179 ? 16.325 -0.973 -1.173 1.00 96.25 179 PRO A CA 1
ATOM 1351 C C . PRO A 1 179 ? 17.613 -1.122 -0.347 1.00 96.25 179 PRO A C 1
ATOM 1353 O O . PRO A 1 179 ? 18.376 -0.154 -0.254 1.00 96.25 179 PRO A O 1
ATOM 1356 N N . PRO A 1 180 ? 17.860 -2.283 0.279 1.00 96.75 180 PRO A N 1
ATOM 1357 C CA . PRO A 1 180 ? 19.028 -2.429 1.133 1.00 96.75 180 PRO A CA 1
ATOM 1358 C C . PRO A 1 180 ? 20.335 -2.164 0.385 1.00 96.75 180 PRO A C 1
ATOM 1360 O O . PRO A 1 180 ? 20.423 -2.332 -0.833 1.00 96.75 180 PRO A O 1
ATOM 1363 N N . ASP A 1 181 ? 21.346 -1.726 1.119 1.00 96.31 181 ASP A N 1
ATOM 1364 C CA . ASP A 1 181 ? 22.624 -1.370 0.525 1.00 96.31 181 ASP A CA 1
ATOM 1365 C C . ASP A 1 181 ? 23.400 -2.626 0.093 1.00 96.31 181 ASP A C 1
ATOM 1367 O O . ASP A 1 181 ? 23.309 -3.699 0.696 1.00 96.31 181 ASP A O 1
ATOM 1371 N N . SER A 1 182 ? 24.170 -2.486 -0.983 1.00 95.81 182 SER A N 1
ATOM 1372 C CA . SER A 1 182 ? 25.186 -3.448 -1.395 1.00 95.81 182 SER A CA 1
ATOM 1373 C C . SER A 1 182 ? 26.489 -2.721 -1.689 1.00 95.81 182 SER A C 1
ATOM 1375 O O . SER A 1 182 ? 26.507 -1.652 -2.304 1.00 95.81 182 SER A O 1
ATOM 1377 N N . TYR A 1 183 ? 27.588 -3.341 -1.270 1.00 94.88 183 TYR A N 1
ATOM 1378 C CA . TYR A 1 183 ? 28.953 -2.852 -1.469 1.00 94.88 183 TYR A CA 1
ATOM 1379 C C . TYR A 1 183 ? 29.681 -3.592 -2.604 1.00 94.88 183 TYR A C 1
ATOM 1381 O O . TYR A 1 183 ? 30.842 -3.307 -2.896 1.00 94.88 183 TYR A O 1
ATOM 1389 N N . ASN A 1 184 ? 29.028 -4.570 -3.229 1.00 92.94 184 ASN A N 1
ATOM 1390 C CA . ASN A 1 184 ? 29.608 -5.454 -4.239 1.00 92.94 184 ASN A CA 1
ATOM 1391 C C . ASN A 1 184 ? 28.571 -5.827 -5.306 1.00 92.94 184 ASN A C 1
ATOM 1393 O O . ASN A 1 184 ? 28.393 -6.997 -5.629 1.00 92.94 184 ASN A O 1
ATOM 1397 N N . TYR A 1 185 ? 27.880 -4.809 -5.825 1.00 93.56 185 TYR A N 1
ATOM 1398 C CA . TYR A 1 185 ? 26.996 -4.920 -6.989 1.00 93.56 185 TYR A CA 1
ATOM 1399 C C . TYR A 1 185 ? 25.945 -6.039 -6.886 1.00 93.56 185 TYR A C 1
ATOM 1401 O O . TYR A 1 185 ? 25.671 -6.699 -7.873 1.00 93.56 185 TYR A O 1
ATOM 1409 N N . GLY A 1 186 ? 25.382 -6.271 -5.696 1.00 91.62 186 GLY A N 1
ATOM 1410 C CA . GLY A 1 186 ? 24.314 -7.255 -5.493 1.00 91.62 186 GLY A CA 1
ATOM 1411 C C . GLY A 1 186 ? 24.766 -8.650 -5.044 1.00 91.62 186 GLY A C 1
ATOM 1412 O O . GLY A 1 186 ? 23.916 -9.451 -4.646 1.00 91.62 186 GLY A O 1
ATOM 1413 N N . GLU A 1 187 ? 26.074 -8.950 -4.996 1.00 92.69 187 GLU A N 1
ATOM 1414 C CA . GLU A 1 187 ? 26.542 -10.259 -4.503 1.00 92.69 187 GLU A CA 1
ATOM 1415 C C . GLU A 1 187 ? 26.158 -10.451 -3.031 1.00 92.69 187 GLU A C 1
ATOM 1417 O O . GLU A 1 187 ? 25.589 -11.484 -2.668 1.00 92.69 187 GLU A O 1
ATOM 1422 N N . ASN A 1 188 ? 26.411 -9.432 -2.204 1.00 92.81 188 ASN A N 1
ATOM 1423 C CA . ASN A 1 188 ? 25.937 -9.345 -0.830 1.00 92.81 188 ASN A CA 1
ATOM 1424 C C . ASN A 1 188 ? 25.042 -8.112 -0.691 1.00 92.81 188 ASN A C 1
ATOM 1426 O O . ASN A 1 188 ? 25.457 -6.987 -0.980 1.00 92.81 188 ASN A O 1
ATOM 1430 N N . ILE A 1 189 ? 23.812 -8.340 -0.246 1.00 93.69 189 ILE A N 1
ATOM 1431 C CA . ILE A 1 189 ? 22.819 -7.299 0.014 1.00 93.69 189 ILE A CA 1
ATOM 1432 C C . ILE A 1 189 ? 22.528 -7.340 1.507 1.00 93.69 189 ILE A C 1
ATOM 1434 O O . ILE A 1 189 ? 22.219 -8.408 2.047 1.00 93.69 189 ILE A O 1
ATOM 1438 N N . ASP A 1 190 ? 22.658 -6.195 2.167 1.00 92.75 190 ASP A N 1
ATOM 1439 C CA . ASP A 1 190 ? 22.437 -6.108 3.603 1.00 92.75 190 ASP A CA 1
ATOM 1440 C C . ASP A 1 190 ? 20.977 -6.462 3.947 1.00 92.75 190 ASP A C 1
ATOM 1442 O O . ASP A 1 190 ? 20.052 -6.126 3.202 1.00 92.75 190 ASP A O 1
ATOM 1446 N N . PRO A 1 191 ? 20.714 -7.157 5.065 1.00 89.19 191 PRO A N 1
ATOM 1447 C CA . PRO A 1 191 ? 19.345 -7.370 5.514 1.00 89.19 191 PRO A CA 1
ATOM 1448 C C . PRO A 1 191 ? 18.725 -6.062 6.034 1.00 89.19 191 PRO A C 1
ATOM 1450 O O . PRO A 1 191 ? 19.421 -5.101 6.362 1.00 89.19 191 PRO A O 1
ATOM 1453 N N . ASP A 1 192 ? 17.398 -6.044 6.190 1.00 90.81 192 ASP A N 1
ATOM 1454 C CA . ASP A 1 192 ? 16.711 -4.987 6.943 1.00 90.81 192 ASP A CA 1
ATOM 1455 C C . ASP A 1 192 ? 17.236 -4.905 8.391 1.00 90.81 192 ASP A C 1
ATOM 1457 O O . ASP A 1 192 ? 17.799 -5.864 8.925 1.00 90.81 192 ASP A O 1
ATOM 1461 N N . VAL A 1 193 ? 16.980 -3.786 9.077 1.00 87.19 193 VAL A N 1
ATOM 1462 C CA . VAL A 1 193 ? 17.359 -3.561 10.487 1.00 87.19 193 VAL A CA 1
ATOM 1463 C C . VAL A 1 193 ? 16.869 -4.656 11.446 1.00 87.19 193 VAL A C 1
ATOM 1465 O O . VAL A 1 193 ? 17.428 -4.830 12.528 1.00 87.19 193 VAL A O 1
ATOM 1468 N N . THR A 1 194 ? 15.831 -5.407 11.069 1.00 89.38 194 THR A N 1
ATOM 1469 C CA . THR A 1 194 ? 15.306 -6.558 11.821 1.00 89.38 194 THR A CA 1
ATOM 1470 C C . THR A 1 194 ? 15.978 -7.896 11.484 1.00 89.38 194 THR A C 1
ATOM 1472 O O . THR A 1 194 ? 15.588 -8.931 12.027 1.00 89.38 194 THR A O 1
ATOM 1475 N N . GLY A 1 195 ? 16.970 -7.901 10.593 1.00 90.06 195 GLY A N 1
ATOM 1476 C CA . GLY A 1 195 ? 17.642 -9.094 10.077 1.00 90.06 195 GLY A CA 1
ATOM 1477 C C . GLY A 1 195 ? 16.843 -9.850 9.011 1.00 90.06 195 GLY A C 1
ATOM 1478 O O . GLY A 1 195 ? 17.207 -10.970 8.659 1.00 90.06 195 GLY A O 1
ATOM 1479 N N . LYS A 1 196 ? 15.735 -9.280 8.520 1.00 89.88 196 LYS A N 1
ATOM 1480 C CA . LYS A 1 196 ? 14.903 -9.896 7.480 1.00 89.88 196 LYS A CA 1
ATOM 1481 C C . LYS A 1 196 ? 15.431 -9.571 6.090 1.00 89.88 196 LYS A C 1
ATOM 1483 O O . LYS A 1 196 ? 15.808 -8.438 5.811 1.00 89.88 196 LYS A O 1
ATOM 1488 N N . GLU A 1 197 ? 15.387 -10.562 5.209 1.00 91.38 197 GLU A N 1
ATOM 1489 C CA . GLU A 1 197 ? 15.673 -10.358 3.794 1.00 91.38 197 GLU A CA 1
ATOM 1490 C C . GLU A 1 197 ? 14.542 -9.568 3.120 1.00 91.38 197 GLU A C 1
ATOM 1492 O O . GLU A 1 197 ? 13.350 -9.821 3.355 1.00 91.38 197 GLU A O 1
ATOM 1497 N N . VAL A 1 198 ? 14.930 -8.618 2.272 1.00 94.25 198 VAL A N 1
ATOM 1498 C CA . VAL A 1 198 ? 14.014 -7.764 1.516 1.00 94.25 198 VAL A CA 1
ATOM 1499 C C . VAL A 1 198 ? 14.001 -8.228 0.068 1.00 94.25 198 VAL A C 1
ATOM 1501 O O . VAL A 1 198 ? 14.963 -8.037 -0.669 1.00 94.25 198 VAL A O 1
ATOM 1504 N N . ASN A 1 199 ? 12.888 -8.832 -0.334 1.00 94.06 199 ASN A N 1
ATOM 1505 C CA . ASN A 1 199 ? 12.689 -9.378 -1.672 1.00 94.06 199 ASN A CA 1
ATOM 1506 C C . ASN A 1 199 ? 11.486 -8.715 -2.335 1.00 94.06 199 ASN A C 1
ATOM 1508 O O . ASN A 1 199 ? 10.557 -8.258 -1.663 1.00 94.06 199 ASN A O 1
ATOM 1512 N N . PHE A 1 200 ? 11.477 -8.707 -3.664 1.00 95.62 200 PHE A N 1
ATOM 1513 C CA . PHE A 1 200 ? 10.506 -7.957 -4.445 1.00 95.62 200 PHE A CA 1
ATOM 1514 C C . PHE A 1 200 ? 9.750 -8.847 -5.424 1.00 95.62 200 PHE A C 1
ATOM 1516 O O . PHE A 1 200 ? 10.332 -9.554 -6.242 1.00 95.62 200 PHE A O 1
ATOM 1523 N N . THR A 1 201 ? 8.425 -8.770 -5.392 1.00 94.81 201 THR A N 1
ATOM 1524 C CA . THR A 1 201 ? 7.569 -9.418 -6.388 1.00 94.81 201 THR A CA 1
ATOM 1525 C C . THR A 1 201 ? 7.387 -8.495 -7.583 1.00 94.81 201 THR A C 1
ATOM 1527 O O . THR A 1 201 ? 6.976 -7.345 -7.425 1.00 94.81 201 THR A O 1
ATOM 1530 N N . ALA A 1 202 ? 7.647 -9.003 -8.787 1.00 95.19 202 ALA A N 1
ATOM 1531 C CA . ALA A 1 202 ? 7.381 -8.277 -10.022 1.00 95.19 202 ALA A CA 1
ATOM 1532 C C . ALA A 1 202 ? 5.903 -8.400 -10.435 1.00 95.19 202 ALA A C 1
ATOM 1534 O O . ALA A 1 202 ? 5.336 -9.500 -10.518 1.00 95.19 202 ALA A O 1
ATOM 1535 N N . ARG A 1 203 ? 5.286 -7.262 -10.746 1.00 94.31 203 ARG A N 1
ATOM 1536 C CA . ARG A 1 20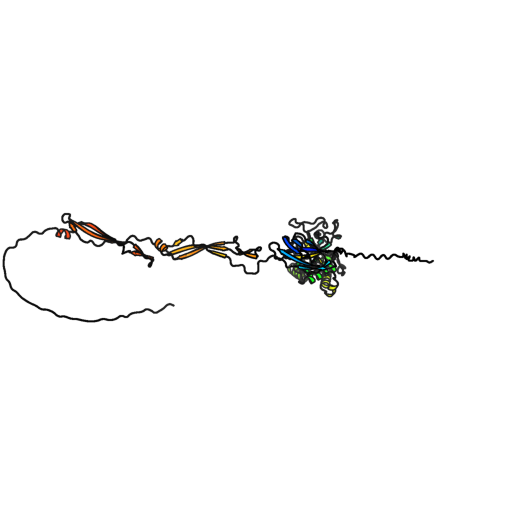3 ? 3.952 -7.157 -11.348 1.00 94.31 203 ARG A CA 1
ATOM 1537 C C . ARG A 1 203 ? 3.987 -6.167 -12.505 1.00 94.31 203 ARG A C 1
ATOM 1539 O O . ARG A 1 203 ? 4.759 -5.217 -12.490 1.00 94.31 203 ARG A O 1
ATOM 1546 N N . TYR A 1 204 ? 3.129 -6.369 -13.494 1.00 94.81 204 TYR A N 1
ATOM 1547 C CA . TYR A 1 204 ? 2.894 -5.418 -14.573 1.00 94.81 204 TYR A CA 1
ATOM 1548 C C . TYR A 1 204 ? 1.453 -4.943 -14.483 1.00 94.81 204 TYR A C 1
ATOM 1550 O O . TYR A 1 204 ? 0.519 -5.741 -14.581 1.00 94.81 204 TYR A O 1
ATOM 1558 N N . VAL A 1 205 ? 1.280 -3.649 -14.253 1.00 92.38 205 VAL A N 1
ATOM 1559 C CA . VAL A 1 205 ? -0.014 -3.045 -13.920 1.00 92.38 205 VAL A CA 1
ATOM 1560 C C . VAL A 1 205 ? -0.317 -1.890 -14.855 1.00 92.38 205 VAL A C 1
ATOM 1562 O O . VAL A 1 205 ? 0.596 -1.260 -15.376 1.00 92.38 205 VAL A O 1
ATOM 1565 N N . PHE A 1 206 ? -1.597 -1.639 -15.106 1.00 90.50 206 PHE A N 1
ATOM 1566 C CA . PHE A 1 206 ? -2.059 -0.411 -15.751 1.00 90.50 206 PHE A CA 1
ATOM 1567 C C . PHE A 1 206 ? -2.826 0.403 -14.703 1.00 90.50 206 PHE A C 1
ATOM 1569 O O . PHE A 1 206 ? -2.193 0.942 -13.798 1.00 90.50 206 PHE A O 1
ATOM 1576 N N . ASP A 1 207 ? -4.157 0.370 -14.705 1.00 84.38 207 ASP A N 1
ATOM 1577 C CA . ASP A 1 207 ? -5.000 1.055 -13.711 1.00 84.38 207 ASP A CA 1
ATOM 1578 C C . ASP A 1 207 ? -4.695 0.637 -12.261 1.00 84.38 207 ASP A C 1
ATOM 1580 O O . ASP A 1 207 ? -4.903 1.394 -11.324 1.00 84.38 207 ASP A O 1
ATOM 1584 N N . GLY A 1 208 ? -4.123 -0.547 -12.044 1.00 84.88 208 GLY A N 1
ATOM 1585 C CA . GLY A 1 208 ? -3.669 -0.974 -10.721 1.00 84.88 208 GLY A CA 1
ATOM 1586 C C . GLY A 1 208 ? -2.458 -0.211 -10.163 1.00 84.88 208 GLY A C 1
ATOM 1587 O O . GLY A 1 208 ? -2.064 -0.493 -9.039 1.00 84.88 208 GLY A O 1
ATOM 1588 N N . LEU A 1 209 ? -1.816 0.715 -10.890 1.00 89.38 209 LEU A N 1
ATOM 1589 C CA . LEU A 1 209 ? -0.606 1.386 -10.388 1.00 89.38 209 LEU A CA 1
ATOM 1590 C C . LEU A 1 209 ? -0.879 2.309 -9.193 1.00 89.38 209 LEU A C 1
ATOM 1592 O O . LEU A 1 209 ? -0.050 2.398 -8.288 1.00 89.38 209 LEU A O 1
ATOM 1596 N N . ALA A 1 210 ? -2.028 2.992 -9.183 1.00 86.00 210 ALA A N 1
ATOM 1597 C CA . ALA A 1 210 ? -2.337 4.008 -8.174 1.00 86.00 210 ALA A CA 1
ATOM 1598 C C . ALA A 1 210 ? -2.347 3.456 -6.742 1.00 86.00 210 ALA A C 1
ATOM 1600 O O . ALA A 1 210 ? -1.979 4.180 -5.825 1.00 86.00 210 ALA A O 1
ATOM 1601 N N . GLN A 1 211 ? -2.665 2.169 -6.554 1.00 83.25 211 GLN A N 1
ATOM 1602 C CA . GLN A 1 211 ? -2.638 1.521 -5.236 1.00 83.25 211 GLN A CA 1
ATOM 1603 C C . GLN A 1 211 ? -1.231 1.466 -4.610 1.00 83.25 211 GLN A C 1
ATOM 1605 O O . GLN A 1 211 ? -1.094 1.242 -3.411 1.00 83.25 211 GLN A O 1
ATOM 1610 N N . TYR A 1 212 ? -0.178 1.644 -5.416 1.00 87.44 212 TYR A N 1
ATOM 1611 C CA . TYR A 1 212 ? 1.211 1.628 -4.958 1.00 87.44 212 TYR A CA 1
ATOM 1612 C C . TYR A 1 212 ? 1.802 3.030 -4.780 1.00 87.44 212 TYR A C 1
ATOM 1614 O O . TYR A 1 212 ? 2.925 3.141 -4.290 1.00 87.44 212 TYR A O 1
ATOM 1622 N N . ALA A 1 213 ? 1.089 4.085 -5.182 1.00 87.62 213 ALA A N 1
ATOM 1623 C CA . ALA A 1 213 ? 1.509 5.471 -4.994 1.00 87.62 213 ALA A CA 1
ATOM 1624 C C . ALA A 1 213 ? 1.021 5.999 -3.637 1.00 87.62 213 ALA A C 1
ATOM 1626 O O . ALA A 1 213 ? -0.015 5.567 -3.140 1.00 87.62 213 ALA A O 1
ATOM 1627 N N . ASN A 1 214 ? 1.753 6.946 -3.043 1.00 82.75 214 ASN A N 1
ATOM 1628 C CA . ASN A 1 214 ? 1.365 7.540 -1.759 1.00 82.75 214 ASN A CA 1
ATOM 1629 C C . ASN A 1 214 ? 0.508 8.799 -1.965 1.00 82.75 214 ASN A C 1
ATOM 1631 O O . ASN A 1 214 ? -0.652 8.856 -1.564 1.00 82.75 214 ASN A O 1
ATOM 1635 N N . THR A 1 215 ? 1.062 9.800 -2.654 1.00 90.81 215 THR A N 1
ATOM 1636 C CA . THR A 1 215 ? 0.400 11.083 -2.941 1.00 90.81 215 THR A CA 1
ATOM 1637 C C . THR A 1 215 ? 0.469 11.402 -4.435 1.00 90.81 215 THR A C 1
ATOM 1639 O O . THR A 1 215 ? 1.114 12.381 -4.835 1.00 90.81 215 THR A O 1
ATOM 1642 N N . PRO A 1 216 ? -0.177 10.585 -5.292 1.00 93.88 216 PRO A N 1
ATOM 1643 C CA . PRO A 1 216 ? -0.049 10.727 -6.731 1.00 93.88 216 PRO A CA 1
ATOM 1644 C C . PRO A 1 216 ? -0.605 12.068 -7.213 1.00 93.88 216 PRO A C 1
ATOM 1646 O O . PRO A 1 216 ? -1.634 12.559 -6.742 1.00 93.88 216 PRO A O 1
ATOM 1649 N N . LYS A 1 217 ? 0.071 12.650 -8.205 1.00 94.25 217 LYS A N 1
ATOM 1650 C CA . LYS A 1 217 ? -0.287 13.943 -8.809 1.00 94.25 217 LYS A CA 1
ATOM 1651 C C . LYS A 1 217 ? -1.654 13.919 -9.483 1.00 94.25 217 LYS A C 1
ATOM 1653 O O . LYS A 1 217 ? -2.345 14.935 -9.531 1.00 94.25 217 LYS A O 1
ATOM 1658 N N . VAL A 1 218 ? -2.023 12.762 -10.024 1.00 92.94 218 VAL A N 1
ATOM 1659 C CA . VAL A 1 218 ? -3.300 12.503 -10.688 1.00 92.94 218 VAL A CA 1
ATOM 1660 C C . VAL A 1 218 ? -3.992 11.340 -9.998 1.00 92.94 218 VAL A C 1
ATOM 1662 O O . VAL A 1 218 ? -3.357 10.348 -9.657 1.00 92.94 218 VAL A O 1
ATOM 1665 N N . GLN A 1 219 ? -5.298 11.484 -9.788 1.00 88.00 219 GLN A N 1
ATOM 1666 C CA . GLN A 1 219 ? -6.107 10.482 -9.092 1.00 88.00 219 GLN A CA 1
ATOM 1667 C C . GLN A 1 219 ? -6.606 9.382 -10.033 1.00 88.00 219 GLN A C 1
ATOM 1669 O O . GLN A 1 219 ? -6.890 8.278 -9.585 1.00 88.00 219 GLN A O 1
ATOM 1674 N N . ASP A 1 220 ? -6.711 9.679 -11.334 1.00 90.69 220 ASP A N 1
ATOM 1675 C CA . ASP A 1 220 ? -7.101 8.690 -12.334 1.00 90.69 220 ASP A CA 1
ATOM 1676 C C . ASP A 1 220 ? -5.980 7.645 -12.520 1.00 90.69 220 ASP A C 1
ATOM 1678 O O . ASP A 1 220 ? -4.876 8.010 -12.951 1.00 90.69 220 ASP A O 1
ATOM 1682 N N . PRO A 1 221 ? -6.226 6.357 -12.212 1.00 88.50 221 PRO A N 1
ATOM 1683 C CA . PRO A 1 221 ? -5.154 5.368 -12.181 1.00 88.50 221 PRO A CA 1
ATOM 1684 C C . PRO A 1 221 ? -4.567 5.036 -13.558 1.00 88.50 221 PRO A C 1
ATOM 1686 O O . PRO A 1 221 ? -3.352 4.860 -13.686 1.00 88.50 221 PRO A O 1
ATOM 1689 N N . ALA A 1 222 ? -5.411 5.012 -14.593 1.00 88.56 222 ALA A N 1
ATOM 1690 C CA . ALA A 1 222 ? -5.003 4.798 -15.980 1.00 88.56 222 ALA A CA 1
ATOM 1691 C C . ALA A 1 222 ? -4.052 5.907 -16.447 1.00 88.56 222 ALA A C 1
ATOM 1693 O O . ALA A 1 222 ? -2.997 5.653 -17.040 1.00 88.56 222 ALA A O 1
ATOM 1694 N N . THR A 1 223 ? -4.406 7.155 -16.132 1.00 92.12 223 THR A N 1
ATOM 1695 C CA . THR A 1 223 ? -3.585 8.328 -16.422 1.00 92.12 223 THR A CA 1
ATOM 1696 C C . THR A 1 223 ? -2.255 8.233 -15.690 1.00 92.12 223 THR A C 1
ATOM 1698 O O . THR A 1 223 ? -1.222 8.386 -16.334 1.00 92.12 223 THR A O 1
ATOM 1701 N N . LEU A 1 224 ? -2.233 7.924 -14.388 1.00 93.88 224 LEU A N 1
ATOM 1702 C CA . LEU A 1 224 ? -0.977 7.799 -13.638 1.00 93.88 224 LEU A CA 1
ATOM 1703 C C . LEU A 1 224 ? -0.016 6.800 -14.298 1.00 93.88 224 LEU A C 1
ATOM 1705 O O . LEU A 1 224 ? 1.144 7.134 -14.552 1.00 93.88 224 LEU A O 1
ATOM 1709 N N . ALA A 1 225 ? -0.504 5.599 -14.619 1.00 92.94 225 ALA A N 1
ATOM 1710 C CA . ALA A 1 225 ? 0.301 4.561 -15.257 1.00 92.94 225 ALA A CA 1
ATOM 1711 C C . ALA A 1 225 ? 0.840 4.997 -16.619 1.00 92.94 225 ALA A C 1
ATOM 1713 O O . ALA A 1 225 ? 2.027 4.823 -16.904 1.00 92.94 225 ALA A O 1
ATOM 1714 N N . LEU A 1 226 ? 0.002 5.642 -17.431 1.00 93.75 226 LEU A N 1
ATOM 1715 C CA . LEU A 1 226 ? 0.405 6.173 -18.726 1.00 93.75 226 LEU A CA 1
ATOM 1716 C C . LEU A 1 226 ? 1.490 7.251 -18.597 1.00 93.75 226 LEU A C 1
ATOM 1718 O O . LEU A 1 226 ? 2.483 7.220 -19.326 1.00 93.75 226 LEU A O 1
ATOM 1722 N N . LYS A 1 227 ? 1.344 8.187 -17.653 1.00 95.75 227 LYS A N 1
ATOM 1723 C CA . LYS A 1 227 ? 2.327 9.258 -17.439 1.00 95.75 227 LYS A CA 1
ATOM 1724 C C . LYS A 1 227 ? 3.666 8.702 -16.953 1.00 95.75 227 LYS A C 1
ATOM 1726 O O . LYS A 1 227 ? 4.701 9.068 -17.509 1.00 95.75 227 LYS A O 1
ATOM 1731 N N . ILE A 1 228 ? 3.659 7.750 -16.019 1.00 96.25 228 ILE A N 1
ATOM 1732 C CA . ILE A 1 228 ? 4.876 7.048 -15.584 1.00 96.25 228 ILE A CA 1
ATOM 1733 C C . ILE A 1 228 ? 5.516 6.272 -16.743 1.00 96.25 228 ILE A C 1
ATOM 1735 O O . ILE A 1 228 ? 6.730 6.348 -16.929 1.00 96.25 228 ILE A O 1
ATOM 1739 N N . ARG A 1 229 ? 4.731 5.584 -17.580 1.00 95.19 229 ARG A N 1
ATOM 1740 C CA . ARG A 1 229 ? 5.256 4.862 -18.752 1.00 95.19 229 ARG A CA 1
ATOM 1741 C C . ARG A 1 229 ? 6.009 5.795 -19.701 1.00 95.19 229 ARG A C 1
ATOM 1743 O O . ARG A 1 229 ? 7.112 5.461 -20.131 1.00 95.19 229 ARG A O 1
ATOM 1750 N N . LYS A 1 230 ? 5.465 6.985 -19.965 1.00 96.00 230 LYS A N 1
ATOM 1751 C CA . LYS A 1 230 ? 6.117 8.014 -20.793 1.00 96.00 230 LYS A CA 1
ATOM 1752 C C . LYS A 1 230 ? 7.397 8.549 -20.156 1.00 96.00 230 LYS A C 1
ATOM 1754 O O . LYS A 1 230 ? 8.382 8.745 -20.868 1.00 96.00 230 LYS A O 1
ATOM 1759 N N . VAL A 1 231 ? 7.410 8.737 -18.833 1.00 97.56 231 VAL A N 1
ATOM 1760 C CA . VAL A 1 231 ? 8.623 9.112 -18.087 1.00 97.56 231 VAL A CA 1
ATOM 1761 C C . VAL A 1 231 ? 9.722 8.072 -18.284 1.00 97.56 231 VAL A C 1
ATOM 1763 O O . VAL A 1 231 ? 10.830 8.437 -18.663 1.00 97.56 231 VAL A O 1
ATOM 1766 N N . ILE A 1 232 ? 9.418 6.789 -18.084 1.00 97.50 232 ILE A N 1
ATOM 1767 C CA . ILE A 1 232 ? 10.401 5.705 -18.218 1.00 97.50 232 ILE A CA 1
ATOM 1768 C C . ILE A 1 232 ? 10.891 5.557 -19.660 1.00 97.50 232 ILE A C 1
AT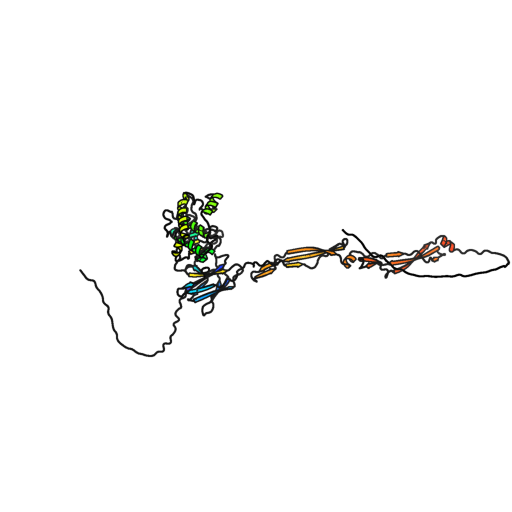OM 1770 O O . ILE A 1 232 ? 12.078 5.337 -19.884 1.00 97.50 232 ILE A O 1
ATOM 1774 N N . GLU A 1 233 ? 10.011 5.710 -20.649 1.00 95.31 233 GLU A N 1
ATOM 1775 C CA . GLU A 1 233 ? 10.387 5.646 -22.062 1.00 95.31 233 GLU A CA 1
ATOM 1776 C C . GLU A 1 233 ? 11.356 6.771 -22.463 1.00 95.31 233 GLU A C 1
ATOM 1778 O O . GLU A 1 233 ? 12.345 6.543 -23.169 1.00 95.31 233 GLU A O 1
ATOM 1783 N N . ALA A 1 234 ? 11.061 7.996 -22.029 1.00 96.75 234 ALA A N 1
ATOM 1784 C CA . ALA A 1 234 ? 11.846 9.171 -22.378 1.00 96.75 234 ALA A CA 1
ATOM 1785 C C . ALA A 1 234 ? 13.094 9.346 -21.506 1.00 96.75 234 ALA A C 1
ATOM 1787 O O . ALA A 1 234 ? 14.032 9.997 -21.960 1.00 96.75 234 ALA A O 1
ATOM 1788 N N . GLY A 1 235 ? 13.091 8.804 -20.288 1.00 98.19 235 GLY A N 1
ATOM 1789 C CA . GLY A 1 235 ? 14.147 8.920 -19.286 1.00 98.19 235 GLY A CA 1
ATOM 1790 C C . GLY A 1 235 ? 15.261 7.882 -19.419 1.00 98.19 235 GLY A C 1
ATOM 1791 O O . GLY A 1 235 ? 15.349 7.140 -20.395 1.00 98.19 235 GLY A O 1
ATOM 1792 N N . TYR A 1 236 ? 16.146 7.839 -18.429 1.00 98.25 236 TYR A N 1
ATOM 1793 C CA . TYR A 1 236 ? 17.240 6.873 -18.350 1.00 98.25 236 TYR A CA 1
ATOM 1794 C C . TYR A 1 236 ? 16.712 5.460 -18.002 1.00 98.25 236 TYR A C 1
ATOM 1796 O O . TYR A 1 236 ? 15.684 5.332 -17.342 1.00 98.25 236 TYR A O 1
ATOM 1804 N N . PRO A 1 237 ? 17.372 4.376 -18.444 1.00 97.31 237 PRO A N 1
ATOM 1805 C CA . PRO A 1 237 ? 18.395 4.325 -19.486 1.00 97.31 237 PRO A CA 1
ATOM 1806 C C . PRO A 1 237 ? 17.817 4.325 -20.915 1.00 97.31 237 PRO A C 1
ATOM 1808 O O . PRO A 1 237 ? 18.585 4.393 -21.870 1.00 97.31 237 PRO A O 1
ATOM 1811 N N . ASN A 1 238 ? 16.489 4.267 -21.083 1.00 96.12 238 ASN A N 1
ATOM 1812 C CA . ASN A 1 238 ? 15.831 4.039 -22.380 1.00 96.12 238 ASN A CA 1
ATOM 1813 C C . ASN A 1 238 ? 16.070 5.147 -23.410 1.00 96.12 238 ASN A C 1
ATOM 1815 O O . ASN A 1 238 ? 16.354 4.872 -24.574 1.00 96.12 238 ASN A O 1
ATOM 1819 N N . ASN A 1 239 ? 15.926 6.402 -22.987 1.00 97.00 239 ASN A N 1
ATOM 1820 C CA . ASN A 1 239 ? 16.199 7.604 -23.762 1.00 97.00 239 ASN A CA 1
ATOM 1821 C C . ASN A 1 239 ? 15.535 7.638 -25.154 1.00 97.00 239 ASN A C 1
ATOM 1823 O O . ASN A 1 239 ? 16.119 8.192 -26.090 1.00 97.00 239 ASN A O 1
ATOM 1827 N N . LYS A 1 240 ? 14.325 7.081 -25.342 1.00 94.62 240 LYS A N 1
ATOM 1828 C CA . LYS A 1 240 ? 13.724 6.962 -26.694 1.00 94.62 240 LYS A CA 1
ATOM 1829 C C . LYS A 1 240 ? 13.436 8.321 -27.346 1.00 94.62 240 LYS A C 1
ATOM 1831 O O . LYS A 1 240 ? 13.271 8.402 -28.560 1.00 94.62 240 LYS A O 1
ATOM 1836 N N . LYS A 1 241 ? 13.405 9.399 -26.553 1.00 95.38 241 LYS A N 1
ATOM 1837 C CA . LYS A 1 241 ? 13.244 10.789 -27.016 1.00 95.38 241 LYS A CA 1
ATOM 1838 C C . LYS A 1 241 ? 14.546 11.588 -27.060 1.00 95.38 241 LYS A C 1
ATOM 1840 O O . LYS A 1 241 ? 14.518 12.774 -27.376 1.00 95.38 241 LYS A O 1
ATOM 1845 N N . THR A 1 242 ? 15.692 10.968 -26.778 1.00 96.94 242 THR A N 1
ATOM 1846 C CA . THR A 1 242 ? 17.028 11.598 -26.807 1.00 96.94 242 THR A CA 1
ATOM 1847 C C . THR A 1 242 ? 17.201 12.786 -25.846 1.00 96.94 242 THR A C 1
ATOM 1849 O O . THR A 1 242 ? 18.072 13.633 -26.025 1.00 96.94 242 THR A O 1
ATOM 1852 N N . PHE A 1 243 ? 16.392 12.865 -24.786 1.00 97.62 243 PHE A N 1
ATOM 1853 C CA . PHE A 1 243 ? 16.467 13.956 -23.808 1.00 97.62 243 PHE A CA 1
ATOM 1854 C C . PHE A 1 243 ? 17.730 13.916 -22.940 1.00 97.62 243 PHE A C 1
ATOM 1856 O O . PHE A 1 243 ? 18.111 14.952 -22.397 1.00 97.62 243 PHE A O 1
ATOM 1863 N N . GLY A 1 244 ? 18.411 12.769 -22.867 1.00 96.31 244 GLY A N 1
ATOM 1864 C CA . GLY A 1 244 ? 19.684 12.602 -22.162 1.00 96.31 244 GLY A CA 1
ATOM 1865 C C . GLY A 1 244 ? 20.924 13.129 -22.901 1.00 96.31 244 GLY A C 1
ATOM 1866 O O . GLY A 1 244 ? 22.029 13.015 -22.379 1.00 96.31 244 GLY A O 1
ATOM 1867 N N . THR A 1 245 ? 20.804 13.676 -24.117 1.00 95.75 245 THR A N 1
ATOM 1868 C CA . THR A 1 245 ? 21.974 14.149 -24.880 1.00 95.75 245 THR A CA 1
ATOM 1869 C C . THR A 1 245 ? 22.736 15.249 -24.131 1.00 95.75 245 THR A C 1
ATOM 1871 O O . THR A 1 245 ? 22.191 16.312 -23.845 1.00 95.75 245 THR A O 1
ATOM 1874 N N . GLY A 1 246 ? 24.026 15.010 -23.869 1.00 94.50 246 GLY A N 1
ATOM 1875 C CA . GLY A 1 246 ? 24.910 15.952 -23.169 1.00 94.50 246 GLY A CA 1
ATOM 1876 C C . GLY A 1 246 ? 24.871 15.861 -21.637 1.00 94.50 246 GLY A C 1
ATOM 1877 O O . GLY A 1 246 ? 25.521 16.681 -20.977 1.00 94.50 246 GLY A O 1
ATOM 1878 N N . LEU A 1 247 ? 24.135 14.886 -21.094 1.00 96.62 247 LEU A N 1
ATOM 1879 C CA . LEU A 1 247 ? 24.113 14.537 -19.676 1.00 96.62 247 LEU A CA 1
ATOM 1880 C C . LEU A 1 247 ? 24.982 13.301 -19.407 1.00 96.62 247 LEU A C 1
ATOM 1882 O O . LEU A 1 247 ? 25.160 12.447 -20.280 1.00 96.62 247 LEU A O 1
ATOM 1886 N N . THR A 1 248 ? 25.492 13.183 -18.185 1.00 96.19 248 THR A N 1
ATOM 1887 C CA . THR A 1 248 ? 26.009 11.912 -17.658 1.00 96.19 248 THR A CA 1
ATOM 1888 C C . THR A 1 248 ? 24.858 10.947 -17.350 1.00 96.19 248 THR A C 1
ATOM 1890 O O . THR A 1 248 ? 23.701 11.358 -17.210 1.00 96.19 248 THR A O 1
ATOM 1893 N N . SER A 1 249 ? 25.165 9.654 -17.199 1.00 95.94 249 SER A N 1
ATOM 1894 C CA . SER A 1 249 ? 24.172 8.655 -16.777 1.00 95.94 249 SER A CA 1
ATOM 1895 C C . SER A 1 249 ? 23.514 9.034 -15.447 1.00 95.94 249 SER A C 1
ATOM 1897 O O . SER A 1 249 ? 22.293 8.967 -15.334 1.00 95.94 249 SER A O 1
ATOM 1899 N N . THR A 1 250 ? 24.292 9.511 -14.472 1.00 96.69 250 THR A N 1
ATOM 1900 C CA . THR A 1 250 ? 23.801 9.911 -13.144 1.00 96.69 250 THR A CA 1
ATOM 1901 C C . THR A 1 250 ? 22.946 11.180 -13.199 1.00 96.69 250 THR A C 1
ATOM 1903 O O . THR A 1 250 ? 21.875 11.221 -12.596 1.00 96.69 250 THR A O 1
ATOM 1906 N N . GLU A 1 251 ? 23.345 12.192 -13.981 1.00 97.12 251 GLU A N 1
ATOM 1907 C CA . GLU A 1 251 ? 22.538 13.401 -14.219 1.00 97.12 251 GLU A CA 1
ATOM 1908 C C . GLU A 1 251 ? 21.171 13.042 -14.827 1.00 97.12 251 GLU A C 1
ATOM 1910 O O . GLU A 1 251 ? 20.123 13.511 -14.371 1.00 97.12 251 GLU A O 1
ATOM 1915 N N . PHE A 1 252 ? 21.157 12.178 -15.845 1.00 98.19 252 PHE A N 1
ATOM 1916 C CA . PHE A 1 252 ? 19.922 11.797 -16.526 1.00 98.19 252 PHE A CA 1
ATOM 1917 C C . PHE A 1 252 ? 19.051 10.853 -15.684 1.00 98.19 252 PHE A C 1
ATOM 1919 O O . PHE A 1 252 ? 17.820 10.979 -15.672 1.00 98.19 252 PHE A O 1
ATOM 1926 N N . ARG A 1 253 ? 19.669 9.957 -14.905 1.00 98.25 253 ARG A N 1
ATOM 1927 C CA . ARG A 1 253 ? 18.986 9.131 -13.903 1.00 98.25 253 ARG A CA 1
ATOM 1928 C C . ARG A 1 253 ? 18.311 9.994 -12.842 1.00 98.25 253 ARG A C 1
ATOM 1930 O O . ARG A 1 253 ? 17.135 9.769 -12.567 1.00 98.25 253 ARG A O 1
ATOM 1937 N N . ALA A 1 254 ? 18.995 11.013 -12.323 1.00 98.00 254 ALA A N 1
ATOM 1938 C CA . ALA A 1 254 ? 18.430 11.945 -11.350 1.00 98.00 254 ALA A CA 1
ATOM 1939 C C . ALA A 1 254 ? 17.234 12.724 -11.921 1.00 98.00 254 ALA A C 1
ATOM 1941 O O . ALA A 1 254 ? 16.202 12.824 -11.255 1.00 98.00 254 ALA A O 1
ATOM 1942 N N . ALA A 1 255 ? 17.326 13.206 -13.168 1.00 98.38 255 ALA A N 1
ATOM 1943 C CA . ALA A 1 255 ? 16.199 13.847 -13.857 1.00 98.38 255 ALA A CA 1
ATOM 1944 C C . ALA A 1 255 ? 14.992 12.902 -13.987 1.00 98.38 255 ALA A C 1
ATOM 1946 O O . ALA A 1 255 ? 13.851 13.310 -13.769 1.00 98.38 255 ALA A O 1
ATOM 1947 N N . THR A 1 256 ? 15.249 11.630 -14.301 1.00 98.75 256 THR A N 1
ATOM 1948 C CA . THR A 1 256 ? 14.211 10.601 -14.454 1.00 98.75 256 THR A CA 1
ATOM 1949 C C . THR A 1 256 ? 13.548 10.271 -13.116 1.00 98.75 256 THR A C 1
ATOM 1951 O O . THR A 1 256 ? 12.324 10.264 -13.035 1.00 98.75 256 THR A O 1
ATOM 1954 N N . GLN A 1 257 ? 14.323 10.089 -12.040 1.00 98.56 257 GLN A N 1
ATOM 1955 C CA . GLN A 1 257 ? 13.779 9.857 -10.697 1.00 98.56 257 GLN A CA 1
ATOM 1956 C C . GLN A 1 257 ? 12.929 11.038 -10.209 1.00 98.56 257 GLN A C 1
ATOM 1958 O O . GLN A 1 257 ? 11.859 10.830 -9.640 1.00 98.56 257 GLN A O 1
ATOM 1963 N N . LEU A 1 258 ? 13.368 12.277 -10.457 1.00 98.25 258 LEU A N 1
ATOM 1964 C CA . LEU A 1 258 ? 12.576 13.462 -10.120 1.00 98.25 258 LEU A CA 1
ATOM 1965 C C . LEU A 1 258 ? 11.263 13.510 -10.917 1.00 98.25 258 LEU A C 1
ATOM 1967 O O . LEU A 1 258 ? 10.226 13.891 -10.377 1.00 98.25 258 LEU A O 1
ATOM 1971 N N . ALA A 1 259 ? 11.283 13.088 -12.185 1.00 98.62 259 ALA A N 1
ATOM 1972 C CA . ALA A 1 259 ? 10.076 12.970 -12.998 1.00 98.62 259 ALA A CA 1
ATOM 1973 C C . ALA A 1 259 ? 9.128 11.871 -12.495 1.00 98.62 259 ALA A C 1
ATOM 1975 O O . ALA A 1 259 ? 7.916 12.066 -12.537 1.00 98.62 259 ALA A O 1
ATOM 1976 N N . VAL A 1 260 ? 9.646 10.756 -11.966 1.00 98.19 260 VAL A N 1
ATOM 1977 C CA . VAL A 1 260 ? 8.820 9.745 -11.283 1.00 98.19 260 VAL A CA 1
ATOM 1978 C C . VAL A 1 260 ? 8.161 10.355 -10.041 1.00 98.19 260 VAL A C 1
ATOM 1980 O O . VAL A 1 260 ? 6.935 10.328 -9.956 1.00 98.19 260 VAL A O 1
ATOM 1983 N N . TYR A 1 261 ? 8.926 11.018 -9.164 1.00 97.81 261 TYR A N 1
ATOM 1984 C CA . TYR A 1 261 ? 8.396 11.666 -7.950 1.00 97.81 261 TYR A CA 1
ATOM 1985 C C . TYR A 1 261 ? 7.379 12.776 -8.220 1.00 97.81 261 TYR A C 1
ATOM 1987 O O . TYR A 1 261 ? 6.454 12.975 -7.428 1.00 97.81 261 TYR A O 1
ATOM 1995 N N . TYR A 1 262 ? 7.501 13.481 -9.347 1.00 97.94 262 TYR A N 1
ATOM 1996 C CA . TYR A 1 262 ? 6.487 14.444 -9.771 1.00 97.94 262 TYR A CA 1
ATOM 1997 C C . TYR A 1 262 ? 5.105 13.794 -9.885 1.00 97.94 262 TYR A C 1
ATOM 1999 O O . TYR A 1 262 ? 4.126 14.401 -9.460 1.00 97.94 262 TYR A O 1
ATOM 2007 N N . TRP A 1 263 ? 5.028 12.574 -10.426 1.00 97.06 263 TRP A N 1
ATOM 2008 C CA . TRP A 1 263 ? 3.773 11.852 -10.634 1.00 97.06 263 TRP A CA 1
ATOM 2009 C C . TRP A 1 263 ? 3.367 10.984 -9.440 1.00 97.06 263 TRP A C 1
ATOM 2011 O O . TRP A 1 263 ? 2.177 10.936 -9.135 1.00 97.06 263 TRP A O 1
ATOM 2021 N N . SER A 1 264 ? 4.309 10.319 -8.764 1.00 95.62 264 SER A N 1
ATOM 2022 C CA . SER A 1 264 ? 4.026 9.370 -7.673 1.00 95.62 264 SER A CA 1
ATOM 2023 C C . SER A 1 264 ? 3.775 10.029 -6.317 1.00 95.62 264 SER A C 1
ATOM 2025 O O . SER A 1 264 ? 2.938 9.550 -5.553 1.00 95.62 264 SER A O 1
ATOM 2027 N N . ASP A 1 265 ? 4.461 11.139 -6.035 1.00 95.88 265 ASP A N 1
ATOM 2028 C CA . ASP A 1 265 ? 4.471 11.784 -4.714 1.00 95.88 265 ASP A CA 1
ATOM 2029 C C . ASP A 1 265 ? 4.083 13.272 -4.780 1.00 95.88 265 ASP A C 1
ATOM 2031 O O . ASP A 1 265 ? 4.086 13.973 -3.768 1.00 95.88 265 ASP A O 1
ATOM 2035 N N . SER A 1 266 ? 3.721 13.781 -5.964 1.00 95.94 266 SER A N 1
ATOM 2036 C CA . SER A 1 266 ? 3.443 15.206 -6.200 1.00 95.94 266 SER A CA 1
ATOM 2037 C C . SER A 1 266 ? 4.629 16.124 -5.862 1.00 95.94 266 SER A C 1
ATOM 2039 O O . SER A 1 266 ? 4.445 17.300 -5.530 1.00 95.94 266 SER A O 1
ATOM 2041 N N . PHE A 1 267 ? 5.860 15.617 -5.965 1.00 96.88 267 PHE A N 1
ATOM 2042 C CA . PHE A 1 267 ? 7.074 16.361 -5.629 1.00 96.88 267 PHE A CA 1
ATOM 2043 C C . PHE A 1 267 ? 7.496 17.278 -6.787 1.00 96.88 267 PHE A C 1
ATOM 2045 O O . PHE A 1 267 ? 8.195 16.880 -7.719 1.00 96.88 267 PHE A O 1
ATOM 2052 N N . THR A 1 268 ? 7.011 18.522 -6.769 1.00 97.25 268 THR A N 1
ATOM 2053 C CA . THR A 1 268 ? 7.232 19.508 -7.841 1.00 97.25 268 THR A CA 1
ATOM 2054 C C . THR A 1 268 ? 8.468 20.382 -7.607 1.00 97.25 268 THR A C 1
ATOM 2056 O O . THR A 1 268 ? 8.954 20.522 -6.484 1.00 97.25 268 THR A O 1
ATOM 2059 N N . LEU A 1 269 ? 8.929 21.077 -8.657 1.00 98.06 269 LEU A N 1
ATOM 2060 C CA . LEU A 1 269 ? 9.948 22.127 -8.510 1.00 98.06 269 LEU A CA 1
ATOM 2061 C C . LEU A 1 269 ? 9.508 23.239 -7.545 1.00 98.06 269 LEU A C 1
ATOM 2063 O O . LEU A 1 269 ? 10.333 23.779 -6.816 1.00 98.06 269 LEU A O 1
ATOM 2067 N N . GLU A 1 270 ? 8.216 23.575 -7.512 1.00 98.19 270 GLU A N 1
ATOM 2068 C CA . GLU A 1 270 ? 7.664 24.522 -6.537 1.00 98.19 270 GLU A CA 1
ATOM 2069 C C . GLU A 1 270 ? 7.820 24.000 -5.105 1.00 98.19 270 GLU A C 1
ATOM 2071 O O . GLU A 1 270 ? 8.314 24.728 -4.246 1.00 98.19 270 GLU A O 1
ATOM 2076 N N . LYS A 1 271 ? 7.534 22.714 -4.868 1.00 97.25 271 LYS A N 1
ATOM 2077 C CA . LYS A 1 271 ? 7.740 22.080 -3.562 1.00 97.25 271 LYS A CA 1
ATOM 2078 C C . LYS A 1 271 ? 9.201 22.126 -3.126 1.00 97.25 271 LYS A C 1
ATOM 2080 O O . LYS A 1 271 ? 9.492 22.434 -1.972 1.00 97.25 271 LYS A O 1
ATOM 2085 N N . ILE A 1 272 ? 10.127 21.876 -4.051 1.00 97.88 272 ILE A N 1
ATOM 2086 C CA . ILE A 1 272 ? 11.562 22.002 -3.781 1.00 97.88 272 ILE A CA 1
ATOM 2087 C C . ILE A 1 272 ? 11.903 23.448 -3.401 1.00 97.88 272 ILE A C 1
ATOM 2089 O O . ILE A 1 272 ? 12.561 23.658 -2.386 1.00 97.88 272 ILE A O 1
ATOM 2093 N N . ARG A 1 273 ? 11.420 24.450 -4.147 1.00 98.50 273 ARG A N 1
ATOM 2094 C CA . ARG A 1 273 ? 11.656 25.876 -3.842 1.00 98.50 273 ARG A CA 1
ATOM 2095 C C . ARG A 1 273 ? 11.131 26.277 -2.469 1.00 98.50 273 ARG A C 1
ATOM 2097 O O . ARG A 1 273 ? 11.834 26.978 -1.747 1.00 98.50 273 ARG A O 1
ATOM 2104 N N . GLU A 1 274 ? 9.937 25.820 -2.092 1.00 98.44 274 GLU A N 1
ATOM 2105 C CA . GLU A 1 274 ? 9.373 26.045 -0.754 1.00 98.44 274 GLU A CA 1
ATOM 2106 C C . GLU A 1 274 ? 10.297 25.506 0.344 1.00 98.44 274 GLU A C 1
ATOM 2108 O O . GLU A 1 274 ? 10.585 26.200 1.321 1.00 98.44 274 GLU A O 1
ATOM 2113 N N . ILE A 1 275 ? 10.783 24.273 0.177 1.00 98.19 275 ILE A N 1
ATOM 2114 C CA . ILE A 1 275 ? 11.688 23.629 1.133 1.00 98.19 275 ILE A CA 1
ATOM 2115 C C . ILE A 1 275 ? 13.013 24.383 1.194 1.00 98.19 275 ILE A C 1
ATOM 2117 O O . ILE A 1 275 ? 13.494 24.667 2.285 1.00 98.19 275 ILE A O 1
ATOM 2121 N N . VAL A 1 276 ? 13.584 24.755 0.049 1.00 97.94 276 VAL A N 1
ATOM 2122 C CA . VAL A 1 276 ? 14.848 25.498 -0.022 1.00 97.94 276 VAL A CA 1
ATOM 2123 C C . VAL A 1 276 ? 14.729 26.870 0.639 1.00 97.94 276 VAL A C 1
ATOM 2125 O O . VAL A 1 276 ? 15.624 27.265 1.382 1.00 97.94 276 VAL A O 1
ATOM 2128 N N . ALA A 1 277 ? 13.624 27.585 0.422 1.00 98.25 277 ALA A N 1
ATOM 2129 C CA . ALA A 1 277 ? 13.387 28.887 1.042 1.00 98.25 277 ALA A CA 1
ATOM 2130 C C . ALA A 1 277 ? 13.285 28.801 2.574 1.00 98.25 277 ALA A C 1
ATOM 2132 O O . ALA A 1 277 ? 13.653 29.748 3.267 1.00 98.25 277 ALA A O 1
ATOM 2133 N N . LYS A 1 278 ? 12.785 27.676 3.100 1.00 98.38 278 LYS A N 1
ATOM 2134 C CA . LYS A 1 278 ? 12.569 27.467 4.536 1.00 98.38 278 LYS A CA 1
ATOM 2135 C C . LYS A 1 278 ? 13.768 26.838 5.251 1.00 98.38 278 LYS A C 1
ATOM 2137 O O . LYS A 1 278 ? 14.141 27.291 6.328 1.00 98.38 278 LYS A O 1
ATOM 2142 N N . ASP A 1 279 ? 14.340 25.797 4.656 1.00 97.94 279 ASP A N 1
ATOM 2143 C CA . ASP A 1 279 ? 15.295 24.881 5.287 1.00 97.94 279 ASP A CA 1
ATOM 2144 C C . ASP A 1 279 ? 16.675 24.885 4.586 1.00 97.94 279 ASP A C 1
ATOM 2146 O O . ASP A 1 279 ? 17.610 24.247 5.067 1.00 97.94 279 ASP A O 1
ATOM 2150 N N . GLY A 1 280 ? 16.827 25.602 3.465 1.00 96.69 280 GLY A N 1
ATOM 2151 C CA . GLY A 1 280 ? 18.072 25.705 2.694 1.00 96.69 280 GLY A CA 1
ATOM 2152 C C . GLY A 1 280 ? 18.258 24.628 1.615 1.00 96.69 280 GLY A C 1
ATOM 2153 O O . GLY A 1 280 ? 17.552 23.619 1.569 1.00 96.69 280 GLY A O 1
ATOM 2154 N N . VAL A 1 281 ? 19.239 24.846 0.727 1.00 93.31 281 VAL A N 1
ATOM 2155 C CA . VAL A 1 281 ? 19.525 23.977 -0.440 1.00 93.31 281 VAL A CA 1
ATOM 2156 C C . VAL A 1 281 ? 20.009 22.572 -0.075 1.00 93.31 281 VAL A C 1
ATOM 2158 O O . VAL A 1 281 ? 19.809 21.645 -0.852 1.00 93.31 281 VAL A O 1
ATOM 2161 N N . ASP A 1 282 ? 20.616 22.404 1.101 1.00 91.69 282 ASP A N 1
ATOM 2162 C CA . ASP A 1 282 ? 21.161 21.124 1.572 1.00 91.69 282 ASP A CA 1
ATOM 2163 C C . ASP A 1 282 ? 20.197 20.393 2.530 1.00 91.69 282 ASP A C 1
ATOM 2165 O O . ASP A 1 282 ? 20.566 19.419 3.187 1.00 91.69 282 ASP A O 1
ATOM 2169 N N . SER A 1 283 ? 18.942 20.849 2.623 1.00 94.38 283 SER A N 1
ATOM 2170 C CA . SER A 1 283 ? 17.914 20.186 3.426 1.00 94.38 283 SER A CA 1
ATOM 2171 C C . SER A 1 283 ? 17.645 18.769 2.916 1.00 94.38 283 SER A C 1
ATOM 2173 O O . SER A 1 283 ? 17.362 18.561 1.732 1.00 94.38 283 SER A O 1
ATOM 2175 N N . GLN A 1 284 ? 17.639 17.797 3.833 1.00 92.19 284 GLN A N 1
ATOM 2176 C CA . GLN A 1 284 ? 17.318 16.393 3.538 1.00 92.19 284 GLN A CA 1
ATOM 2177 C C . GLN A 1 284 ? 15.917 16.225 2.934 1.00 92.19 284 GLN A C 1
ATOM 2179 O O . GLN A 1 284 ? 15.701 15.343 2.109 1.00 92.19 284 GLN A O 1
ATOM 2184 N N . LYS A 1 285 ? 14.987 17.137 3.248 1.00 94.56 285 LYS A N 1
ATOM 2185 C CA . LYS A 1 285 ? 13.623 17.146 2.691 1.00 94.56 285 LYS A CA 1
ATOM 2186 C C . LYS A 1 285 ? 13.579 17.446 1.194 1.00 94.56 285 LYS A C 1
ATOM 2188 O O . LYS A 1 285 ? 12.549 17.269 0.561 1.00 94.56 285 LYS A O 1
ATOM 2193 N N . THR A 1 286 ? 14.674 17.932 0.613 1.00 94.31 286 THR A N 1
ATOM 2194 C CA . THR A 1 286 ? 14.773 18.091 -0.842 1.00 94.31 286 THR A CA 1
ATOM 2195 C C . THR A 1 286 ? 15.083 16.771 -1.545 1.00 94.31 286 THR A C 1
ATOM 2197 O O . THR A 1 286 ? 15.114 16.739 -2.772 1.00 94.31 286 THR A O 1
ATOM 2200 N N . HIS A 1 287 ? 15.370 15.698 -0.797 1.00 92.44 287 HIS A N 1
ATOM 2201 C CA . HIS A 1 287 ? 15.785 14.390 -1.312 1.00 92.44 287 HIS A CA 1
ATOM 2202 C C . HIS A 1 287 ? 16.986 14.475 -2.270 1.00 92.44 287 HIS A C 1
ATOM 2204 O O . HIS A 1 287 ? 17.118 13.694 -3.213 1.00 92.44 287 HIS A O 1
ATOM 2210 N N . GLY A 1 288 ? 17.889 15.428 -2.017 1.00 91.56 288 GLY A N 1
ATOM 2211 C CA . GLY A 1 288 ? 19.065 15.690 -2.848 1.00 91.56 288 GLY A CA 1
ATOM 2212 C C . GLY A 1 288 ? 18.786 16.551 -4.082 1.00 91.56 288 GLY A C 1
ATOM 2213 O O . GLY A 1 288 ? 19.698 16.735 -4.885 1.00 91.56 288 GLY A O 1
ATOM 2214 N N . PHE A 1 289 ? 17.570 17.098 -4.228 1.00 95.06 289 PHE A N 1
ATOM 2215 C CA . PHE A 1 289 ? 17.155 17.955 -5.346 1.00 95.06 289 PHE A CA 1
ATOM 2216 C C . PHE A 1 289 ? 17.222 19.469 -5.049 1.00 95.06 289 PHE A C 1
ATOM 2218 O O . PHE A 1 289 ? 16.872 20.279 -5.902 1.00 95.06 289 PHE A O 1
ATOM 2225 N N . GLY A 1 290 ? 17.708 19.893 -3.877 1.00 94.75 290 GLY A N 1
ATOM 2226 C CA . GLY A 1 290 ? 17.663 21.299 -3.436 1.00 94.75 290 GLY A CA 1
ATOM 2227 C C . GLY A 1 290 ? 18.483 22.297 -4.262 1.00 94.75 290 GLY A C 1
ATOM 2228 O O . GLY A 1 290 ? 18.296 23.504 -4.133 1.00 94.75 290 GLY A O 1
ATOM 2229 N N . ARG A 1 291 ? 19.358 21.810 -5.148 1.00 94.56 291 ARG A N 1
ATOM 2230 C CA . ARG A 1 291 ? 20.176 22.620 -6.069 1.00 94.56 291 ARG A CA 1
ATOM 2231 C C . ARG A 1 291 ? 19.635 22.638 -7.506 1.00 94.56 291 ARG A C 1
ATOM 2233 O O . ARG A 1 291 ? 20.303 23.120 -8.408 1.00 94.56 291 ARG A O 1
ATOM 2240 N N . ILE A 1 292 ? 18.413 22.154 -7.740 1.00 95.44 292 ILE A N 1
ATOM 2241 C CA . ILE A 1 292 ? 17.834 22.037 -9.091 1.00 95.44 292 ILE A CA 1
ATOM 2242 C C . ILE A 1 292 ? 17.741 23.375 -9.852 1.00 95.44 292 ILE A C 1
ATOM 2244 O O . ILE A 1 292 ? 17.856 23.394 -11.074 1.00 95.44 292 ILE A O 1
ATOM 2248 N N . ASP A 1 293 ? 17.556 24.497 -9.147 1.00 95.25 293 ASP A N 1
ATOM 2249 C CA . ASP A 1 293 ? 17.467 25.841 -9.743 1.00 95.25 293 ASP A CA 1
ATOM 2250 C C . ASP A 1 293 ? 18.812 26.598 -9.769 1.00 95.25 293 ASP A C 1
ATOM 2252 O O . ASP A 1 293 ? 18.862 27.744 -10.219 1.00 95.25 293 ASP A O 1
ATOM 2256 N N . THR A 1 294 ? 19.908 25.992 -9.300 1.00 93.94 294 THR A N 1
ATOM 2257 C CA . THR A 1 294 ? 21.248 26.598 -9.369 1.00 93.94 294 THR A CA 1
ATOM 2258 C C . THR A 1 294 ? 21.926 26.275 -10.711 1.00 93.94 294 THR A C 1
ATOM 2260 O O . THR A 1 294 ? 21.469 25.384 -11.436 1.00 93.94 294 THR A O 1
ATOM 2263 N N . PRO A 1 295 ? 23.026 26.963 -11.086 1.00 94.69 295 PRO A N 1
ATOM 2264 C CA . PRO A 1 295 ? 23.766 26.642 -12.310 1.00 94.69 295 PRO A CA 1
ATOM 2265 C C . PRO A 1 295 ? 24.220 25.178 -12.394 1.00 94.69 295 PRO A C 1
ATOM 2267 O O . PRO A 1 295 ? 24.247 24.612 -13.485 1.00 94.69 295 PRO A O 1
ATOM 2270 N N . GLU A 1 296 ? 24.530 24.548 -11.258 1.00 91.88 296 GLU A N 1
ATOM 2271 C CA . GLU A 1 296 ? 24.912 23.136 -11.179 1.00 91.88 296 GLU A CA 1
ATOM 2272 C C . GLU A 1 296 ? 23.752 22.193 -11.539 1.00 91.88 296 GLU A C 1
ATOM 2274 O O . GLU A 1 296 ? 23.975 21.173 -12.185 1.00 91.88 296 GLU A O 1
ATOM 2279 N N . GLY A 1 297 ? 22.515 22.539 -11.169 1.00 93.56 297 GLY A N 1
ATOM 2280 C CA . GLY A 1 297 ? 21.318 21.744 -11.464 1.00 93.56 297 GLY A CA 1
ATOM 2281 C C . GLY A 1 297 ? 20.721 21.971 -12.857 1.00 93.56 297 GLY A C 1
ATOM 2282 O O . GLY A 1 297 ? 19.837 21.222 -13.275 1.00 93.56 297 GLY A O 1
ATOM 2283 N N . ALA A 1 298 ? 21.202 22.970 -13.606 1.00 95.06 298 ALA A N 1
ATOM 2284 C CA . ALA A 1 298 ? 20.557 23.452 -14.830 1.00 95.06 298 ALA A CA 1
ATOM 2285 C C . ALA A 1 298 ? 20.358 22.368 -15.906 1.00 95.06 298 ALA A C 1
ATOM 2287 O O . ALA A 1 298 ? 19.306 22.321 -16.546 1.00 95.06 298 ALA A O 1
ATOM 2288 N N . LYS A 1 299 ? 21.336 21.472 -16.097 1.00 95.56 299 LYS A N 1
ATOM 2289 C CA . LYS A 1 299 ? 21.229 20.372 -17.073 1.00 95.56 299 LYS A CA 1
ATOM 2290 C C . LYS A 1 299 ? 20.169 19.349 -16.675 1.00 95.56 299 LYS A C 1
ATOM 2292 O O . LYS A 1 299 ? 19.337 18.973 -17.499 1.00 95.56 299 LYS A O 1
ATOM 2297 N N . VAL A 1 300 ? 20.192 18.927 -15.411 1.00 96.81 300 VAL A N 1
ATOM 2298 C CA . VAL A 1 300 ? 19.240 17.956 -14.855 1.00 96.81 300 VAL A CA 1
ATOM 2299 C C . VAL A 1 300 ? 17.827 18.527 -14.906 1.00 96.81 300 VAL A C 1
ATOM 2301 O O . VAL A 1 300 ? 16.911 17.849 -15.367 1.00 96.81 300 VAL A O 1
ATOM 2304 N N . LYS A 1 301 ? 17.657 19.801 -14.535 1.00 97.62 301 LYS A N 1
ATOM 2305 C CA . LYS A 1 301 ? 16.382 20.516 -14.641 1.00 97.62 301 LYS A CA 1
ATOM 2306 C C . LYS A 1 301 ? 15.864 20.559 -16.077 1.00 97.62 301 LYS A C 1
ATOM 2308 O O . LYS A 1 301 ? 14.711 20.215 -16.308 1.00 97.62 301 LYS A O 1
ATOM 2313 N N . ALA A 1 302 ? 16.710 20.919 -17.042 1.00 98.00 302 ALA A N 1
ATOM 2314 C CA . ALA A 1 302 ? 16.307 20.986 -18.445 1.00 98.00 302 ALA A CA 1
ATOM 2315 C C . ALA A 1 302 ? 15.874 19.616 -19.002 1.00 98.00 302 ALA A C 1
ATOM 2317 O O . ALA A 1 302 ? 14.934 19.541 -19.792 1.00 98.00 302 ALA A O 1
ATOM 2318 N N . ALA A 1 303 ? 16.538 18.526 -18.603 1.00 98.44 303 ALA A N 1
ATOM 2319 C CA . ALA A 1 303 ? 16.116 17.174 -18.969 1.00 98.44 303 ALA A CA 1
ATOM 2320 C C . ALA A 1 303 ? 14.794 16.786 -18.289 1.00 98.44 303 ALA A C 1
ATOM 2322 O O . ALA A 1 303 ? 13.892 16.291 -18.962 1.00 98.44 303 ALA A O 1
ATOM 2323 N N . TYR A 1 304 ? 14.651 17.065 -16.990 1.00 98.62 304 TYR A N 1
ATOM 2324 C CA . TYR A 1 304 ? 13.412 16.852 -16.238 1.00 98.62 304 TYR A CA 1
ATOM 2325 C C . TYR A 1 304 ? 12.220 17.567 -16.893 1.00 98.62 304 TYR A C 1
ATOM 2327 O O . TYR A 1 304 ? 11.204 16.933 -17.162 1.00 98.62 304 TYR A O 1
ATOM 2335 N N . GLU A 1 305 ? 12.352 18.851 -17.234 1.00 98.62 305 GLU A N 1
ATOM 2336 C CA . GLU A 1 305 ? 11.275 19.635 -17.856 1.00 98.62 305 GLU A CA 1
ATOM 2337 C C . GLU A 1 305 ? 10.858 19.058 -19.218 1.00 98.62 305 GLU A C 1
ATOM 2339 O O . GLU A 1 305 ? 9.666 18.997 -19.516 1.00 98.62 305 GLU A O 1
ATOM 2344 N N . LYS A 1 306 ? 11.807 18.556 -20.023 1.00 98.50 306 LYS A N 1
ATOM 2345 C CA . LYS A 1 306 ? 11.498 17.855 -21.284 1.00 98.50 306 LYS A CA 1
ATOM 2346 C C . LYS A 1 306 ? 10.746 16.545 -21.053 1.00 98.50 306 LYS A C 1
ATOM 2348 O O . LYS A 1 306 ? 9.791 16.263 -21.775 1.00 98.50 306 LYS A O 1
ATOM 2353 N N . ILE A 1 307 ? 11.164 15.752 -20.062 1.00 98.62 307 ILE A N 1
ATOM 2354 C CA . ILE A 1 307 ? 10.491 14.497 -19.697 1.00 98.62 307 ILE A CA 1
ATOM 2355 C C . ILE A 1 307 ? 9.054 14.781 -19.244 1.00 98.62 307 ILE A C 1
ATOM 2357 O O . ILE A 1 307 ? 8.131 14.116 -19.713 1.00 98.62 307 ILE A O 1
ATOM 2361 N N . ILE A 1 308 ? 8.851 15.777 -18.376 1.00 98.44 308 ILE A N 1
ATOM 2362 C CA . ILE A 1 308 ? 7.518 16.162 -17.897 1.00 98.44 308 ILE A CA 1
ATOM 2363 C C . ILE A 1 308 ? 6.648 16.670 -19.042 1.00 98.44 308 ILE A C 1
ATOM 2365 O O . ILE A 1 308 ? 5.537 16.173 -19.202 1.00 98.44 308 ILE A O 1
ATOM 2369 N N . ALA A 1 309 ? 7.159 17.569 -19.887 1.00 98.06 309 ALA A N 1
ATOM 2370 C CA . ALA A 1 309 ? 6.410 18.078 -21.033 1.00 98.06 309 ALA A CA 1
ATOM 2371 C C . ALA A 1 309 ? 5.970 16.950 -21.983 1.00 98.06 309 ALA A C 1
ATOM 2373 O O . ALA A 1 309 ? 4.828 16.935 -22.440 1.00 98.06 309 ALA A O 1
ATOM 2374 N N . TYR A 1 310 ? 6.845 15.970 -22.239 1.00 97.69 310 TYR A N 1
ATOM 2375 C CA . TYR A 1 310 ? 6.474 14.782 -23.007 1.00 97.69 310 TYR A CA 1
ATOM 2376 C C . TYR A 1 310 ? 5.400 13.955 -22.301 1.00 97.69 310 TYR A C 1
ATOM 2378 O O . TYR A 1 310 ? 4.423 13.563 -22.931 1.00 97.69 310 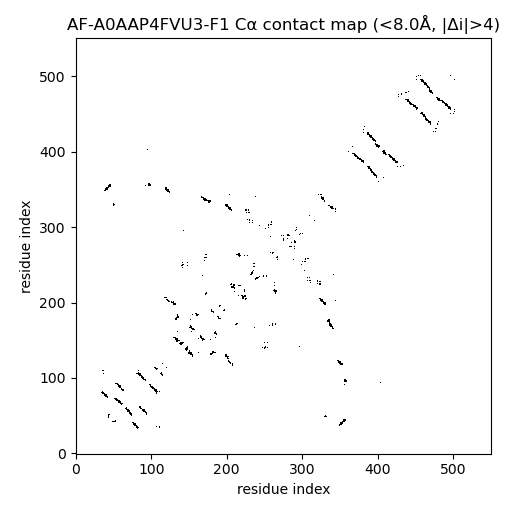TYR A O 1
ATOM 2386 N N . ALA A 1 311 ? 5.546 13.690 -21.001 1.00 96.75 311 ALA A N 1
ATOM 2387 C CA . ALA A 1 311 ? 4.547 12.937 -20.251 1.00 96.75 311 ALA A CA 1
ATOM 2388 C C . ALA A 1 311 ? 3.176 13.639 -20.291 1.00 96.75 311 ALA A C 1
ATOM 2390 O O . ALA A 1 311 ? 2.166 12.991 -20.571 1.00 96.75 311 ALA A O 1
ATOM 2391 N N . GLU A 1 312 ? 3.131 14.957 -20.100 1.00 96.31 312 GLU A N 1
ATOM 2392 C CA . GLU A 1 312 ? 1.904 15.764 -20.089 1.00 96.31 312 GLU A CA 1
ATOM 2393 C C . GLU A 1 312 ? 1.215 15.863 -21.459 1.00 96.31 312 GLU A C 1
ATOM 2395 O O . GLU A 1 312 ? -0.013 15.906 -21.499 1.00 96.31 312 GLU A O 1
ATOM 2400 N N . ASP A 1 313 ? 1.956 15.818 -22.570 1.00 95.00 313 ASP A N 1
ATOM 2401 C CA . ASP A 1 313 ? 1.398 15.924 -23.925 1.00 95.00 313 ASP A CA 1
ATOM 2402 C C . ASP A 1 313 ? 0.479 14.749 -24.296 1.00 95.00 313 ASP A C 1
ATOM 2404 O O . ASP A 1 313 ? 0.938 13.677 -24.681 1.00 95.00 313 ASP A O 1
ATOM 2408 N N . SER A 1 314 ? -0.836 14.953 -24.253 1.00 89.94 314 SER A N 1
ATOM 2409 C CA . SER A 1 314 ? -1.800 13.896 -24.576 1.00 89.94 314 SER A CA 1
ATOM 2410 C C . SER A 1 314 ? -1.777 13.436 -26.041 1.00 89.94 314 SER A C 1
ATOM 2412 O O . SER A 1 314 ? -2.314 12.373 -26.342 1.00 89.94 314 SER A O 1
ATOM 2414 N N . ASN A 1 315 ? -1.164 14.180 -26.971 1.00 89.06 315 ASN A N 1
ATOM 2415 C CA . ASN A 1 315 ? -1.111 13.762 -28.381 1.00 89.06 315 ASN A CA 1
ATOM 2416 C C . ASN A 1 315 ? -0.203 12.548 -28.598 1.00 89.06 315 ASN A C 1
ATOM 2418 O O . ASN A 1 315 ? -0.425 11.774 -29.523 1.00 89.06 315 ASN A O 1
ATOM 2422 N N . SER A 1 316 ? 0.797 12.369 -27.737 1.00 85.62 316 SER A N 1
ATOM 2423 C CA . SER A 1 316 ? 1.710 11.224 -27.768 1.00 85.62 316 SER A CA 1
ATOM 2424 C C . SER A 1 316 ? 1.215 10.030 -26.947 1.00 85.62 316 SER A C 1
ATOM 2426 O O . SER A 1 316 ? 1.889 9.006 -26.869 1.00 85.62 316 SER A O 1
ATOM 2428 N N . ASP A 1 317 ? 0.025 10.110 -26.345 1.00 88.25 317 ASP A N 1
ATOM 2429 C CA . ASP A 1 317 ? -0.533 9.008 -25.555 1.00 88.25 317 ASP A CA 1
ATOM 2430 C C . ASP A 1 317 ? -0.865 7.781 -26.427 1.00 88.25 317 ASP A C 1
ATOM 2432 O O . ASP A 1 317 ? -0.792 6.648 -25.949 1.00 88.25 317 ASP A O 1
ATOM 2436 N N . SER A 1 318 ? -1.180 7.983 -27.714 1.00 84.56 318 SER A N 1
ATOM 2437 C CA . SER A 1 318 ? -1.409 6.897 -28.679 1.00 84.56 318 SER A CA 1
ATOM 2438 C C . SER A 1 318 ? -0.142 6.143 -29.078 1.00 84.56 318 SER A C 1
ATOM 2440 O O . SER A 1 318 ? -0.247 5.031 -29.592 1.00 84.56 318 SER A O 1
ATOM 2442 N N . ASP A 1 319 ? 1.039 6.719 -28.842 1.00 84.69 319 ASP A N 1
ATOM 2443 C CA . ASP A 1 319 ? 2.319 6.072 -29.152 1.00 84.69 319 ASP A CA 1
ATOM 2444 C C . ASP A 1 319 ? 2.610 4.918 -28.173 1.00 84.69 319 ASP A C 1
ATOM 2446 O O . ASP A 1 319 ? 3.381 4.005 -28.476 1.00 84.69 319 ASP A O 1
ATOM 2450 N N . ILE A 1 320 ? 1.958 4.928 -27.004 1.00 86.69 320 ILE A N 1
ATOM 2451 C CA . ILE A 1 320 ? 2.098 3.903 -25.971 1.00 86.69 320 ILE A CA 1
ATOM 2452 C C . ILE A 1 320 ? 1.119 2.756 -26.244 1.00 86.69 320 ILE A C 1
ATOM 2454 O O . ILE A 1 320 ? -0.038 2.774 -25.817 1.00 86.69 320 ILE A O 1
ATOM 2458 N N . VAL A 1 321 ? 1.609 1.738 -26.956 1.00 82.94 321 VAL A N 1
ATOM 2459 C CA . VAL A 1 321 ? 0.833 0.537 -27.313 1.00 82.94 321 VAL A CA 1
ATOM 2460 C C . VAL A 1 321 ? 0.528 -0.323 -26.084 1.00 82.94 321 VAL A C 1
ATOM 2462 O O . VAL A 1 321 ? -0.633 -0.616 -25.810 1.00 82.94 321 VAL A O 1
ATOM 2465 N N . ASP A 1 322 ? 1.565 -0.714 -25.335 1.00 88.31 322 ASP A N 1
ATOM 2466 C CA . ASP A 1 322 ? 1.415 -1.414 -24.058 1.00 88.31 322 ASP A CA 1
ATOM 2467 C C . ASP A 1 322 ? 1.537 -0.404 -22.916 1.00 88.31 322 ASP A C 1
ATOM 2469 O O . ASP A 1 322 ? 2.604 0.175 -22.677 1.00 88.31 322 ASP A O 1
ATOM 2473 N N . LYS A 1 323 ? 0.408 -0.174 -22.246 1.00 89.81 323 LYS A N 1
ATOM 2474 C CA . LYS A 1 323 ? 0.289 0.781 -21.143 1.00 89.81 323 LYS A CA 1
ATOM 2475 C C . LYS A 1 323 ? 0.613 0.157 -19.790 1.00 89.81 323 LYS A C 1
ATOM 2477 O O . LYS A 1 323 ? 0.625 0.872 -18.790 1.00 89.81 323 LYS A O 1
ATOM 2482 N N . ASN A 1 324 ? 0.865 -1.153 -19.734 1.00 91.88 324 ASN A N 1
ATOM 2483 C CA . ASN A 1 324 ? 1.343 -1.766 -18.510 1.00 91.88 324 ASN A CA 1
ATOM 2484 C C . ASN A 1 324 ? 2.730 -1.206 -18.148 1.00 91.88 324 ASN A C 1
ATOM 2486 O O . ASN A 1 324 ? 3.569 -0.937 -19.008 1.00 91.88 324 ASN A O 1
ATOM 2490 N N . ILE A 1 325 ? 2.986 -1.058 -16.854 1.00 93.19 325 ILE A N 1
ATOM 2491 C CA . ILE A 1 325 ? 4.288 -0.691 -16.304 1.00 93.19 325 ILE A CA 1
ATOM 2492 C C . ILE A 1 325 ? 4.716 -1.733 -15.275 1.00 93.19 325 ILE A C 1
ATOM 2494 O O . ILE A 1 325 ? 3.892 -2.243 -14.514 1.00 93.19 325 ILE A O 1
ATOM 2498 N N . GLY A 1 326 ? 6.003 -2.079 -15.284 1.00 95.25 326 GLY A N 1
ATOM 2499 C CA . GLY A 1 326 ? 6.581 -2.982 -14.296 1.00 95.25 326 GLY A CA 1
ATOM 2500 C C . GLY A 1 326 ? 6.730 -2.291 -12.945 1.00 95.25 326 GLY A C 1
ATOM 2501 O O . GLY A 1 326 ? 7.309 -1.208 -12.868 1.00 95.25 326 GLY A O 1
ATOM 2502 N N . VAL A 1 327 ? 6.240 -2.937 -11.893 1.00 95.94 327 VAL A N 1
ATOM 2503 C CA . VAL A 1 327 ? 6.398 -2.532 -10.498 1.00 95.94 327 VAL A CA 1
ATOM 2504 C C . VAL A 1 327 ? 6.988 -3.685 -9.686 1.00 95.94 327 VAL A C 1
ATOM 2506 O O . VAL A 1 327 ? 6.588 -4.842 -9.832 1.00 95.94 327 VAL A O 1
ATOM 2509 N N . TYR A 1 328 ? 7.943 -3.356 -8.826 1.00 97.19 328 TYR A N 1
ATOM 2510 C CA . TYR A 1 328 ? 8.543 -4.240 -7.839 1.00 97.19 328 TYR A CA 1
ATOM 2511 C C . TYR A 1 328 ? 7.956 -3.919 -6.471 1.00 97.19 328 TYR A C 1
ATOM 2513 O O . TYR A 1 328 ? 8.084 -2.799 -5.971 1.00 97.19 328 TYR A O 1
ATOM 2521 N N . ILE A 1 329 ? 7.286 -4.908 -5.889 1.00 95.12 329 ILE A N 1
ATOM 2522 C CA . ILE A 1 329 ? 6.545 -4.787 -4.635 1.00 95.12 329 ILE A CA 1
ATOM 2523 C C . ILE A 1 329 ? 7.344 -5.505 -3.541 1.00 95.12 329 ILE A C 1
ATOM 2525 O O . ILE A 1 329 ? 7.551 -6.714 -3.672 1.00 95.12 329 ILE A O 1
ATOM 2529 N N . PRO A 1 330 ? 7.795 -4.812 -2.482 1.00 95.38 330 PRO A N 1
ATOM 2530 C CA . PRO A 1 330 ? 8.574 -5.435 -1.422 1.00 95.38 330 PRO A CA 1
ATOM 2531 C C . PRO A 1 330 ? 7.702 -6.359 -0.573 1.00 95.38 330 PRO A C 1
ATOM 2533 O O . PRO A 1 330 ? 6.532 -6.061 -0.324 1.00 95.38 330 PRO A O 1
ATOM 2536 N N . ASN A 1 331 ? 8.303 -7.427 -0.054 1.00 92.56 331 ASN A N 1
ATOM 2537 C CA . ASN A 1 331 ? 7.714 -8.301 0.967 1.00 92.56 331 ASN A CA 1
ATOM 2538 C C . ASN A 1 331 ? 7.515 -7.601 2.329 1.00 92.56 331 ASN A C 1
ATOM 2540 O O . ASN A 1 331 ? 6.787 -8.114 3.179 1.00 92.56 331 ASN A O 1
ATOM 2544 N N . LEU A 1 332 ? 8.153 -6.445 2.543 1.00 91.25 332 LEU A N 1
ATOM 2545 C CA . LEU A 1 332 ? 8.035 -5.611 3.739 1.00 91.25 332 LEU A CA 1
ATOM 2546 C C . LEU A 1 332 ? 7.446 -4.238 3.375 1.00 91.25 332 LEU A C 1
ATOM 2548 O O . LEU A 1 332 ? 7.991 -3.520 2.541 1.00 91.25 332 LEU A O 1
ATOM 2552 N N . SER A 1 333 ? 6.339 -3.848 4.011 1.00 89.19 333 SER A N 1
ATOM 2553 C CA . SER A 1 333 ? 5.565 -2.654 3.630 1.00 89.19 333 SER A CA 1
ATOM 2554 C C . SER A 1 333 ? 6.244 -1.310 3.930 1.00 89.19 333 SER A C 1
ATOM 2556 O O . SER A 1 333 ? 5.825 -0.288 3.392 1.00 89.19 333 SER A O 1
ATOM 2558 N N . ASN A 1 334 ? 7.281 -1.292 4.772 1.00 91.19 334 ASN A N 1
ATOM 2559 C CA . ASN A 1 334 ? 8.073 -0.100 5.094 1.00 91.19 334 ASN A CA 1
ATOM 2560 C C . ASN A 1 334 ? 9.123 0.247 4.024 1.00 91.19 334 ASN A C 1
ATOM 2562 O O . ASN A 1 334 ? 9.769 1.290 4.130 1.00 91.19 334 ASN A O 1
ATOM 2566 N N . TYR A 1 335 ? 9.299 -0.607 3.014 1.00 94.62 335 TYR A N 1
ATOM 2567 C CA . TYR A 1 335 ? 10.188 -0.370 1.883 1.00 94.62 335 TYR A CA 1
ATOM 2568 C C . TYR A 1 335 ? 9.454 0.249 0.695 1.00 94.62 335 TYR A C 1
ATOM 2570 O O . TYR A 1 335 ? 8.253 0.065 0.491 1.00 94.62 335 TYR A O 1
ATOM 2578 N N . GLN A 1 336 ? 10.212 0.988 -0.104 1.00 94.81 336 GLN A N 1
ATOM 2579 C CA . GLN A 1 336 ? 9.773 1.582 -1.356 1.00 94.81 336 GLN A CA 1
ATOM 2580 C C . GLN A 1 336 ? 9.298 0.509 -2.336 1.00 94.81 336 GLN A C 1
ATOM 2582 O O . GLN A 1 336 ? 9.869 -0.578 -2.431 1.00 94.81 336 GLN A O 1
ATOM 2587 N N . ARG A 1 337 ? 8.273 0.843 -3.122 1.00 96.06 337 ARG A N 1
ATOM 2588 C CA . ARG A 1 337 ? 8.006 0.147 -4.382 1.00 96.06 337 ARG A CA 1
ATOM 2589 C C . ARG A 1 337 ? 8.876 0.774 -5.459 1.00 96.06 337 ARG A C 1
ATOM 2591 O O . ARG A 1 337 ? 9.202 1.962 -5.382 1.00 96.06 337 ARG A O 1
ATOM 2598 N N . PHE A 1 338 ? 9.212 -0.007 -6.479 1.00 97.75 338 PHE A N 1
ATOM 2599 C CA . PHE A 1 338 ? 10.054 0.479 -7.565 1.00 97.75 338 PHE A CA 1
ATOM 2600 C C . PHE A 1 338 ? 9.423 0.282 -8.930 1.00 97.75 338 PHE A C 1
ATOM 2602 O O . PHE A 1 338 ? 8.860 -0.769 -9.218 1.00 97.75 338 PHE A O 1
ATOM 2609 N N . ILE A 1 339 ? 9.564 1.281 -9.791 1.00 98.06 339 ILE A N 1
ATOM 2610 C CA . ILE A 1 339 ? 9.209 1.200 -11.201 1.00 98.06 339 ILE A CA 1
ATOM 2611 C C . ILE A 1 339 ? 10.378 0.590 -11.970 1.00 98.06 339 ILE A C 1
ATOM 2613 O O . ILE A 1 339 ? 11.521 1.038 -11.854 1.00 98.06 339 ILE A O 1
ATOM 2617 N N . SER A 1 340 ? 10.075 -0.429 -12.770 1.00 97.31 340 SER A N 1
ATOM 2618 C CA . SER A 1 340 ? 11.022 -1.037 -13.700 1.00 97.31 340 SER A CA 1
ATOM 2619 C C . SER A 1 340 ? 11.390 -0.053 -14.805 1.00 97.31 340 SER A C 1
ATOM 2621 O O . SER A 1 340 ? 10.514 0.585 -15.394 1.00 97.31 340 SER A O 1
ATOM 2623 N N . SER A 1 341 ? 12.680 0.032 -15.138 1.00 96.50 341 SER A N 1
ATOM 2624 C CA . SER A 1 341 ? 13.113 0.771 -16.322 1.00 96.50 341 SER A CA 1
ATOM 2625 C C . SER A 1 341 ? 12.998 -0.039 -17.617 1.00 96.50 341 SER A C 1
ATOM 2627 O O . SER A 1 341 ? 13.242 0.515 -18.686 1.00 96.50 341 SER A O 1
ATOM 2629 N N . LYS A 1 342 ? 12.692 -1.341 -17.559 1.00 92.56 342 LYS A N 1
ATOM 2630 C CA . LYS A 1 342 ? 12.625 -2.202 -18.748 1.00 92.56 342 LYS A CA 1
ATOM 2631 C C . LYS A 1 342 ? 11.294 -2.059 -19.481 1.00 92.56 342 LYS A C 1
ATOM 2633 O O . LYS A 1 342 ? 10.268 -1.656 -18.931 1.00 92.56 342 LYS A O 1
ATOM 2638 N N . ASP A 1 343 ? 11.314 -2.423 -20.759 1.00 87.56 343 ASP A N 1
ATOM 2639 C CA . ASP A 1 343 ? 10.085 -2.638 -21.512 1.00 87.56 343 ASP A CA 1
ATOM 2640 C C . ASP A 1 343 ? 9.295 -3.823 -20.937 1.00 87.56 343 ASP A C 1
ATOM 2642 O O . ASP A 1 343 ? 9.860 -4.762 -20.369 1.00 87.56 343 ASP A O 1
ATOM 2646 N N . THR A 1 344 ? 7.968 -3.769 -21.071 1.00 88.69 344 THR A N 1
ATOM 2647 C CA . THR A 1 344 ? 7.101 -4.854 -20.619 1.00 88.69 344 THR A CA 1
ATOM 2648 C C . THR A 1 344 ? 7.384 -6.123 -21.430 1.00 88.69 344 THR A C 1
ATOM 2650 O O . THR A 1 344 ? 7.447 -6.071 -22.663 1.00 88.69 344 THR A O 1
ATOM 2653 N N . PRO A 1 345 ? 7.560 -7.285 -20.776 1.00 89.44 345 PRO A N 1
ATOM 2654 C CA . PRO A 1 345 ? 7.764 -8.532 -21.491 1.00 89.44 345 PRO A CA 1
ATOM 2655 C C . PRO A 1 345 ? 6.481 -8.924 -22.227 1.00 89.44 345 PRO A C 1
ATOM 2657 O O . PRO A 1 345 ? 5.372 -8.775 -21.707 1.00 89.44 345 PRO A O 1
ATOM 2660 N N . GLN A 1 346 ? 6.638 -9.446 -23.444 1.00 84.69 346 GLN A N 1
ATOM 2661 C CA . GLN A 1 346 ? 5.515 -9.955 -24.235 1.00 84.69 346 GLN A CA 1
ATOM 2662 C C . GLN A 1 346 ? 4.911 -11.207 -23.587 1.00 84.69 346 GLN A C 1
ATOM 2664 O O . GLN A 1 346 ? 3.695 -11.319 -23.467 1.00 84.69 346 GLN A O 1
ATOM 2669 N N . GLU A 1 347 ? 5.764 -12.117 -23.112 1.00 90.25 347 GLU A N 1
ATOM 2670 C CA . GLU A 1 347 ? 5.343 -13.310 -22.381 1.00 90.25 347 GLU A CA 1
ATOM 2671 C C . GLU A 1 347 ? 5.167 -12.999 -20.894 1.00 90.25 347 GLU A C 1
ATOM 2673 O O . GLU A 1 347 ? 6.117 -12.677 -20.177 1.00 90.25 347 GLU A O 1
ATOM 2678 N N . ARG A 1 348 ? 3.921 -13.085 -20.432 1.00 93.88 348 ARG A N 1
ATOM 2679 C CA . ARG A 1 348 ? 3.519 -12.823 -19.050 1.00 93.88 348 ARG A CA 1
ATOM 2680 C C . ARG A 1 348 ? 2.231 -13.565 -18.733 1.00 93.88 348 ARG A C 1
ATOM 2682 O O . ARG A 1 348 ? 1.424 -13.825 -19.623 1.00 93.88 348 ARG A O 1
ATOM 2689 N N . ILE A 1 349 ? 2.038 -13.891 -17.463 1.00 95.94 349 ILE A N 1
ATOM 2690 C CA . ILE A 1 349 ? 0.858 -14.613 -16.989 1.00 95.94 349 ILE A CA 1
ATOM 2691 C C . ILE A 1 349 ? -0.128 -13.600 -16.395 1.00 95.94 349 ILE A C 1
ATOM 2693 O O . ILE A 1 349 ? 0.273 -12.834 -15.508 1.00 95.94 349 ILE A O 1
ATOM 2697 N N . PRO A 1 350 ? -1.392 -13.565 -16.859 1.00 96.06 350 PRO A N 1
ATOM 2698 C CA . PRO A 1 350 ? -2.420 -12.707 -16.287 1.00 96.06 350 PRO A CA 1
ATOM 2699 C C . PRO A 1 350 ? -2.702 -13.092 -14.834 1.00 96.06 350 PRO A C 1
ATOM 2701 O O . PRO A 1 350 ? -2.733 -14.269 -14.468 1.00 96.06 350 PRO A O 1
ATOM 2704 N N . VAL A 1 351 ? -2.911 -12.074 -14.011 1.00 96.12 351 VAL A N 1
ATOM 2705 C CA . VAL A 1 351 ? -3.204 -12.185 -12.588 1.00 96.12 351 VAL A CA 1
ATOM 2706 C C . VAL A 1 351 ? -4.541 -11.504 -12.321 1.00 96.12 351 VAL A C 1
ATOM 2708 O O . VAL A 1 351 ? -4.673 -10.301 -12.551 1.00 96.12 351 VAL A O 1
ATOM 2711 N N . ILE A 1 352 ? -5.510 -12.261 -11.813 1.00 96.50 352 ILE A N 1
ATOM 2712 C CA . ILE A 1 352 ? -6.756 -11.725 -11.263 1.00 96.50 352 ILE A CA 1
ATOM 2713 C C . ILE A 1 352 ? -6.545 -11.521 -9.765 1.00 96.50 352 ILE A C 1
ATOM 2715 O O . ILE A 1 352 ? -6.374 -12.490 -9.024 1.00 96.50 352 ILE A O 1
ATOM 2719 N N . ALA A 1 353 ? -6.512 -10.263 -9.334 1.00 94.50 353 ALA A N 1
ATOM 2720 C CA . ALA A 1 353 ? -6.351 -9.888 -7.938 1.00 94.50 353 ALA A CA 1
ATOM 2721 C C . ALA A 1 353 ? -7.718 -9.661 -7.281 1.00 94.50 353 ALA A C 1
ATOM 2723 O O . ALA A 1 353 ? -8.496 -8.813 -7.716 1.00 94.50 353 ALA A O 1
ATOM 2724 N N . MET A 1 354 ? -7.992 -10.405 -6.214 1.00 95.81 354 MET A N 1
ATOM 2725 C CA . MET A 1 354 ? -9.129 -10.191 -5.325 1.00 95.81 354 MET A CA 1
ATOM 2726 C C . MET A 1 354 ? -8.630 -9.523 -4.042 1.00 95.81 354 MET A C 1
ATOM 2728 O O . MET A 1 354 ? -7.678 -9.998 -3.419 1.00 95.81 354 MET A O 1
ATOM 2732 N N . VAL A 1 355 ? -9.247 -8.402 -3.673 1.00 94.38 355 VAL A N 1
ATOM 2733 C CA . VAL A 1 355 ? -8.791 -7.532 -2.582 1.00 94.38 355 VAL A CA 1
ATOM 2734 C C . VAL A 1 355 ? -9.831 -7.522 -1.470 1.00 94.38 355 VAL A C 1
ATOM 2736 O O . VAL A 1 355 ? -10.973 -7.141 -1.723 1.00 94.38 355 VAL A O 1
ATOM 2739 N N . ASP A 1 356 ? -9.425 -7.874 -0.250 1.00 95.06 356 ASP A N 1
ATOM 2740 C CA . ASP A 1 356 ? -10.297 -7.736 0.919 1.00 95.06 356 ASP A CA 1
ATOM 2741 C C . ASP A 1 356 ? -10.126 -6.407 1.604 1.00 95.06 356 ASP A C 1
ATOM 2743 O O . ASP A 1 356 ? -9.014 -5.921 1.823 1.00 95.06 356 ASP A O 1
ATOM 2747 N N . LYS A 1 357 ? -11.255 -5.889 2.067 1.00 93.44 357 LYS A N 1
ATOM 2748 C CA . LYS A 1 357 ? -11.284 -4.751 2.967 1.00 93.44 357 LYS A CA 1
ATOM 2749 C C . LYS A 1 357 ? -11.283 -5.254 4.390 1.00 93.44 357 LYS A C 1
ATOM 2751 O O . LYS A 1 357 ? -11.995 -6.200 4.731 1.00 93.44 357 LYS A O 1
ATOM 2756 N N . LYS A 1 358 ? -10.468 -4.617 5.224 1.00 90.38 358 LYS A N 1
ATOM 2757 C CA . LYS A 1 358 ? -10.485 -4.884 6.657 1.00 90.38 358 LYS A CA 1
ATOM 2758 C C . LYS A 1 358 ? -11.885 -4.595 7.181 1.00 90.38 358 LYS A C 1
ATOM 2760 O O . LYS A 1 358 ? -12.433 -3.535 6.879 1.00 90.38 358 LYS A O 1
ATOM 2765 N N . THR A 1 359 ? -12.437 -5.501 7.979 1.00 84.69 359 THR A N 1
ATOM 2766 C CA . THR A 1 359 ? -13.718 -5.281 8.643 1.00 84.69 359 THR A CA 1
ATOM 2767 C C . THR A 1 359 ? -13.578 -4.073 9.553 1.00 84.69 359 THR A C 1
ATOM 2769 O O . THR A 1 359 ? -12.948 -4.124 10.613 1.00 84.69 359 THR A O 1
ATOM 2772 N N . VAL A 1 360 ? -14.163 -2.962 9.127 1.00 73.62 360 VAL A N 1
ATOM 2773 C CA . VAL A 1 360 ? -14.269 -1.766 9.952 1.00 73.62 360 VAL A CA 1
ATOM 2774 C C . VAL A 1 360 ? -15.454 -1.973 10.886 1.00 73.62 360 VAL A C 1
ATOM 2776 O O . VAL A 1 360 ? -16.496 -2.488 10.473 1.00 73.62 360 VAL A O 1
ATOM 2779 N N . ALA A 1 361 ? -15.312 -1.594 12.158 1.00 66.94 361 ALA A N 1
ATOM 2780 C CA . ALA A 1 361 ? -16.481 -1.503 13.023 1.00 66.94 361 ALA A CA 1
ATOM 2781 C C . ALA A 1 361 ? -17.495 -0.568 12.334 1.00 66.94 361 ALA A C 1
ATOM 2783 O O . ALA A 1 361 ? -17.088 0.494 11.857 1.00 66.94 361 ALA A O 1
ATOM 2784 N N . PRO A 1 362 ? -18.775 -0.952 12.216 1.00 59.03 362 PRO A N 1
ATOM 2785 C CA . PRO A 1 362 ? -19.748 -0.152 11.492 1.00 59.03 362 PRO A CA 1
ATOM 2786 C C . PRO A 1 362 ? -19.842 1.250 12.097 1.00 59.03 362 PRO A C 1
ATOM 2788 O O . PRO A 1 362 ? -19.843 1.392 13.320 1.00 59.03 362 PRO A O 1
ATOM 2791 N N . ASP A 1 363 ? -20.039 2.262 11.246 1.00 56.53 363 ASP A N 1
ATOM 2792 C CA . ASP A 1 363 ? -20.288 3.668 11.628 1.00 56.53 363 ASP A CA 1
ATOM 2793 C C . ASP A 1 363 ? -21.526 3.859 12.532 1.00 56.53 363 ASP A C 1
ATOM 2795 O O . ASP A 1 363 ? -21.857 4.968 12.958 1.00 56.53 363 ASP A O 1
ATOM 2799 N N . THR A 1 364 ? -22.252 2.781 12.839 1.00 58.88 364 THR A N 1
ATOM 2800 C CA . THR A 1 364 ? -23.317 2.789 13.835 1.00 58.88 364 THR A CA 1
ATOM 2801 C C . THR A 1 364 ? -22.769 3.187 15.209 1.00 58.88 364 THR A C 1
ATOM 2803 O O . THR A 1 364 ? -21.784 2.597 15.659 1.00 58.88 364 THR A O 1
ATOM 2806 N N . PRO A 1 365 ? -23.425 4.123 15.920 1.00 72.38 365 PRO A N 1
ATOM 2807 C CA . PRO A 1 365 ? -22.998 4.535 17.248 1.00 72.38 365 PRO A CA 1
ATOM 2808 C C . PRO A 1 365 ? -22.843 3.327 18.172 1.00 72.38 365 PRO A C 1
ATOM 2810 O O . PRO A 1 365 ? -23.774 2.528 18.308 1.00 72.38 365 PRO A O 1
ATOM 2813 N N . GLN A 1 366 ? -21.684 3.215 18.824 1.00 80.44 366 GLN A N 1
ATOM 2814 C CA . GLN A 1 366 ? -21.462 2.223 19.870 1.00 80.44 366 GLN A CA 1
ATOM 2815 C C . GLN A 1 366 ? -22.607 2.308 20.898 1.00 80.44 366 GLN A C 1
ATOM 2817 O O . GLN A 1 366 ? -22.929 3.413 21.358 1.00 80.44 366 GLN A O 1
ATOM 2822 N N . PRO A 1 367 ? -23.241 1.180 21.270 1.00 87.38 367 PRO A N 1
ATOM 2823 C CA . PRO A 1 367 ? -24.283 1.182 22.284 1.00 87.38 367 PRO A CA 1
ATOM 2824 C C . PRO A 1 367 ? -23.778 1.801 23.587 1.00 87.38 367 PRO A C 1
ATOM 2826 O O . PRO A 1 367 ? -22.616 1.635 23.970 1.00 87.38 367 PRO A O 1
ATOM 2829 N N . LYS A 1 368 ? -24.667 2.500 24.300 1.00 91.06 368 LYS A N 1
ATOM 2830 C CA . LYS A 1 368 ? -24.358 2.974 25.654 1.00 91.06 368 LYS A CA 1
ATOM 2831 C C . LYS A 1 368 ? -23.994 1.777 26.532 1.00 91.06 368 LYS A C 1
ATOM 2833 O O . LYS A 1 368 ? -24.608 0.723 26.397 1.00 91.06 368 LYS A O 1
ATOM 2838 N N . ALA A 1 369 ? -23.018 1.962 27.419 1.00 92.44 369 ALA A N 1
ATOM 2839 C CA . ALA A 1 369 ? -22.576 0.922 28.343 1.00 92.44 369 ALA A CA 1
ATOM 2840 C C . ALA A 1 369 ? -23.756 0.322 29.130 1.00 92.44 369 ALA A C 1
ATOM 2842 O O . ALA A 1 369 ? -24.683 1.042 29.512 1.00 92.44 369 ALA A O 1
ATOM 2843 N N . ASP A 1 370 ? -23.708 -0.989 29.366 1.00 95.75 370 ASP A N 1
ATOM 2844 C CA . ASP A 1 370 ? -24.661 -1.681 30.234 1.00 95.75 370 ASP A CA 1
ATOM 2845 C C . ASP A 1 370 ? -24.387 -1.273 31.681 1.00 95.75 370 ASP A C 1
ATOM 2847 O O . ASP A 1 370 ? -23.253 -1.375 32.150 1.00 95.75 370 ASP A O 1
ATOM 2851 N N . VAL A 1 371 ? -25.407 -0.779 32.381 1.00 94.75 371 VAL A N 1
ATOM 2852 C CA . VAL A 1 371 ? -25.290 -0.332 33.773 1.00 94.75 371 VAL A CA 1
ATOM 2853 C C . VAL A 1 371 ? -26.216 -1.179 34.628 1.00 94.75 371 VAL A C 1
ATOM 2855 O O . VAL A 1 371 ? -27.436 -1.138 34.467 1.00 94.75 371 VAL A O 1
ATOM 2858 N N . LYS A 1 372 ? -25.633 -1.937 35.558 1.00 94.06 372 LYS A N 1
ATOM 2859 C CA . LYS A 1 372 ? -26.359 -2.783 36.511 1.00 94.06 372 LYS A CA 1
ATOM 2860 C C . LYS A 1 372 ? -26.068 -2.346 37.932 1.00 94.06 372 LYS A C 1
ATOM 2862 O O . LYS A 1 372 ? -24.927 -2.069 38.283 1.00 94.06 372 LYS A O 1
ATOM 2867 N N . GLU A 1 373 ? -27.104 -2.322 38.756 1.00 94.75 373 GLU A N 1
ATOM 2868 C CA . GLU A 1 37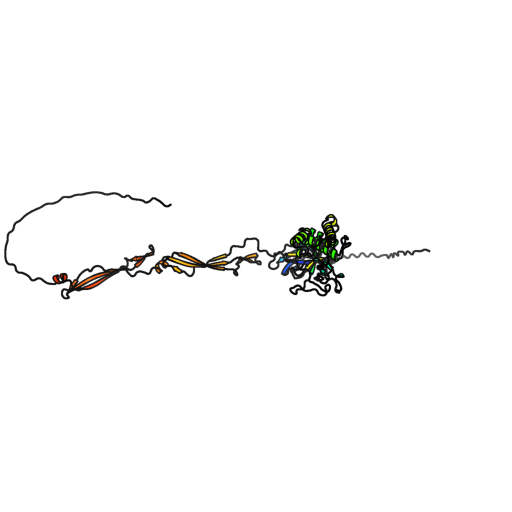3 ? -27.009 -1.962 40.167 1.00 94.75 373 GLU A CA 1
ATOM 2869 C C . GLU A 1 373 ? -27.320 -3.183 41.038 1.00 94.75 373 GLU A C 1
ATOM 2871 O O . GLU A 1 373 ? -28.255 -3.937 40.757 1.00 94.75 373 GLU A O 1
ATOM 2876 N N . SER A 1 374 ? -26.520 -3.402 42.081 1.00 91.75 374 SER A N 1
ATOM 2877 C CA . SER A 1 374 ? -26.773 -4.456 43.064 1.00 91.75 374 SER A CA 1
ATOM 2878 C C . SER A 1 374 ? -27.960 -4.110 43.975 1.00 91.75 374 SER A C 1
ATOM 2880 O O . SER A 1 374 ? -28.268 -2.934 44.166 1.00 91.75 374 SER A O 1
ATOM 2882 N N . PRO A 1 375 ? -28.568 -5.096 44.658 1.00 92.44 375 PRO A N 1
ATOM 2883 C CA . PRO A 1 375 ? -29.380 -4.816 45.839 1.00 92.44 375 PRO A CA 1
ATOM 2884 C C . PRO A 1 375 ? -28.599 -3.996 46.880 1.00 92.44 375 PRO A C 1
ATOM 2886 O O . PRO A 1 375 ? -27.366 -4.078 46.947 1.00 92.44 375 PRO A O 1
ATOM 2889 N N . ALA A 1 376 ? -29.324 -3.232 47.699 1.00 86.81 376 ALA A N 1
ATOM 2890 C CA . ALA A 1 376 ? -28.758 -2.464 48.803 1.00 86.81 376 ALA A CA 1
ATOM 2891 C C . ALA A 1 376 ? -27.988 -3.373 49.776 1.00 86.81 376 ALA A C 1
ATOM 2893 O O . ALA A 1 376 ? -28.484 -4.423 50.194 1.00 86.81 376 ALA A O 1
ATOM 2894 N N . LYS A 1 377 ? -26.782 -2.952 50.162 1.00 86.06 377 LYS A N 1
ATOM 2895 C CA . LYS A 1 377 ? -25.913 -3.636 51.129 1.00 86.06 377 LYS A CA 1
ATOM 2896 C C . LYS A 1 377 ? -25.444 -2.666 52.217 1.00 86.06 377 LYS A C 1
ATOM 2898 O O . LYS A 1 377 ? -25.485 -1.450 52.047 1.00 86.06 377 LYS A O 1
ATOM 2903 N N . ASN A 1 378 ? -24.979 -3.225 53.335 1.00 82.94 378 ASN A N 1
ATOM 2904 C CA . ASN A 1 378 ? -24.384 -2.499 54.466 1.00 82.94 378 ASN A CA 1
ATOM 2905 C C . ASN A 1 378 ? -25.234 -1.331 55.013 1.00 82.94 378 ASN A C 1
ATOM 2907 O O . ASN A 1 378 ? -24.734 -0.209 55.082 1.00 82.94 378 ASN A O 1
ATOM 2911 N N . PRO A 1 379 ? -26.492 -1.558 55.437 1.00 85.56 379 PRO A N 1
ATOM 2912 C CA . PRO A 1 379 ? -27.310 -0.489 56.003 1.00 85.56 379 PRO A CA 1
ATOM 2913 C C . PRO A 1 379 ? -26.648 0.097 57.260 1.00 85.56 379 PRO A C 1
ATOM 2915 O O . PRO A 1 379 ? -26.297 -0.632 58.188 1.00 85.56 379 PRO A O 1
ATOM 2918 N N . GLN A 1 380 ? -26.460 1.417 57.284 1.00 87.19 380 GLN A N 1
ATOM 2919 C CA . GLN A 1 380 ? -25.922 2.169 58.420 1.00 87.19 380 GLN A CA 1
ATOM 2920 C C . GLN A 1 380 ? -26.979 3.142 58.943 1.00 87.19 380 GLN A C 1
ATOM 2922 O O . GLN A 1 380 ? -27.360 4.093 58.259 1.00 87.19 380 GLN A O 1
ATOM 2927 N N . SER A 1 381 ? -27.454 2.901 60.163 1.00 88.94 381 SER A N 1
ATOM 2928 C CA . SER A 1 381 ? -28.505 3.690 60.807 1.00 88.94 381 SER A CA 1
ATOM 2929 C C . SER A 1 381 ? -27.933 4.895 61.562 1.00 88.94 381 SER A C 1
ATOM 2931 O O . SER A 1 381 ? -27.201 4.733 62.536 1.00 88.94 381 SER A O 1
ATOM 2933 N N . ASP A 1 382 ? -28.331 6.110 61.181 1.00 88.94 382 ASP A N 1
ATOM 2934 C CA . ASP A 1 382 ? -28.125 7.327 61.974 1.00 88.94 382 ASP A CA 1
ATOM 2935 C C . ASP A 1 382 ? -29.413 7.655 62.740 1.00 88.94 382 ASP A C 1
ATOM 2937 O O . ASP A 1 382 ? -30.307 8.352 62.250 1.00 88.94 382 ASP A O 1
ATOM 2941 N N . CYS A 1 383 ? -29.509 7.151 63.973 1.00 86.62 383 CYS A N 1
ATOM 2942 C CA . CYS A 1 383 ? -30.674 7.367 64.834 1.00 86.62 383 CYS A CA 1
ATOM 2943 C C . CYS A 1 383 ? -30.923 8.849 65.167 1.00 86.62 383 CYS A C 1
ATOM 2945 O O . CYS A 1 383 ? -32.052 9.218 65.486 1.00 86.62 383 CYS A O 1
ATOM 2947 N N . LYS A 1 384 ? -29.901 9.718 65.096 1.00 86.69 384 LYS A N 1
ATOM 2948 C CA . LYS A 1 384 ? -30.063 11.155 65.374 1.00 86.69 384 LYS A CA 1
ATOM 2949 C C . LYS A 1 384 ? -30.723 11.863 64.199 1.00 86.69 384 LYS A C 1
ATOM 2951 O O . LYS A 1 384 ? -31.584 12.714 64.409 1.00 86.69 384 LYS A O 1
ATOM 2956 N N . LYS A 1 385 ? -30.330 11.503 62.976 1.00 87.25 385 LYS A N 1
ATOM 2957 C CA . LYS A 1 385 ? -30.904 12.053 61.738 1.00 87.25 385 LYS A CA 1
ATOM 2958 C C . LYS A 1 385 ? -32.142 11.306 61.250 1.00 87.25 385 LYS A C 1
ATOM 2960 O O . LYS A 1 385 ? -32.798 11.806 60.347 1.00 87.25 385 LYS A O 1
ATOM 2965 N N . LYS A 1 386 ? -32.477 10.160 61.857 1.00 87.81 386 LYS A N 1
ATOM 2966 C CA . LYS A 1 386 ? -33.586 9.272 61.462 1.00 87.81 386 LYS A CA 1
ATOM 2967 C C . LYS A 1 386 ? -33.447 8.730 60.035 1.00 87.81 386 LYS A C 1
ATOM 2969 O O . LYS A 1 386 ? -34.433 8.497 59.342 1.00 87.81 386 LYS A O 1
ATOM 2974 N N . GLN A 1 387 ? -32.208 8.504 59.613 1.00 91.56 387 GLN A N 1
ATOM 2975 C CA . GLN A 1 387 ? -31.868 8.122 58.247 1.00 91.56 387 GLN A CA 1
ATOM 2976 C C . GLN A 1 387 ? -31.03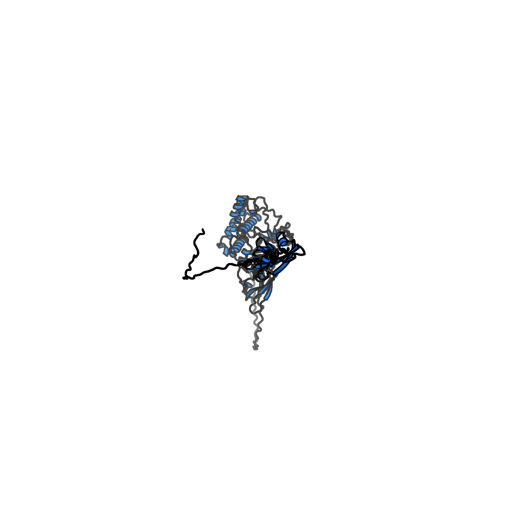1 6.846 58.212 1.00 91.56 387 GLN A C 1
ATOM 2978 O O . GLN A 1 387 ? -30.241 6.581 59.119 1.00 91.56 387 GLN A O 1
ATOM 2983 N N . VAL A 1 388 ? -31.196 6.066 57.149 1.00 90.69 388 VAL A N 1
ATOM 2984 C CA . VAL A 1 388 ? -30.365 4.899 56.844 1.00 90.69 388 VAL A CA 1
ATOM 2985 C C . VAL A 1 388 ? -29.592 5.186 55.571 1.00 90.69 388 VAL A C 1
ATOM 2987 O O . VAL A 1 388 ? -30.182 5.550 54.553 1.00 90.69 388 VAL A O 1
ATOM 2990 N N . THR A 1 389 ? -28.276 5.021 55.630 1.00 91.62 389 THR A N 1
ATOM 2991 C CA . THR A 1 389 ? -27.419 5.041 54.445 1.00 91.62 389 THR A CA 1
ATOM 2992 C C . THR A 1 389 ? -27.186 3.613 53.985 1.00 91.62 389 THR A C 1
ATOM 2994 O O . THR A 1 389 ? -26.764 2.764 54.769 1.00 91.62 389 THR A O 1
ATOM 2997 N N . GLU A 1 390 ? -27.469 3.361 52.717 1.00 92.81 390 GLU A N 1
ATOM 2998 C CA . GLU A 1 390 ? -27.314 2.074 52.053 1.00 92.81 390 GLU A CA 1
ATOM 2999 C C . GLU A 1 390 ? -26.296 2.222 50.922 1.00 92.81 390 GLU A C 1
ATOM 3001 O O . GLU A 1 390 ? -26.264 3.239 50.220 1.00 92.81 390 GLU A O 1
ATOM 3006 N N . THR A 1 391 ? -25.454 1.210 50.750 1.00 92.25 391 THR A N 1
ATOM 3007 C CA . THR A 1 391 ? -24.454 1.166 49.683 1.00 92.25 391 THR A CA 1
ATOM 3008 C C . THR A 1 391 ? -24.972 0.304 48.536 1.00 92.25 391 THR A C 1
ATOM 3010 O O . THR A 1 391 ? -25.473 -0.798 48.762 1.00 92.25 391 THR A O 1
ATOM 3013 N N . PHE A 1 392 ? -24.810 0.773 47.303 1.00 93.75 392 PHE A N 1
ATOM 3014 C CA . PHE A 1 392 ? -25.139 0.062 46.067 1.00 93.75 392 PHE A CA 1
ATOM 3015 C C . PHE A 1 392 ? -23.865 -0.094 45.245 1.00 93.75 392 PHE A C 1
ATOM 3017 O O . PHE A 1 392 ? -23.141 0.881 45.077 1.00 93.75 392 PHE A O 1
ATOM 3024 N N . THR A 1 393 ? -23.586 -1.280 44.708 1.00 93.12 393 THR A N 1
ATOM 3025 C CA . THR A 1 393 ? -22.520 -1.425 43.708 1.00 93.12 393 THR A CA 1
ATOM 3026 C C . THR A 1 393 ? -23.113 -1.219 42.329 1.00 93.12 393 THR A C 1
ATOM 3028 O O . THR A 1 393 ? -23.957 -2.002 41.889 1.00 93.12 393 THR A O 1
ATOM 3031 N N . VAL A 1 394 ? -22.652 -0.185 41.637 1.00 94.19 394 VAL A N 1
ATOM 3032 C CA . VAL A 1 394 ? -22.970 0.077 40.236 1.00 94.19 394 VAL A CA 1
ATOM 3033 C C . VAL A 1 394 ? -21.861 -0.523 39.383 1.00 94.19 394 VAL A C 1
ATOM 3035 O O . VAL A 1 394 ? -20.698 -0.158 39.520 1.00 94.19 394 VAL A O 1
ATOM 3038 N N . THR A 1 395 ? -22.217 -1.457 38.508 1.00 95.19 395 THR A N 1
ATOM 3039 C CA . THR A 1 395 ? -21.313 -2.059 37.523 1.00 95.19 395 THR A CA 1
ATOM 3040 C C . THR A 1 395 ? -21.618 -1.473 36.154 1.00 95.19 395 THR A C 1
ATOM 3042 O O . THR A 1 395 ? -22.749 -1.585 35.682 1.00 95.19 395 THR A O 1
ATOM 3045 N N . THR A 1 396 ? -20.619 -0.864 35.519 1.00 95.69 396 THR A N 1
ATOM 3046 C CA . THR A 1 396 ? -20.712 -0.341 34.152 1.00 95.69 396 THR A CA 1
ATOM 3047 C C . THR A 1 396 ? -19.869 -1.211 33.230 1.00 95.69 396 THR A C 1
ATOM 3049 O O . THR A 1 396 ? -18.664 -1.349 33.428 1.00 95.69 396 THR A O 1
ATOM 3052 N N . THR A 1 397 ? -20.484 -1.802 32.211 1.00 96.06 397 THR A N 1
ATOM 3053 C CA . THR A 1 397 ? -19.810 -2.665 31.236 1.00 96.06 397 THR A CA 1
ATOM 3054 C C . THR A 1 397 ? -19.914 -2.045 29.841 1.00 96.06 397 THR A C 1
ATOM 3056 O O . THR A 1 397 ? -21.014 -1.968 29.287 1.00 96.06 397 THR A O 1
ATOM 3059 N N . PRO A 1 398 ? -18.802 -1.564 29.254 1.00 94.81 398 PRO A N 1
ATOM 3060 C CA . PRO A 1 398 ? -18.815 -1.042 27.892 1.00 94.81 398 PRO A CA 1
ATOM 3061 C C . PRO A 1 398 ? -19.048 -2.167 26.875 1.00 94.81 398 PRO A C 1
ATOM 3063 O O . PRO A 1 398 ? -18.834 -3.340 27.168 1.00 94.81 398 PRO A O 1
ATOM 3066 N N . TYR A 1 399 ? -19.473 -1.810 25.663 1.00 91.81 399 TYR A N 1
ATOM 3067 C CA . TYR A 1 399 ? -19.567 -2.752 24.544 1.00 91.81 399 TYR A CA 1
ATOM 3068 C C . TYR A 1 399 ? -18.275 -2.742 23.716 1.00 91.81 399 TYR A C 1
ATOM 3070 O O . TYR A 1 399 ? -17.678 -1.684 23.533 1.00 91.81 399 TYR A O 1
ATOM 3078 N N . LYS A 1 400 ? -17.877 -3.888 23.163 1.00 88.00 400 LYS A N 1
ATOM 3079 C CA . LYS A 1 400 ? -16.848 -4.021 22.121 1.00 88.00 400 LYS A CA 1
ATOM 3080 C C . LYS A 1 400 ? -17.447 -4.632 20.858 1.00 88.00 400 LYS A C 1
ATOM 3082 O O . LYS A 1 400 ? -18.419 -5.380 20.933 1.00 88.00 400 LYS A O 1
ATOM 3087 N N . TRP A 1 401 ? -16.883 -4.292 19.703 1.00 85.88 401 TRP A N 1
ATOM 3088 C CA . TRP A 1 401 ? -17.270 -4.907 18.438 1.00 85.88 401 TRP A CA 1
ATOM 3089 C C . TRP A 1 401 ? -16.664 -6.307 18.352 1.00 85.88 401 TRP A C 1
ATOM 3091 O O . TRP A 1 401 ? -15.448 -6.457 18.475 1.00 85.88 401 TRP A O 1
ATOM 3101 N N . ASP A 1 402 ? -17.501 -7.320 18.162 1.00 81.88 402 ASP A N 1
ATOM 3102 C CA . ASP A 1 402 ? -17.055 -8.672 17.851 1.00 81.88 402 ASP A CA 1
ATOM 3103 C C . ASP A 1 402 ? -17.022 -8.861 16.332 1.00 81.88 402 ASP A C 1
ATOM 3105 O O . ASP A 1 402 ? -18.067 -8.918 15.677 1.00 81.88 402 ASP A O 1
ATOM 3109 N N . THR A 1 403 ? -15.815 -8.958 15.768 1.00 69.75 403 THR A N 1
ATOM 3110 C CA . THR A 1 403 ? -15.609 -9.094 14.318 1.00 69.75 403 THR A CA 1
ATOM 3111 C C . THR A 1 403 ? -16.152 -10.413 13.776 1.00 69.75 403 THR A C 1
ATOM 3113 O O . THR A 1 403 ? -16.574 -10.459 12.623 1.00 69.75 403 THR A O 1
ATOM 3116 N N . ALA A 1 404 ? -16.218 -11.463 14.604 1.00 73.06 404 ALA A N 1
ATOM 3117 C CA . ALA A 1 404 ? -16.705 -12.778 14.196 1.00 73.06 404 ALA A CA 1
ATOM 3118 C C . ALA A 1 404 ? -18.230 -12.811 14.019 1.00 73.06 404 ALA A C 1
ATOM 3120 O O . ALA A 1 404 ? -18.723 -13.234 12.975 1.00 73.06 404 ALA A O 1
ATOM 3121 N N . SER A 1 405 ? -18.991 -12.357 15.020 1.00 78.25 405 SER A N 1
ATOM 3122 C CA . SER A 1 405 ? -20.458 -12.305 14.925 1.00 78.25 405 SER A CA 1
ATOM 3123 C C . SER A 1 405 ? -20.985 -11.070 14.197 1.00 78.25 405 SER A C 1
ATOM 3125 O O . SER A 1 405 ? -22.173 -11.022 13.883 1.00 78.25 405 SER A O 1
ATOM 3127 N N . LYS A 1 406 ? -20.128 -10.074 13.939 1.00 75.00 406 LYS A N 1
ATOM 3128 C CA . LYS A 1 406 ? -20.509 -8.745 13.440 1.00 75.00 406 LYS A CA 1
ATOM 3129 C C . LYS A 1 406 ? -21.574 -8.089 14.329 1.00 75.00 406 LYS A C 1
ATOM 3131 O O . LYS A 1 406 ? -22.561 -7.538 13.840 1.00 75.00 406 LYS A O 1
ATOM 3136 N N . THR A 1 407 ? -21.393 -8.168 15.650 1.00 82.25 407 THR A N 1
ATOM 3137 C CA . THR A 1 407 ? -22.295 -7.550 16.634 1.00 82.25 407 THR A CA 1
ATOM 3138 C C . THR A 1 407 ? -21.539 -6.873 17.775 1.00 82.25 407 THR A C 1
ATOM 3140 O O . THR A 1 407 ? -20.377 -7.167 18.050 1.00 82.25 407 THR A O 1
ATOM 3143 N N . TRP A 1 408 ? -22.208 -5.945 18.465 1.00 85.81 408 TRP A N 1
ATOM 3144 C CA . TRP A 1 408 ? -21.702 -5.376 19.712 1.00 85.81 408 TRP A CA 1
ATOM 3145 C C . TRP A 1 408 ? -21.933 -6.354 20.865 1.00 85.81 408 TRP A C 1
ATOM 3147 O O . TRP A 1 408 ? -23.074 -6.684 21.187 1.00 85.81 408 TRP A O 1
ATOM 3157 N N . VAL A 1 409 ? -20.855 -6.765 21.526 1.00 92.06 409 VAL A N 1
ATOM 3158 C CA . VAL A 1 409 ? -20.877 -7.655 22.695 1.00 92.06 409 VAL A CA 1
ATOM 3159 C C . VAL A 1 409 ? -20.344 -6.930 23.928 1.00 92.06 409 VAL A C 1
ATOM 3161 O O . VAL A 1 409 ? -19.606 -5.955 23.811 1.00 92.06 409 VAL A O 1
ATOM 3164 N N . LEU A 1 410 ? -20.712 -7.379 25.129 1.00 93.94 410 LEU A N 1
ATOM 3165 C CA . LEU A 1 410 ? -20.204 -6.783 26.369 1.00 93.94 410 LEU A CA 1
ATOM 3166 C C . LEU A 1 410 ? -18.692 -7.019 26.509 1.00 93.94 410 LEU A C 1
ATOM 3168 O O . LEU A 1 410 ? -18.212 -8.146 26.386 1.00 93.94 410 LEU A O 1
ATOM 3172 N N . ASP A 1 411 ? -17.944 -5.960 26.807 1.00 94.50 411 ASP A N 1
ATOM 3173 C CA . ASP A 1 411 ? -16.517 -6.024 27.114 1.00 94.50 411 ASP A CA 1
ATOM 3174 C C . ASP A 1 411 ? -16.313 -6.212 28.619 1.00 94.50 411 ASP A C 1
ATOM 3176 O O . ASP A 1 411 ? -16.005 -5.277 29.362 1.00 94.50 411 ASP A O 1
ATOM 3180 N N . THR A 1 412 ? -16.535 -7.443 29.081 1.00 93.12 412 THR A N 1
ATOM 3181 C CA . THR A 1 412 ? -16.449 -7.808 30.503 1.00 93.12 412 THR A CA 1
ATOM 3182 C C . THR A 1 412 ? -15.078 -7.526 31.111 1.00 93.12 412 THR A C 1
ATOM 3184 O O . THR A 1 412 ? -15.000 -7.203 32.292 1.00 93.12 412 THR A O 1
ATOM 3187 N N . ASP A 1 413 ? -14.013 -7.572 30.307 1.00 92.00 413 ASP A N 1
ATOM 3188 C CA . ASP A 1 413 ? -12.634 -7.315 30.746 1.00 92.00 413 ASP A CA 1
ATOM 3189 C C . ASP A 1 413 ? -12.399 -5.839 31.106 1.00 92.00 413 ASP A C 1
ATOM 3191 O O . ASP A 1 413 ? -11.469 -5.512 31.842 1.00 92.00 413 ASP A O 1
ATOM 3195 N N . LYS A 1 414 ? -13.255 -4.939 30.604 1.00 92.12 414 LYS A N 1
ATOM 3196 C CA . LYS A 1 414 ? -13.240 -3.499 30.896 1.00 92.12 414 LYS A CA 1
ATOM 3197 C C . LYS A 1 414 ? -14.403 -3.052 31.780 1.00 92.12 414 LYS A C 1
ATOM 3199 O O . LYS A 1 414 ? -14.671 -1.853 31.869 1.00 92.12 414 LYS A O 1
ATOM 3204 N N . ALA A 1 415 ? -15.110 -3.985 32.416 1.00 93.88 415 ALA A N 1
ATOM 3205 C CA . ALA A 1 415 ? -16.161 -3.638 33.361 1.00 93.88 415 ALA A CA 1
ATOM 3206 C C . ALA A 1 415 ? -15.575 -2.898 34.575 1.00 93.88 415 ALA A C 1
ATOM 3208 O O . ALA A 1 415 ? -14.579 -3.325 35.159 1.00 93.88 415 ALA A O 1
ATOM 3209 N N . THR A 1 416 ? -16.209 -1.799 34.973 1.00 93.75 416 THR A N 1
ATOM 3210 C CA . THR A 1 416 ? -15.844 -1.028 36.168 1.00 93.75 416 THR A CA 1
ATOM 3211 C C . THR A 1 416 ? -16.953 -1.102 37.207 1.00 93.75 416 THR A C 1
ATOM 3213 O O . THR A 1 416 ? -18.132 -1.229 36.872 1.00 93.75 416 THR A O 1
ATOM 3216 N N . THR A 1 417 ? -16.577 -1.025 38.482 1.00 93.88 417 THR A N 1
ATOM 3217 C CA . THR A 1 417 ? -17.519 -1.039 39.607 1.00 93.88 417 THR A CA 1
ATOM 3218 C C . THR A 1 417 ? -17.291 0.160 40.513 1.00 93.88 417 THR A C 1
ATOM 3220 O O . THR A 1 417 ? -16.150 0.431 40.887 1.00 93.88 417 THR A O 1
ATOM 3223 N N . GLU A 1 418 ? -18.367 0.826 40.916 1.00 94.25 418 GLU A N 1
ATOM 3224 C CA . GLU A 1 418 ? -18.350 1.927 41.879 1.00 94.25 418 GLU A CA 1
ATOM 3225 C C . GLU A 1 418 ? -19.385 1.678 42.979 1.00 94.25 418 GLU A C 1
ATOM 3227 O O . GLU A 1 418 ? -20.522 1.295 42.702 1.00 94.25 418 GLU A O 1
ATOM 3232 N N . ASP A 1 419 ? -18.994 1.900 44.234 1.00 93.31 419 ASP A N 1
ATOM 3233 C CA . ASP A 1 419 ? -19.914 1.848 45.367 1.00 93.31 419 ASP A CA 1
ATOM 3234 C C . ASP A 1 419 ? -20.533 3.236 45.593 1.00 93.31 419 ASP A C 1
ATOM 3236 O O . ASP A 1 419 ? -19.856 4.196 45.961 1.00 93.31 419 ASP A O 1
ATOM 3240 N N . VAL A 1 420 ? -21.847 3.330 45.391 1.00 93.00 420 VAL A N 1
ATOM 3241 C CA . VAL A 1 420 ? -22.641 4.550 45.548 1.00 93.00 420 VAL A CA 1
ATOM 3242 C C . VAL A 1 420 ? -23.447 4.460 46.836 1.00 93.00 420 VAL A C 1
ATOM 3244 O O . VAL A 1 420 ? -24.252 3.549 47.023 1.00 93.00 420 VAL A O 1
ATOM 3247 N N . ASN A 1 421 ? -23.266 5.434 47.723 1.00 91.94 421 ASN A N 1
ATOM 3248 C CA . ASN A 1 421 ? -24.050 5.540 48.949 1.00 91.94 421 ASN A CA 1
ATOM 3249 C C . ASN A 1 421 ? -25.284 6.410 48.713 1.00 91.94 421 ASN A C 1
ATOM 3251 O O . ASN A 1 421 ? -25.169 7.542 48.238 1.00 91.94 421 ASN A O 1
ATOM 3255 N N . ARG A 1 422 ? -26.461 5.906 49.081 1.00 92.94 422 ARG A N 1
ATOM 3256 C CA . ARG A 1 422 ? -27.712 6.674 49.076 1.00 92.94 422 ARG A CA 1
ATOM 3257 C C . ARG A 1 422 ? -28.365 6.606 50.444 1.00 92.94 422 ARG A C 1
ATOM 3259 O O . ARG A 1 422 ? -28.223 5.625 51.167 1.00 92.94 422 ARG A O 1
ATOM 3266 N N . THR A 1 423 ? -29.087 7.661 50.790 1.00 91.75 423 THR A N 1
ATOM 3267 C CA . THR A 1 423 ? -29.752 7.779 52.086 1.00 91.75 423 THR A CA 1
ATOM 3268 C C . THR A 1 423 ? -31.259 7.745 51.897 1.00 91.75 423 THR A C 1
ATOM 3270 O O . THR A 1 423 ? -31.794 8.421 51.017 1.00 91.75 423 THR A O 1
ATOM 3273 N N . ARG A 1 424 ? -31.942 6.974 52.741 1.00 92.44 424 ARG A N 1
ATOM 3274 C CA . ARG A 1 424 ? -33.402 6.959 52.857 1.00 92.44 424 ARG A CA 1
ATOM 3275 C C . ARG A 1 424 ? -33.831 7.228 54.292 1.00 92.44 424 ARG A C 1
ATOM 3277 O O . ARG A 1 424 ? -33.062 7.048 55.236 1.00 92.44 424 ARG A O 1
ATOM 3284 N N . GLU A 1 425 ? -35.083 7.625 54.453 1.00 91.00 425 GLU A N 1
ATOM 3285 C CA . GLU A 1 425 ? -35.705 7.727 55.770 1.00 91.00 425 GLU A CA 1
ATOM 3286 C C . GLU A 1 425 ? -35.814 6.338 56.423 1.00 91.00 425 GLU A C 1
ATOM 3288 O O . GLU A 1 425 ? -36.003 5.317 55.745 1.00 91.00 425 GLU A O 1
ATOM 3293 N N . MET A 1 426 ? -35.678 6.296 57.750 1.00 89.06 426 MET A N 1
ATOM 3294 C CA . MET A 1 426 ? -35.881 5.069 58.518 1.00 89.06 426 MET A CA 1
ATOM 3295 C C . MET A 1 426 ? -37.328 4.579 58.408 1.00 89.06 426 MET A C 1
ATOM 3297 O O . MET A 1 426 ? -38.286 5.353 58.482 1.00 89.06 426 MET A O 1
ATOM 3301 N N . THR A 1 427 ? -37.482 3.265 58.297 1.00 89.38 427 THR A N 1
ATOM 3302 C CA . THR A 1 427 ? -38.760 2.575 58.488 1.00 89.38 427 THR A CA 1
ATOM 3303 C C . THR A 1 427 ? -39.198 2.647 59.954 1.00 89.38 427 THR A C 1
ATOM 3305 O O . THR A 1 427 ? -38.397 2.910 60.852 1.00 89.38 427 THR A O 1
ATOM 3308 N N . ASP A 1 428 ? -40.476 2.379 60.229 1.00 87.06 428 ASP A N 1
ATOM 3309 C CA . ASP A 1 428 ? -41.003 2.447 61.599 1.00 87.06 428 ASP A CA 1
ATOM 3310 C C . ASP A 1 428 ? -40.343 1.427 62.543 1.00 87.06 428 ASP A C 1
ATOM 3312 O O . ASP A 1 428 ? -40.111 1.739 63.710 1.00 87.06 428 ASP A O 1
ATOM 3316 N N . ALA A 1 429 ? -39.960 0.250 62.034 1.00 84.56 429 ALA A N 1
ATOM 3317 C CA . ALA A 1 429 ? -39.220 -0.753 62.802 1.00 84.56 429 ALA A CA 1
ATOM 3318 C C . ALA A 1 429 ? -37.791 -0.286 63.152 1.00 84.56 429 ALA A C 1
ATOM 3320 O O . ALA A 1 429 ? -37.319 -0.482 64.276 1.00 84.56 429 ALA A O 1
ATOM 3321 N N . GLU A 1 430 ? -37.108 0.378 62.214 1.00 87.75 430 GLU A N 1
ATOM 3322 C CA . GLU A 1 430 ? -35.780 0.966 62.440 1.00 87.75 430 GLU A CA 1
ATOM 3323 C C . GLU A 1 430 ? -35.860 2.123 63.459 1.00 87.75 430 GLU A C 1
ATOM 3325 O O . GLU A 1 430 ? -35.040 2.199 64.375 1.00 87.75 430 GLU A O 1
ATOM 3330 N N . LEU A 1 431 ? -36.898 2.968 63.383 1.00 86.50 431 LEU A N 1
ATOM 3331 C CA . LEU A 1 431 ? -37.144 4.049 64.352 1.00 86.50 431 LEU A CA 1
ATOM 3332 C C . LEU A 1 431 ? -37.447 3.536 65.760 1.00 86.50 431 LEU A C 1
ATOM 3334 O O . LEU A 1 431 ? -36.968 4.111 66.744 1.00 86.50 431 LEU A O 1
ATOM 3338 N N . GLN A 1 432 ? -38.218 2.455 65.861 1.00 86.06 432 GLN A N 1
ATOM 3339 C CA . GLN A 1 432 ? -38.508 1.805 67.133 1.00 86.06 432 GLN A CA 1
ATOM 3340 C C . GLN A 1 432 ? -37.233 1.224 67.759 1.00 86.06 432 GLN A C 1
ATOM 3342 O O . GLN A 1 432 ? -37.015 1.382 68.956 1.00 86.06 432 GLN A O 1
ATOM 3347 N N . THR A 1 433 ? -36.346 0.631 66.953 1.00 84.06 433 THR A N 1
ATOM 3348 C CA . THR A 1 433 ? -35.048 0.110 67.422 1.00 84.06 433 THR A CA 1
ATOM 3349 C C . THR A 1 433 ? -34.130 1.231 67.926 1.00 84.06 433 THR A C 1
ATOM 3351 O O . THR A 1 433 ? -33.457 1.079 68.943 1.00 84.06 433 THR A O 1
ATOM 3354 N N . CYS A 1 434 ? -34.138 2.389 67.260 1.00 85.56 434 CYS A N 1
ATOM 3355 C CA . CYS A 1 434 ? -33.379 3.578 67.661 1.00 85.56 434 CYS A CA 1
ATOM 3356 C C . CYS A 1 434 ? -33.923 4.289 68.914 1.00 85.56 434 CYS A C 1
ATOM 3358 O O . CYS A 1 434 ? -33.237 5.155 69.464 1.00 85.56 434 CYS A O 1
ATOM 3360 N N . THR A 1 435 ? -35.137 3.958 69.365 1.00 84.88 435 THR A N 1
ATOM 3361 C CA . THR A 1 435 ? -35.796 4.616 70.498 1.00 84.88 435 THR A CA 1
ATOM 3362 C C . THR A 1 435 ? -36.000 3.602 71.625 1.00 84.88 435 THR A C 1
ATOM 3364 O O . THR A 1 435 ? -37.006 2.891 71.618 1.00 84.88 435 THR A O 1
ATOM 3367 N N . PRO A 1 436 ? -35.084 3.504 72.608 1.00 81.94 436 PRO A N 1
ATOM 3368 C CA . PRO A 1 436 ? -35.209 2.520 73.678 1.00 81.94 436 PRO A CA 1
ATOM 3369 C C . PRO A 1 436 ? -36.518 2.719 74.446 1.00 81.94 436 PRO A C 1
ATOM 3371 O O . PRO A 1 436 ? -36.894 3.848 74.767 1.00 81.94 436 PRO A O 1
ATOM 3374 N N . GLN A 1 437 ? -37.209 1.615 74.732 1.00 84.31 437 GLN A N 1
ATOM 3375 C CA . GLN A 1 437 ? -38.477 1.648 75.452 1.00 84.31 437 GLN A CA 1
ATOM 3376 C C . GLN A 1 437 ? -38.277 2.258 76.850 1.00 84.31 437 GLN A C 1
ATOM 3378 O O . GLN A 1 437 ? -37.433 1.769 77.611 1.00 84.31 437 GLN A O 1
ATOM 3383 N N . PRO A 1 438 ? -39.031 3.312 77.219 1.00 87.12 438 PRO A N 1
ATOM 3384 C CA . PRO A 1 438 ? -38.988 3.861 78.564 1.00 87.12 438 PRO A CA 1
ATOM 3385 C C . PRO A 1 438 ? -39.386 2.808 79.601 1.00 87.12 438 PRO A C 1
ATOM 3387 O O . PRO A 1 438 ? -40.219 1.936 79.343 1.00 87.12 438 PRO A O 1
ATOM 3390 N N . LYS A 1 439 ? -38.818 2.915 80.807 1.00 87.25 439 LYS A N 1
ATOM 3391 C CA . LYS A 1 439 ? -39.307 2.140 81.954 1.00 87.25 439 LYS A CA 1
ATOM 3392 C C . LYS A 1 439 ? -40.774 2.492 82.213 1.00 87.25 439 LYS A C 1
ATOM 3394 O O . LYS A 1 439 ? -41.170 3.632 81.983 1.00 87.25 439 LYS A O 1
ATOM 3399 N N . ALA A 1 440 ? -41.550 1.521 82.696 1.00 88.56 440 ALA A N 1
ATOM 3400 C CA . ALA A 1 440 ? -42.954 1.732 83.035 1.00 88.56 440 ALA A CA 1
ATOM 3401 C C . ALA A 1 440 ? -43.124 2.939 83.975 1.00 88.56 440 ALA A C 1
ATOM 3403 O O . ALA A 1 440 ? -42.317 3.143 84.885 1.00 88.56 440 ALA A O 1
ATOM 3404 N N . ASP A 1 441 ? -44.161 3.737 83.733 1.00 91.31 441 ASP A N 1
ATOM 3405 C CA . ASP A 1 441 ? -44.505 4.886 84.567 1.00 91.31 441 ASP A CA 1
ATOM 3406 C C . ASP A 1 441 ? -45.147 4.382 85.859 1.00 91.31 441 ASP A C 1
ATOM 3408 O O . ASP A 1 441 ? -46.162 3.685 85.817 1.00 91.31 441 ASP A O 1
ATOM 3412 N N . VAL A 1 442 ? -44.543 4.704 87.001 1.00 88.81 442 VAL A N 1
ATOM 3413 C CA . VAL A 1 442 ? -45.011 4.265 88.320 1.00 88.81 442 VAL A CA 1
ATOM 3414 C C . VAL A 1 442 ? -45.483 5.484 89.093 1.00 88.81 442 VAL A C 1
ATOM 3416 O O . VAL A 1 442 ? -44.698 6.383 89.394 1.00 88.81 442 VAL A O 1
ATOM 3419 N N . LYS A 1 443 ? -46.772 5.508 89.429 1.00 89.00 443 LYS A N 1
ATOM 3420 C CA . LYS A 1 443 ? -47.401 6.577 90.209 1.00 89.00 443 LYS A CA 1
ATOM 3421 C C . LYS A 1 443 ? -48.017 6.008 91.472 1.00 89.00 443 LYS A C 1
ATOM 3423 O O . LYS A 1 443 ? -48.719 5.004 91.428 1.00 89.00 443 LYS A O 1
ATOM 3428 N N . GLU A 1 444 ? -47.782 6.681 92.586 1.00 89.06 444 GLU A N 1
ATOM 3429 C CA . GLU A 1 444 ? -48.338 6.320 93.887 1.00 89.06 444 GLU A CA 1
ATOM 3430 C C . GLU A 1 444 ? -49.428 7.325 94.273 1.00 89.06 444 GLU A C 1
ATOM 3432 O O . GLU A 1 444 ? -49.267 8.535 94.088 1.00 89.06 444 GLU A O 1
ATOM 3437 N N . SER A 1 445 ? -50.564 6.837 94.773 1.00 86.56 445 SER A N 1
ATOM 3438 C CA . SER A 1 445 ? -51.626 7.707 95.280 1.00 86.56 445 SER A CA 1
ATOM 3439 C C . SER A 1 445 ? -51.268 8.300 96.649 1.00 86.56 445 SER A C 1
ATOM 3441 O O . SER A 1 445 ? -50.492 7.698 97.386 1.00 86.56 445 SER A O 1
ATOM 3443 N N . PRO A 1 446 ? -51.912 9.403 97.076 1.00 83.81 446 PRO A N 1
ATOM 3444 C CA . PRO A 1 446 ? -51.924 9.780 98.488 1.00 83.81 446 PRO A CA 1
ATOM 3445 C C . PRO A 1 446 ? -52.413 8.619 99.366 1.00 83.81 446 PRO A C 1
ATOM 3447 O O . PRO A 1 446 ? -53.211 7.798 98.900 1.00 83.81 446 PRO A O 1
ATOM 3450 N N . ALA A 1 447 ? -51.955 8.578 100.618 1.00 79.56 447 ALA A N 1
ATOM 3451 C CA . ALA A 1 447 ? -52.367 7.593 101.614 1.00 79.56 447 ALA A CA 1
ATOM 3452 C C . ALA A 1 447 ? -53.895 7.567 101.782 1.00 79.56 447 ALA A C 1
ATOM 3454 O O . ALA A 1 447 ? -54.543 8.613 101.886 1.00 79.56 447 ALA A O 1
ATOM 3455 N N . LYS A 1 448 ? -54.476 6.366 101.815 1.00 78.19 448 LYS A N 1
ATOM 3456 C CA . LYS A 1 448 ? -55.913 6.135 102.012 1.00 78.19 448 LYS A CA 1
ATOM 3457 C C . LYS A 1 448 ? -56.139 5.069 103.084 1.00 78.19 448 LYS A C 1
ATOM 3459 O O . LYS A 1 448 ? -55.240 4.299 103.407 1.00 78.19 448 LYS A O 1
ATOM 3464 N N . ASN A 1 449 ? -57.364 5.028 103.613 1.00 70.56 449 ASN A N 1
ATOM 3465 C CA . ASN A 1 449 ? -57.829 4.049 104.605 1.00 70.56 449 ASN A CA 1
ATOM 3466 C C . ASN A 1 449 ? -56.900 3.877 105.827 1.00 70.56 449 ASN A C 1
ATOM 3468 O O . ASN A 1 449 ? -56.511 2.748 106.125 1.00 70.56 449 ASN A O 1
ATOM 3472 N N . PRO A 1 450 ? -56.570 4.954 106.565 1.00 75.94 450 PRO A N 1
ATOM 3473 C CA . PRO A 1 450 ? -55.730 4.841 107.754 1.00 75.94 450 PRO A CA 1
ATOM 3474 C C . PRO A 1 450 ? -56.380 3.905 108.785 1.00 75.94 450 PRO A C 1
ATOM 3476 O O . PRO A 1 450 ? -57.506 4.137 109.228 1.00 75.94 450 PRO A O 1
ATOM 3479 N N . GLN A 1 451 ? -55.683 2.827 109.145 1.00 78.69 451 GLN A N 1
ATOM 3480 C CA . GLN A 1 451 ? -56.097 1.884 110.184 1.00 78.69 451 GLN A CA 1
ATOM 3481 C C . GLN A 1 451 ? -55.228 2.079 111.424 1.00 78.69 451 GLN A C 1
ATOM 3483 O O . GLN A 1 451 ? -54.030 1.795 111.418 1.00 78.69 451 GLN A O 1
ATOM 3488 N N . SER A 1 452 ? -55.852 2.576 112.487 1.00 77.88 452 SER A N 1
ATOM 3489 C CA . SER A 1 452 ? -55.197 2.927 113.744 1.00 77.88 452 SER A CA 1
ATOM 3490 C C . SER A 1 452 ? -55.105 1.727 114.690 1.00 77.88 452 SER A C 1
ATOM 3492 O O . SER A 1 452 ? -56.121 1.275 115.218 1.00 77.88 452 SER A O 1
ATOM 3494 N N . ASP A 1 453 ? -53.893 1.246 114.977 1.00 81.25 453 ASP A N 1
ATOM 3495 C CA . ASP A 1 453 ? -53.636 0.305 116.074 1.00 81.25 453 ASP A CA 1
ATOM 3496 C C . ASP A 1 453 ? -53.202 1.083 117.322 1.00 81.25 453 ASP A C 1
ATOM 3498 O O . ASP A 1 453 ? -52.016 1.296 117.595 1.00 81.25 453 ASP A O 1
ATOM 3502 N N . CYS A 1 454 ? -54.195 1.489 118.114 1.00 75.94 454 CYS A N 1
ATOM 3503 C CA . CYS A 1 454 ? -53.992 2.231 119.357 1.00 75.94 454 CYS A CA 1
ATOM 3504 C C . CYS A 1 454 ? -53.125 1.487 120.392 1.00 75.94 454 CYS A C 1
ATOM 3506 O O . CYS A 1 454 ? -52.568 2.124 121.285 1.00 75.94 454 CYS A O 1
ATOM 3508 N N . LYS A 1 455 ? -52.997 0.151 120.309 1.00 76.81 455 LYS A N 1
ATOM 3509 C CA . LYS A 1 455 ? -52.154 -0.624 121.236 1.00 76.81 455 LYS A CA 1
ATOM 3510 C C . LYS A 1 455 ? -50.681 -0.543 120.849 1.00 76.81 455 LYS A C 1
ATOM 3512 O O . LYS A 1 455 ? -49.832 -0.500 121.736 1.00 76.81 455 LYS A O 1
ATOM 3517 N N . LYS A 1 456 ? -50.386 -0.521 119.547 1.00 79.88 456 LYS A N 1
ATOM 3518 C CA . LYS A 1 456 ? -49.019 -0.419 119.010 1.00 79.88 456 LYS A CA 1
ATOM 3519 C C . LYS A 1 456 ? -48.577 1.012 118.694 1.00 79.88 456 LYS A C 1
ATOM 3521 O O . LYS A 1 456 ? -47.409 1.196 118.388 1.00 79.88 456 LYS A O 1
ATOM 3526 N N . LYS A 1 457 ? -49.475 2.002 118.807 1.00 81.31 457 LYS A N 1
ATOM 3527 C CA . LYS A 1 457 ? -49.254 3.424 118.461 1.00 81.31 457 LYS A CA 1
ATOM 3528 C C . LYS A 1 457 ? -48.872 3.654 116.995 1.00 81.31 457 LYS A C 1
ATOM 3530 O O . LYS A 1 457 ? -48.186 4.614 116.659 1.00 81.31 457 LYS A O 1
ATOM 3535 N N . GLN A 1 458 ? -49.355 2.787 116.117 1.00 84.69 458 GLN A N 1
ATOM 3536 C CA . GLN A 1 458 ? -49.040 2.814 114.697 1.00 84.69 458 GLN A CA 1
ATOM 3537 C C . GLN A 1 458 ? -50.307 2.968 113.867 1.00 84.69 458 GLN A C 1
ATOM 3539 O O . GLN A 1 458 ? -51.369 2.461 114.232 1.00 84.69 458 GLN A O 1
ATOM 3544 N N . VAL A 1 459 ? -50.181 3.653 112.736 1.00 81.25 459 VAL A N 1
ATOM 3545 C CA . VAL A 1 459 ? -51.211 3.717 111.705 1.00 81.25 459 VAL A CA 1
ATOM 3546 C C . VAL A 1 459 ? -50.690 3.039 110.446 1.00 81.25 459 VAL A C 1
ATOM 3548 O O . VAL A 1 459 ? -49.586 3.321 109.972 1.00 81.25 459 VAL A O 1
ATOM 3551 N N . THR A 1 460 ? -51.473 2.100 109.926 1.00 83.56 460 THR A N 1
ATOM 3552 C CA . THR A 1 460 ? -51.223 1.495 108.620 1.00 83.56 460 THR A CA 1
ATOM 3553 C C . THR A 1 460 ? -52.001 2.274 107.576 1.00 83.56 460 THR A C 1
ATOM 3555 O O . THR A 1 460 ? -53.216 2.431 107.681 1.00 83.56 460 THR A O 1
ATOM 3558 N N . GLU A 1 461 ? -51.284 2.764 106.578 1.00 84.69 461 GLU A N 1
ATOM 3559 C CA . GLU A 1 461 ? -51.814 3.518 105.455 1.00 84.69 461 GLU A CA 1
ATOM 3560 C C . GLU A 1 461 ? -51.671 2.680 104.186 1.00 84.69 461 GLU A C 1
ATOM 3562 O O . GLU A 1 461 ? -50.633 2.055 103.940 1.00 84.69 461 GLU A O 1
ATOM 3567 N N . THR A 1 462 ? -52.725 2.663 103.377 1.00 84.12 462 THR A N 1
ATOM 3568 C CA . THR A 1 462 ? -52.729 1.977 102.086 1.00 84.12 462 THR A CA 1
ATOM 3569 C C . THR A 1 462 ? -52.402 2.978 100.982 1.00 84.12 462 THR A C 1
ATOM 3571 O O . THR A 1 462 ? -53.035 4.033 100.881 1.00 84.12 462 THR A O 1
ATOM 3574 N N . PHE A 1 463 ? -51.431 2.639 100.137 1.00 87.50 463 PHE A N 1
ATOM 3575 C CA . PHE A 1 463 ? -51.056 3.388 98.941 1.00 87.50 463 PHE A CA 1
ATOM 3576 C C . PHE A 1 463 ? -51.390 2.551 97.716 1.00 87.50 463 PHE A C 1
ATOM 3578 O O . PHE A 1 463 ? -50.933 1.417 97.611 1.00 87.50 463 PHE A O 1
ATOM 3585 N N . THR A 1 464 ? -52.133 3.106 96.765 1.00 86.56 464 THR A N 1
ATOM 3586 C CA . THR A 1 464 ? -52.334 2.430 95.483 1.00 86.56 464 THR A CA 1
ATOM 3587 C C . THR A 1 464 ? -51.188 2.813 94.555 1.00 86.56 464 THR A C 1
ATOM 3589 O O . THR A 1 464 ? -51.058 3.977 94.159 1.00 86.56 464 THR A O 1
ATOM 3592 N N . VAL A 1 465 ? -50.354 1.840 94.204 1.00 87.94 465 VAL A N 1
ATOM 3593 C CA . VAL A 1 465 ? -49.282 1.983 93.217 1.00 87.94 465 VAL A CA 1
ATOM 3594 C C . VAL A 1 465 ? -49.830 1.570 91.858 1.00 87.94 465 VAL A C 1
ATOM 3596 O O . VAL A 1 465 ? -50.246 0.434 91.659 1.00 87.94 465 VAL A O 1
ATOM 3599 N N . THR A 1 466 ? -49.835 2.500 90.910 1.00 89.69 466 THR A N 1
ATOM 3600 C CA . THR A 1 466 ? -50.226 2.256 89.518 1.00 89.69 466 THR A CA 1
ATOM 3601 C C . THR A 1 466 ? -48.976 2.183 88.656 1.00 89.69 466 THR A C 1
ATOM 3603 O O . THR A 1 466 ? -48.242 3.165 88.552 1.00 89.69 466 THR A O 1
ATOM 3606 N N . THR A 1 467 ? -48.750 1.039 88.014 1.00 91.19 467 THR A N 1
ATOM 3607 C CA . THR A 1 467 ? -47.673 0.842 87.036 1.00 91.19 467 THR A CA 1
ATOM 3608 C C . THR A 1 467 ? -48.271 0.808 85.636 1.00 91.19 467 THR A C 1
ATOM 3610 O O . THR A 1 467 ? -49.097 -0.051 85.336 1.00 91.19 467 THR A O 1
ATOM 3613 N N . THR A 1 468 ? -47.856 1.733 84.772 1.00 92.50 468 THR A N 1
ATOM 3614 C CA . THR A 1 468 ? -48.339 1.848 83.390 1.00 92.50 468 THR A CA 1
ATOM 3615 C C . THR A 1 468 ? -47.194 1.564 82.413 1.00 92.50 468 THR A C 1
ATOM 3617 O O . THR A 1 468 ? -46.233 2.337 82.362 1.00 92.50 468 THR A O 1
ATOM 3620 N N . PRO A 1 469 ? -47.242 0.467 81.636 1.00 91.38 469 PRO A N 1
ATOM 3621 C CA . PRO A 1 469 ? -46.235 0.196 80.616 1.00 91.38 469 PRO A CA 1
ATOM 3622 C C . PRO A 1 469 ? -46.373 1.159 79.426 1.00 91.38 469 PRO A C 1
ATOM 3624 O O . PRO A 1 469 ? -47.407 1.793 79.238 1.00 91.38 469 PRO A O 1
ATOM 3627 N N . TYR A 1 470 ? -45.330 1.261 78.600 1.00 90.31 470 TYR A N 1
ATOM 3628 C CA . TYR A 1 470 ? -45.369 2.020 77.345 1.00 90.31 470 TYR A CA 1
ATOM 3629 C C . TYR A 1 470 ? -45.624 1.090 76.153 1.00 90.31 470 TYR A C 1
ATOM 3631 O O . TYR A 1 470 ? -45.021 0.017 76.079 1.00 90.31 470 TYR A O 1
ATOM 3639 N N . LYS A 1 471 ? -46.439 1.528 75.188 1.00 89.38 471 LYS A N 1
ATOM 3640 C CA . LYS A 1 471 ? -46.591 0.920 73.856 1.00 89.38 471 LYS A CA 1
ATOM 3641 C C . LYS A 1 471 ? -46.039 1.842 72.772 1.00 89.38 471 LYS A C 1
ATOM 3643 O O . LYS A 1 471 ? -46.049 3.062 72.922 1.00 89.38 471 LYS A O 1
ATOM 3648 N N . TRP A 1 472 ? -45.531 1.259 71.690 1.00 89.69 472 TRP A N 1
ATOM 3649 C CA . TRP A 1 472 ? -45.086 2.027 70.531 1.00 89.69 472 TRP A CA 1
ATOM 3650 C C . TRP A 1 472 ? -46.305 2.474 69.730 1.00 89.69 472 TRP A C 1
ATOM 3652 O O . TRP A 1 472 ? -47.097 1.637 69.298 1.00 89.69 472 TRP A O 1
ATOM 3662 N N . ASP A 1 473 ? -46.459 3.779 69.541 1.00 87.19 473 ASP A N 1
ATOM 3663 C CA . ASP A 1 473 ? -47.481 4.329 68.664 1.00 87.19 473 ASP A CA 1
ATOM 3664 C C . ASP A 1 473 ? -46.901 4.552 67.267 1.00 87.19 473 ASP A C 1
ATOM 3666 O O . ASP A 1 473 ? -46.028 5.398 67.062 1.00 87.19 473 ASP A O 1
ATOM 3670 N N . THR A 1 474 ? -47.401 3.798 66.291 1.00 83.12 474 THR A N 1
ATOM 3671 C CA . THR A 1 474 ? -46.942 3.865 64.898 1.00 83.12 474 THR A CA 1
ATOM 3672 C C . THR A 1 474 ? -47.313 5.185 64.224 1.00 83.12 474 THR A C 1
ATOM 3674 O O . THR A 1 474 ? -46.611 5.615 63.314 1.00 83.12 474 THR A O 1
ATOM 3677 N N . ALA A 1 475 ? -48.386 5.853 64.665 1.00 82.06 475 ALA A N 1
ATOM 3678 C CA . ALA A 1 475 ? -48.829 7.115 64.073 1.00 82.06 475 ALA A CA 1
ATOM 3679 C C . ALA A 1 475 ? -47.922 8.290 64.472 1.00 82.06 475 ALA A C 1
ATOM 3681 O O . ALA A 1 475 ? -47.490 9.058 63.613 1.00 82.06 475 ALA A O 1
ATOM 3682 N N . SER A 1 476 ? -47.601 8.423 65.762 1.00 82.19 476 SER A N 1
ATOM 3683 C CA . SER A 1 476 ? -46.692 9.466 66.263 1.00 82.19 476 SER A CA 1
ATOM 3684 C C . SER A 1 476 ? -45.215 9.073 66.232 1.00 82.19 476 SER A C 1
ATOM 3686 O O . SER A 1 476 ? -44.358 9.945 66.372 1.00 82.19 476 SER A O 1
ATOM 3688 N N . LYS A 1 477 ? -44.904 7.785 66.034 1.00 82.19 477 LYS A N 1
ATOM 3689 C CA . LYS A 1 477 ? -43.547 7.215 66.075 1.00 82.19 477 LYS A CA 1
ATOM 3690 C C . LYS A 1 477 ? -42.851 7.477 67.414 1.00 82.19 477 LYS A C 1
ATOM 3692 O O . LYS A 1 477 ? -41.675 7.846 67.459 1.00 82.19 477 LYS A O 1
ATOM 3697 N N . THR A 1 478 ? -43.605 7.339 68.506 1.00 83.44 478 THR A N 1
ATOM 3698 C CA . THR A 1 478 ? -43.124 7.540 69.879 1.00 83.44 478 THR A CA 1
ATOM 3699 C C . THR A 1 478 ? -43.686 6.492 70.835 1.00 83.44 478 THR A C 1
ATOM 3701 O O . THR A 1 478 ? -44.683 5.828 70.553 1.00 83.44 478 THR A O 1
ATOM 3704 N N . TRP A 1 479 ? -43.038 6.338 71.991 1.00 87.12 479 TRP A N 1
ATOM 3705 C CA . TRP A 1 479 ? -43.568 5.534 73.086 1.00 87.12 479 TRP A CA 1
ATOM 3706 C C . TRP A 1 479 ? -44.646 6.318 73.834 1.00 87.12 479 TRP A C 1
ATOM 3708 O O . TRP A 1 479 ? -44.366 7.368 74.410 1.00 87.12 479 TRP A O 1
ATOM 3718 N N . VAL A 1 480 ? -45.863 5.781 73.863 1.00 90.62 480 VAL A N 1
ATOM 3719 C CA . VAL A 1 480 ? -47.008 6.340 74.595 1.00 90.62 480 VAL A CA 1
ATOM 3720 C C . VAL A 1 480 ? -47.427 5.393 75.715 1.00 90.62 480 VAL A C 1
ATOM 3722 O O . VAL A 1 480 ? -47.180 4.190 75.644 1.00 90.62 480 VAL A O 1
ATOM 3725 N N . LEU A 1 481 ? -48.052 5.921 76.768 1.00 90.62 481 LEU A N 1
ATOM 3726 C CA . LEU A 1 481 ? -48.552 5.093 77.867 1.00 90.62 481 LEU A CA 1
ATOM 3727 C C . LEU A 1 481 ? -49.631 4.126 77.362 1.00 90.62 481 LEU A C 1
ATOM 3729 O O . LEU A 1 481 ? -50.580 4.527 76.690 1.00 90.62 481 LEU A O 1
ATOM 3733 N N . ASP A 1 482 ? -49.495 2.850 77.709 1.00 91.56 482 ASP A N 1
ATOM 3734 C CA . ASP A 1 482 ? -50.490 1.819 77.438 1.00 91.56 482 ASP A CA 1
ATOM 3735 C C . ASP A 1 482 ? -51.446 1.705 78.627 1.00 91.56 482 ASP A C 1
ATOM 3737 O O . ASP A 1 482 ? -51.334 0.812 79.470 1.00 91.56 482 ASP A O 1
ATOM 3741 N N . THR A 1 483 ? -52.374 2.659 78.722 1.00 89.25 483 THR A N 1
ATOM 3742 C CA . THR A 1 483 ? -53.345 2.746 79.825 1.00 89.25 483 THR A CA 1
ATOM 3743 C C . THR A 1 483 ? -54.214 1.499 79.953 1.00 89.25 483 THR A C 1
ATOM 3745 O O . THR A 1 483 ? -54.627 1.160 81.057 1.00 89.25 483 THR A O 1
ATOM 3748 N N . ASP A 1 484 ? -54.435 0.782 78.850 1.00 88.94 484 ASP A N 1
ATOM 3749 C CA . ASP A 1 484 ? -55.240 -0.444 78.811 1.00 88.94 484 ASP A CA 1
ATOM 3750 C C . ASP A 1 484 ? -54.555 -1.616 79.533 1.00 88.94 484 ASP A C 1
ATOM 3752 O O . ASP A 1 484 ? -55.210 -2.579 79.928 1.00 88.94 484 ASP A O 1
ATOM 3756 N N . LYS A 1 485 ? -53.231 -1.534 79.721 1.00 88.44 485 LYS A N 1
ATOM 3757 C CA . LYS A 1 485 ? -52.415 -2.519 80.444 1.00 88.44 485 LYS A CA 1
ATOM 3758 C C . LYS A 1 485 ? -51.874 -1.993 81.774 1.00 88.44 485 LYS A C 1
ATOM 3760 O O . LYS A 1 485 ? -50.955 -2.592 82.332 1.00 88.44 485 LYS A O 1
ATOM 3765 N N . ALA A 1 486 ? -52.407 -0.882 82.279 1.00 88.56 486 ALA A N 1
ATOM 3766 C CA . ALA A 1 486 ? -52.034 -0.378 83.593 1.00 88.56 486 ALA A CA 1
ATOM 3767 C C . ALA A 1 486 ? -52.463 -1.367 84.690 1.00 88.56 486 ALA A C 1
ATOM 3769 O O . ALA A 1 486 ? -53.598 -1.843 84.708 1.00 88.56 486 ALA A O 1
ATOM 3770 N N . THR A 1 487 ? -51.559 -1.661 85.621 1.00 87.81 487 THR A N 1
ATOM 3771 C CA . THR A 1 487 ? -51.823 -2.532 86.774 1.00 87.81 487 THR A CA 1
ATOM 3772 C C . THR A 1 487 ? -51.748 -1.731 88.062 1.00 87.81 487 THR A C 1
ATOM 3774 O O . THR A 1 487 ? -50.841 -0.911 88.227 1.00 87.81 487 THR A O 1
ATOM 3777 N N . THR A 1 488 ? -52.664 -1.994 88.990 1.00 87.56 488 THR A N 1
ATOM 3778 C CA . THR A 1 488 ? -52.688 -1.363 90.313 1.00 87.56 488 THR A CA 1
ATOM 3779 C C . THR A 1 488 ? -52.447 -2.390 91.406 1.00 87.56 488 THR A C 1
ATOM 3781 O O . THR A 1 488 ? -53.082 -3.443 91.405 1.00 87.56 488 THR A O 1
ATOM 3784 N N . GLU A 1 489 ? -51.584 -2.058 92.357 1.00 89.62 489 GLU A N 1
ATOM 3785 C CA . GLU A 1 489 ? -51.341 -2.846 93.562 1.00 89.62 489 GLU A CA 1
ATOM 3786 C C . GLU A 1 489 ? -51.470 -1.948 94.794 1.00 89.62 489 GLU A C 1
ATOM 3788 O O . GLU A 1 489 ? -50.932 -0.840 94.825 1.00 89.62 489 GLU A O 1
ATOM 3793 N N . ASP A 1 490 ? -52.188 -2.426 95.808 1.00 87.44 490 ASP A N 1
ATOM 3794 C CA . ASP A 1 490 ? -52.305 -1.734 97.085 1.00 87.44 490 ASP A CA 1
ATOM 3795 C C . ASP A 1 490 ? -51.166 -2.164 98.011 1.00 87.44 490 ASP A C 1
ATOM 3797 O O . ASP A 1 490 ? -51.072 -3.315 98.442 1.00 87.44 490 ASP A O 1
ATOM 3801 N N . VAL A 1 491 ? -50.300 -1.211 98.336 1.00 86.56 491 VAL A N 1
ATOM 3802 C CA . VAL A 1 491 ? -49.156 -1.399 99.221 1.00 86.56 491 VAL A CA 1
ATOM 3803 C C . VAL A 1 491 ? -49.482 -0.786 100.574 1.00 86.56 491 VAL A C 1
ATOM 3805 O O . VAL A 1 491 ? -49.679 0.423 100.701 1.00 86.56 491 VAL A O 1
ATOM 3808 N N . ASN A 1 492 ? -49.509 -1.621 101.608 1.00 85.12 492 ASN A N 1
ATOM 3809 C CA . ASN A 1 492 ? -49.693 -1.167 102.981 1.00 85.12 492 ASN A CA 1
ATOM 3810 C C . ASN A 1 492 ? -48.341 -0.803 103.592 1.00 85.12 492 ASN A C 1
ATOM 3812 O O . ASN A 1 492 ? -47.427 -1.630 103.628 1.00 85.12 492 ASN A O 1
ATOM 3816 N N . ARG A 1 493 ? -48.218 0.420 104.105 1.00 87.50 493 ARG A N 1
ATOM 3817 C CA . ARG A 1 493 ? -47.052 0.858 104.881 1.00 87.50 493 ARG A CA 1
ATOM 3818 C C . ARG A 1 493 ? -47.513 1.344 106.244 1.00 87.50 493 ARG A C 1
ATOM 3820 O O . ARG A 1 493 ? -48.567 1.957 106.375 1.00 87.50 493 ARG A O 1
ATOM 3827 N N . THR A 1 494 ? -46.715 1.063 107.263 1.00 83.75 494 THR A N 1
ATOM 3828 C CA . THR A 1 494 ? -47.031 1.433 108.642 1.00 83.75 494 THR A CA 1
ATOM 3829 C C . THR A 1 494 ? -46.113 2.559 109.086 1.00 83.75 494 THR A C 1
ATOM 3831 O O . THR A 1 494 ? -44.899 2.472 108.899 1.00 83.75 494 THR A O 1
ATOM 3834 N N . ARG A 1 495 ? -46.691 3.602 109.685 1.00 87.19 495 ARG A N 1
ATOM 3835 C CA . ARG A 1 495 ? -45.961 4.694 110.339 1.00 87.19 495 ARG A CA 1
ATOM 3836 C C . ARG A 1 495 ? -46.424 4.861 111.782 1.00 87.19 495 ARG A C 1
ATOM 3838 O O . ARG A 1 495 ? -47.498 4.399 112.164 1.00 87.19 495 ARG A O 1
ATOM 3845 N N . GLU A 1 496 ? -45.618 5.550 112.577 1.00 83.31 496 GLU A N 1
ATOM 3846 C CA . GLU A 1 496 ? -46.016 5.964 113.921 1.00 83.31 496 GLU A CA 1
ATOM 3847 C C . GLU A 1 496 ? -47.188 6.960 113.853 1.00 83.31 496 GLU A C 1
ATOM 3849 O O . GLU A 1 496 ? -47.307 7.757 112.910 1.00 83.31 496 GLU A O 1
ATOM 3854 N N . MET A 1 497 ? -48.076 6.893 114.844 1.00 79.12 497 MET A N 1
ATOM 3855 C CA . MET A 1 497 ? -49.198 7.822 114.971 1.00 79.12 497 MET A CA 1
ATOM 3856 C C . MET A 1 497 ? -48.705 9.241 115.263 1.00 79.12 497 MET A C 1
ATOM 3858 O O . MET A 1 497 ? -47.781 9.449 116.048 1.00 79.12 497 MET A O 1
ATOM 3862 N N . THR A 1 498 ? -49.368 10.229 114.670 1.00 82.44 498 THR A N 1
ATOM 3863 C CA . THR A 1 498 ? -49.215 11.635 115.061 1.00 82.44 498 THR A CA 1
ATOM 3864 C C . THR A 1 498 ? -49.883 11.899 116.415 1.00 82.44 498 THR A C 1
ATOM 3866 O O . THR A 1 498 ? -50.774 11.159 116.840 1.00 82.44 498 THR A O 1
ATOM 3869 N N . ASP A 1 499 ? -49.508 12.991 117.087 1.00 75.56 499 ASP A N 1
ATOM 3870 C CA . ASP A 1 499 ? -50.089 13.372 118.386 1.00 75.56 499 ASP A CA 1
ATOM 3871 C C . ASP A 1 499 ? -51.620 13.528 118.333 1.00 75.56 499 ASP A C 1
ATOM 3873 O O . ASP A 1 499 ? -52.322 13.161 119.277 1.00 75.56 499 ASP A O 1
ATOM 3877 N N . ALA A 1 500 ? -52.150 14.017 117.206 1.00 74.50 500 ALA A N 1
ATOM 3878 C CA . ALA A 1 500 ? -53.589 14.140 116.979 1.00 74.50 500 ALA A CA 1
ATOM 3879 C C . ALA A 1 500 ? -54.284 12.769 116.866 1.00 74.50 500 ALA A C 1
ATOM 3881 O O . ALA A 1 500 ? -55.363 12.575 117.424 1.00 74.50 500 ALA A O 1
ATOM 3882 N N . GLU A 1 501 ? -53.659 11.796 116.193 1.00 76.50 501 GLU A N 1
ATOM 3883 C CA . GLU A 1 501 ? -54.180 10.427 116.065 1.00 76.50 501 GLU A CA 1
ATOM 3884 C C . GLU A 1 501 ? -54.145 9.693 117.421 1.00 76.50 501 GLU A C 1
ATOM 3886 O O . GLU A 1 501 ? -55.119 9.030 117.784 1.00 76.50 501 GLU A O 1
ATOM 3891 N N . LEU A 1 502 ? -53.097 9.892 118.233 1.00 74.31 502 LEU A N 1
ATOM 3892 C CA . LEU A 1 502 ? -52.987 9.331 119.590 1.00 74.31 502 LEU A CA 1
ATOM 3893 C C . LEU A 1 502 ? -54.072 9.843 120.548 1.00 74.31 502 LEU A C 1
ATOM 3895 O O . LEU A 1 502 ? -54.561 9.073 121.376 1.00 74.31 502 LEU A O 1
ATOM 3899 N N . GLN A 1 503 ? -54.488 11.108 120.434 1.00 73.38 503 GLN A N 1
ATOM 3900 C CA . GLN A 1 503 ? -55.552 11.664 121.282 1.00 73.38 503 GLN A CA 1
ATOM 3901 C C . GLN A 1 503 ? -56.885 10.922 121.108 1.00 73.38 503 GLN A C 1
ATOM 3903 O O . GLN A 1 503 ? -57.590 10.692 122.094 1.00 73.38 503 GLN A O 1
ATOM 3908 N N . THR A 1 504 ? -57.204 10.475 119.889 1.00 67.50 504 THR A N 1
ATOM 3909 C CA . THR A 1 504 ? -58.449 9.739 119.592 1.00 67.50 504 THR A CA 1
ATOM 3910 C C . THR A 1 504 ? -58.491 8.318 120.172 1.00 67.50 504 THR A C 1
ATOM 3912 O O . THR A 1 504 ? -59.567 7.736 120.295 1.00 67.50 504 THR A O 1
ATOM 3915 N N . CYS A 1 505 ? -57.348 7.774 120.604 1.00 68.94 505 CYS A N 1
ATOM 3916 C CA . CYS A 1 505 ? -57.209 6.429 121.170 1.00 68.94 505 CYS A CA 1
ATOM 3917 C C . CYS A 1 505 ? -57.466 6.339 122.694 1.00 68.94 505 CYS A C 1
ATOM 3919 O O . CYS A 1 505 ? -57.311 5.261 123.273 1.00 68.94 505 CYS A O 1
ATOM 3921 N N . THR A 1 506 ? -57.864 7.434 123.360 1.00 61.91 506 THR A N 1
ATOM 3922 C CA . THR A 1 506 ? -58.052 7.495 124.828 1.00 61.91 506 THR A CA 1
ATOM 3923 C C . THR A 1 506 ? -59.539 7.647 125.214 1.00 61.91 506 THR A C 1
ATOM 3925 O O . THR A 1 506 ? -60.147 8.653 124.851 1.00 61.91 506 THR A O 1
ATOM 3928 N N . PRO A 1 507 ? -60.165 6.712 125.964 1.00 53.56 507 PRO A N 1
ATOM 3929 C CA . PRO A 1 507 ? -61.568 6.844 126.384 1.00 53.56 507 PRO A CA 1
ATOM 3930 C C . PRO A 1 507 ? -61.752 7.861 127.534 1.00 53.56 507 PRO A C 1
ATOM 3932 O O . PRO A 1 507 ? -61.050 7.795 128.541 1.00 53.56 507 PRO A O 1
ATOM 3935 N N . GLN A 1 508 ? -62.718 8.786 127.414 1.00 42.88 508 GLN A N 1
ATOM 3936 C CA . GLN A 1 508 ? -63.026 9.798 128.446 1.00 42.88 508 GLN A CA 1
ATOM 3937 C C . GLN A 1 508 ? -63.864 9.250 129.635 1.00 42.88 508 GLN A C 1
ATOM 3939 O O . GLN A 1 508 ? -64.774 8.445 129.413 1.00 42.88 508 GLN A O 1
ATOM 3944 N N . PRO A 1 509 ? -63.640 9.709 130.891 1.00 43.00 509 PRO A N 1
ATOM 3945 C CA . PRO A 1 509 ? -64.419 9.301 132.068 1.00 43.00 509 PRO A CA 1
ATOM 3946 C C . PRO A 1 509 ? -65.753 10.066 132.243 1.00 43.00 509 PRO A C 1
ATOM 3948 O O . PRO A 1 509 ? -65.842 11.265 131.990 1.00 43.00 509 PRO A O 1
ATOM 3951 N N . LYS A 1 510 ? -66.796 9.357 132.714 1.00 35.19 510 LYS A N 1
ATOM 3952 C CA . LYS A 1 510 ? -68.181 9.846 132.913 1.00 35.19 510 LYS A CA 1
ATOM 3953 C C . LYS A 1 510 ? -68.330 10.763 134.142 1.00 35.19 510 LYS A C 1
ATOM 3955 O O . LYS A 1 510 ? -67.937 10.375 135.239 1.00 35.19 510 LYS A O 1
ATOM 3960 N N . ALA A 1 511 ? -69.001 11.908 133.976 1.00 39.06 511 ALA A N 1
ATOM 3961 C CA . ALA A 1 511 ? -69.392 12.834 135.047 1.00 39.06 511 ALA A CA 1
ATOM 3962 C C . ALA A 1 511 ? -70.881 12.698 135.447 1.00 39.06 511 ALA A C 1
ATOM 3964 O O . ALA A 1 511 ? -71.738 12.409 134.613 1.00 39.06 511 ALA A O 1
ATOM 3965 N N . GLN A 1 512 ? -71.167 12.909 136.739 1.00 34.81 512 GLN A N 1
ATOM 3966 C CA . GLN A 1 512 ? -72.493 12.938 137.377 1.00 34.81 512 GLN A CA 1
ATOM 3967 C C . GLN A 1 512 ? -73.262 14.238 137.070 1.00 34.81 512 GLN A C 1
ATOM 3969 O O . GLN A 1 512 ? -72.666 15.311 137.067 1.00 34.81 512 GLN A O 1
ATOM 3974 N N . ALA A 1 513 ? -74.594 14.166 136.950 1.00 37.28 513 ALA A N 1
ATOM 3975 C CA . ALA A 1 513 ? -75.483 15.325 137.084 1.00 37.28 513 ALA A CA 1
ATOM 3976 C C . ALA A 1 513 ? -76.817 14.922 137.737 1.00 37.28 513 ALA A C 1
ATOM 3978 O O . ALA A 1 513 ? -77.400 13.886 137.413 1.00 37.28 513 ALA A O 1
ATOM 3979 N N . LYS A 1 514 ? -77.267 15.749 138.686 1.00 33.12 514 LYS A N 1
ATOM 3980 C CA . LYS A 1 514 ? -78.434 15.575 139.557 1.00 33.12 514 LYS A CA 1
ATOM 3981 C C . LYS A 1 514 ? -79.526 16.592 139.174 1.00 33.12 514 LYS A C 1
ATOM 3983 O O . LYS A 1 514 ? -79.223 17.760 138.987 1.00 33.12 514 LYS A O 1
ATOM 3988 N N . GLU A 1 515 ? -80.763 16.091 139.143 1.00 33.31 515 GLU A N 1
ATOM 3989 C CA . GLU A 1 515 ? -82.071 16.742 139.373 1.00 33.31 515 GLU A CA 1
ATOM 3990 C C . GLU A 1 515 ? -82.695 17.806 138.427 1.00 33.31 515 GLU A C 1
ATOM 3992 O O . GLU A 1 515 ? -82.304 18.961 138.370 1.00 33.31 515 GLU A O 1
ATOM 3997 N N . ARG A 1 516 ? -83.820 17.353 137.835 1.00 31.62 516 ARG A N 1
ATOM 3998 C CA . ARG A 1 516 ? -85.216 17.871 137.861 1.00 31.62 516 ARG A CA 1
ATOM 3999 C C . ARG A 1 516 ? -85.641 19.191 137.166 1.00 31.62 516 ARG A C 1
ATOM 4001 O O . ARG A 1 516 ? -85.441 20.287 137.657 1.00 31.62 516 ARG A O 1
ATOM 4008 N N . SER A 1 517 ? -86.506 18.949 136.167 1.00 31.98 517 SER A N 1
ATOM 4009 C CA . SER A 1 517 ? -87.908 19.404 135.983 1.00 31.98 517 SER A CA 1
ATOM 4010 C C . SER A 1 517 ? -88.264 20.670 135.180 1.00 31.98 517 SER A C 1
ATOM 4012 O O . SER A 1 517 ? -88.060 21.786 135.634 1.00 31.98 517 SER A O 1
ATOM 4014 N N . LEU A 1 518 ? -88.955 20.391 134.059 1.00 31.73 518 LEU A N 1
ATOM 4015 C CA . LEU A 1 518 ? -90.164 21.000 133.465 1.00 31.73 518 LEU A CA 1
ATOM 4016 C C . LEU A 1 518 ? -90.318 22.533 133.368 1.00 31.73 518 LEU A C 1
ATOM 4018 O O . LEU A 1 518 ? -90.607 23.187 134.362 1.00 31.73 518 LEU A O 1
ATOM 4022 N N . ALA A 1 519 ? -90.435 23.022 132.124 1.00 33.69 519 ALA A N 1
ATOM 4023 C CA . ALA A 1 519 ? -91.658 23.675 131.627 1.00 33.69 519 ALA A CA 1
ATOM 4024 C C . ALA A 1 519 ? -91.699 23.704 130.082 1.00 33.69 519 ALA A C 1
ATOM 4026 O O . ALA A 1 519 ? -90.704 23.975 129.417 1.00 33.69 519 ALA A O 1
ATOM 4027 N N . LEU A 1 520 ? -92.879 23.382 129.549 1.00 33.16 520 LEU A N 1
ATOM 4028 C CA . LEU A 1 520 ? -93.303 23.428 128.147 1.00 33.16 520 LEU A CA 1
ATOM 4029 C C . LEU A 1 520 ? -93.712 24.852 127.725 1.00 33.16 520 LEU A C 1
ATOM 4031 O O . LEU A 1 520 ? -94.141 25.619 128.577 1.00 33.16 520 LEU A O 1
ATOM 4035 N N . THR A 1 521 ? -93.698 25.079 126.402 1.00 35.00 521 THR A N 1
ATOM 4036 C CA . THR A 1 521 ? -94.583 25.881 125.508 1.00 35.00 521 THR A CA 1
ATOM 4037 C C . THR A 1 521 ? -93.724 26.732 124.563 1.00 35.00 521 THR A C 1
ATOM 4039 O O . THR A 1 521 ? -92.836 27.423 125.037 1.00 35.00 521 THR A O 1
ATOM 4042 N N . GLY A 1 522 ? -93.887 26.775 123.240 1.00 33.41 522 GLY A N 1
ATOM 4043 C CA . GLY A 1 522 ? -94.841 26.172 122.310 1.00 33.41 522 GLY A CA 1
ATOM 4044 C C . GLY A 1 522 ? -94.897 27.028 121.029 1.00 33.41 522 GLY A C 1
ATOM 4045 O O . GLY A 1 522 ? -94.825 28.241 121.153 1.00 33.41 522 GLY A O 1
ATOM 4046 N N . LEU A 1 523 ? -95.085 26.371 119.866 1.00 33.00 523 LEU A N 1
ATOM 4047 C CA . LEU A 1 523 ? -95.789 26.843 118.643 1.00 33.00 523 LEU A CA 1
ATOM 4048 C C . LEU A 1 523 ? -95.234 28.087 117.889 1.00 33.00 523 LEU A C 1
ATOM 4050 O O . LEU A 1 523 ? -94.712 29.007 118.488 1.00 33.00 523 LEU A O 1
ATOM 4054 N N . SER A 1 524 ? -95.329 28.238 116.563 1.00 30.94 524 SER A N 1
ATOM 4055 C CA . SER A 1 524 ? -95.908 27.456 115.461 1.00 30.94 524 SER A CA 1
ATOM 4056 C C . SER A 1 524 ? -95.381 27.979 114.105 1.00 30.94 524 SER A C 1
ATOM 4058 O O . SER A 1 524 ? -94.940 29.119 114.034 1.00 30.94 524 SER A O 1
ATOM 4060 N N . SER A 1 525 ? -95.536 27.148 113.054 1.00 32.88 525 SER A N 1
ATOM 4061 C CA . SER A 1 525 ? -96.049 27.455 111.686 1.00 32.88 525 SER A CA 1
ATOM 4062 C C . SER A 1 525 ? -95.430 28.600 110.860 1.00 32.88 525 SER A C 1
ATOM 4064 O O . SER A 1 525 ? -95.211 29.681 111.374 1.00 32.88 525 SER A O 1
ATOM 4066 N N . SER A 1 526 ? -95.314 28.591 109.533 1.00 36.84 526 SER A N 1
ATOM 4067 C CA . SER A 1 526 ? -95.630 27.687 108.419 1.00 36.84 526 SER A CA 1
ATOM 4068 C C . SER A 1 526 ? -95.266 28.453 107.129 1.00 36.84 526 SER A C 1
ATOM 4070 O O . SER A 1 526 ? -95.103 29.671 107.161 1.00 36.84 526 SER A O 1
ATOM 4072 N N . ASN A 1 527 ? -95.324 27.729 106.008 1.00 31.55 527 ASN A N 1
ATOM 4073 C CA . ASN A 1 527 ? -95.474 28.161 104.608 1.00 31.55 527 ASN A CA 1
ATOM 4074 C C . ASN A 1 527 ? -94.178 28.416 103.832 1.00 31.55 527 ASN A C 1
ATOM 4076 O O . ASN A 1 527 ? -93.305 29.126 104.306 1.00 31.55 527 ASN A O 1
ATOM 4080 N N . LEU A 1 528 ? -93.905 27.832 102.659 1.00 32.00 528 LEU A N 1
ATOM 4081 C CA . LEU A 1 528 ? -94.636 27.289 101.487 1.00 32.00 528 LEU A CA 1
ATOM 4082 C C . LEU A 1 528 ? -94.313 28.144 100.242 1.00 32.00 528 LEU A C 1
ATOM 4084 O O . LEU A 1 528 ? -94.730 29.291 100.165 1.00 32.00 528 LEU A O 1
ATOM 4088 N N . LEU A 1 529 ? -93.707 27.464 99.257 1.00 32.88 529 LEU A N 1
ATOM 4089 C CA . LEU A 1 529 ? -94.041 27.446 97.819 1.00 32.88 529 LEU A CA 1
ATOM 4090 C C . LEU A 1 529 ? -93.788 28.665 96.899 1.00 32.88 529 LEU A C 1
ATOM 4092 O O . LEU A 1 529 ? -94.132 29.798 97.202 1.00 32.88 529 LEU A O 1
ATOM 4096 N N . GLY A 1 530 ? -93.327 28.344 95.676 1.00 30.66 530 GLY A N 1
ATOM 4097 C CA . GLY A 1 530 ? -93.427 29.176 94.460 1.00 30.66 530 GLY A CA 1
ATOM 4098 C C . GLY A 1 530 ? -92.127 29.201 93.635 1.00 30.66 530 GLY A C 1
ATOM 4099 O O . GLY A 1 530 ? -91.222 29.923 94.016 1.00 30.66 530 GLY A O 1
ATOM 4100 N N . ILE A 1 531 ? -91.853 28.311 92.663 1.00 32.59 531 ILE A N 1
ATOM 4101 C CA . ILE A 1 531 ? -92.394 28.130 91.284 1.00 32.59 531 ILE A CA 1
ATOM 4102 C C . ILE A 1 531 ? -91.654 28.940 90.187 1.00 32.59 531 ILE A C 1
ATOM 4104 O O . ILE A 1 531 ? -91.642 30.163 90.219 1.00 32.59 531 ILE A O 1
ATOM 4108 N N . GLY A 1 532 ? -91.215 28.203 89.144 1.00 28.48 532 GLY A N 1
ATOM 4109 C CA . GLY A 1 532 ? -91.224 28.572 87.708 1.00 28.48 532 GLY A CA 1
ATOM 4110 C C . GLY A 1 532 ? -89.915 29.125 87.112 1.00 28.48 532 GLY A C 1
ATOM 4111 O O . GLY A 1 532 ? -89.162 29.774 87.817 1.00 28.48 532 GLY A O 1
ATOM 4112 N N . ALA A 1 533 ? -89.565 29.002 85.824 1.00 31.59 533 ALA A N 1
ATOM 4113 C CA . ALA A 1 533 ? -89.915 28.162 84.663 1.00 31.59 533 ALA A CA 1
ATOM 4114 C C . ALA A 1 533 ? -89.106 28.702 83.440 1.00 31.59 533 ALA A C 1
ATOM 4116 O O . ALA A 1 533 ? -88.893 29.908 83.374 1.00 31.59 533 ALA A O 1
ATOM 4117 N N . ALA A 1 534 ? -88.813 27.841 82.440 1.00 30.22 534 ALA A N 1
ATOM 4118 C CA . ALA A 1 534 ? -88.585 28.153 80.998 1.00 30.22 534 ALA A CA 1
ATOM 4119 C C . ALA A 1 534 ? -87.248 28.859 80.586 1.00 30.22 534 ALA A C 1
ATOM 4121 O O . ALA A 1 534 ? -86.668 29.554 81.403 1.00 30.22 534 ALA A O 1
ATOM 4122 N N . MET A 1 535 ? -86.632 28.771 79.385 1.00 28.59 535 MET A N 1
ATOM 4123 C CA . MET A 1 535 ? -86.916 28.299 78.005 1.00 28.59 535 MET A CA 1
ATOM 4124 C C . MET A 1 535 ? -85.588 28.195 77.178 1.00 28.59 535 MET A C 1
ATOM 4126 O O . MET A 1 535 ? -84.645 28.901 77.508 1.00 28.59 535 MET A O 1
ATOM 4130 N N . PHE A 1 536 ? -85.588 27.378 76.095 1.00 28.61 536 PHE A N 1
ATOM 4131 C CA . PHE A 1 536 ? -84.959 27.489 74.733 1.00 28.61 536 PHE A CA 1
ATOM 4132 C C . PHE A 1 536 ? -83.541 28.116 74.538 1.00 28.61 536 PHE A C 1
ATOM 4134 O O . PHE A 1 536 ? -83.286 29.198 75.033 1.00 28.61 536 PHE A O 1
ATOM 4141 N N . ALA A 1 537 ? -82.524 27.546 73.858 1.00 30.27 537 ALA A N 1
ATOM 4142 C CA . ALA A 1 537 ? -82.319 26.950 72.511 1.00 30.27 537 ALA A CA 1
ATOM 4143 C C . ALA A 1 537 ? -81.509 27.860 71.530 1.00 30.27 537 ALA A C 1
ATOM 4145 O O . ALA A 1 537 ? -81.751 29.058 71.463 1.00 30.27 537 ALA A O 1
ATOM 4146 N N . VAL A 1 538 ? -80.678 27.208 70.684 1.00 30.14 538 VAL A N 1
ATOM 4147 C CA . VAL A 1 538 ? -80.169 27.582 69.325 1.00 30.14 538 VAL A CA 1
ATOM 4148 C C . VAL A 1 538 ? -78.764 28.220 69.142 1.00 30.14 538 VAL A C 1
ATOM 4150 O O . VAL A 1 538 ? -78.458 29.263 69.702 1.00 30.14 538 VAL A O 1
ATOM 4153 N N . GLY A 1 539 ? -78.000 27.625 68.194 1.00 28.94 539 GLY A N 1
ATOM 4154 C CA . GLY A 1 539 ? -77.021 28.262 67.271 1.00 28.94 539 GLY A CA 1
ATOM 4155 C C . GLY A 1 539 ? -75.549 28.001 67.623 1.00 28.94 539 GLY A C 1
ATOM 4156 O O . GLY A 1 539 ? -75.102 28.463 68.659 1.00 28.94 539 GLY A O 1
ATOM 4157 N N . VAL A 1 540 ? -74.735 27.180 66.938 1.00 35.09 540 VAL A N 1
ATOM 4158 C CA . VAL A 1 540 ? -74.314 27.088 65.513 1.00 35.09 540 VAL A CA 1
ATOM 4159 C C . VAL A 1 540 ? -73.672 28.372 64.967 1.00 35.09 540 VAL A C 1
ATOM 4161 O O . VAL A 1 540 ? -74.203 29.460 65.149 1.00 35.09 540 VAL A O 1
ATOM 4164 N N . ILE A 1 541 ? -72.604 28.157 64.179 1.00 33.62 541 ILE A N 1
ATOM 4165 C CA . ILE A 1 541 ? -71.769 29.086 63.389 1.00 33.62 541 ILE A CA 1
ATOM 4166 C C . ILE A 1 541 ? -70.628 29.676 64.234 1.00 33.62 541 ILE A C 1
ATOM 4168 O O . ILE A 1 541 ? -70.863 30.350 65.220 1.00 33.62 541 ILE A O 1
ATOM 4172 N N . GLY A 1 542 ? -69.346 29.463 63.956 1.00 29.45 542 GLY A N 1
ATOM 4173 C CA . GLY A 1 542 ? -68.657 29.043 62.741 1.00 29.45 542 GLY A CA 1
ATOM 4174 C C . GLY A 1 542 ? -67.458 29.976 62.580 1.00 29.45 542 GLY A C 1
ATOM 4175 O O . GLY A 1 542 ? -67.621 31.171 62.773 1.00 29.45 542 GLY A O 1
ATOM 4176 N N . LEU A 1 543 ? -66.270 29.470 62.246 1.00 32.25 543 LEU A N 1
ATOM 4177 C CA . LEU A 1 543 ? -65.261 30.284 61.562 1.00 32.25 543 LEU A CA 1
ATOM 4178 C C . LEU A 1 543 ? -64.238 29.394 60.859 1.00 32.25 543 LEU A C 1
ATOM 4180 O O . LEU A 1 543 ? -63.277 28.871 61.416 1.00 32.25 543 LEU A O 1
ATOM 4184 N N . SER A 1 544 ? -64.533 29.238 59.576 1.00 32.38 544 SER A N 1
ATOM 4185 C CA . SER A 1 544 ? -63.647 28.864 58.496 1.00 32.38 544 SER A CA 1
ATOM 4186 C C . SER A 1 544 ? -62.415 29.773 58.419 1.00 32.38 544 SER A C 1
ATOM 4188 O O . SER A 1 544 ? -62.525 30.993 58.352 1.00 32.38 544 SER A O 1
ATOM 4190 N N . THR A 1 545 ? -61.258 29.124 58.354 1.00 34.16 545 THR A N 1
ATOM 4191 C CA . THR A 1 545 ? -60.154 29.317 57.400 1.00 34.16 545 THR A CA 1
ATOM 4192 C C . THR A 1 545 ? -59.959 30.647 56.651 1.00 34.16 545 THR A C 1
ATOM 4194 O O . THR A 1 545 ? -60.832 31.114 55.926 1.00 34.16 545 THR A O 1
ATOM 4197 N N . ARG A 1 546 ? -58.655 30.972 56.567 1.00 33.28 546 ARG A N 1
ATOM 4198 C CA . ARG A 1 546 ? -57.888 31.506 55.418 1.00 33.28 546 ARG A CA 1
ATOM 4199 C C . ARG A 1 546 ? -58.012 32.999 55.089 1.00 33.28 546 ARG A C 1
ATOM 4201 O O . ARG A 1 546 ? -58.958 33.413 54.432 1.00 33.28 546 ARG A O 1
ATOM 4208 N N . LYS A 1 547 ? -56.868 33.693 55.195 1.00 31.92 547 LYS A N 1
ATOM 4209 C CA . LYS A 1 547 ? -56.069 34.064 54.005 1.00 31.92 547 LYS A CA 1
ATOM 4210 C C . LYS A 1 547 ? -54.684 34.636 54.341 1.00 31.92 547 LYS A C 1
ATOM 4212 O O . LYS A 1 547 ? -54.591 35.517 55.180 1.00 31.92 547 LYS A O 1
ATOM 4217 N N . ARG A 1 548 ? -53.730 34.243 53.473 1.00 34.44 548 ARG A N 1
ATOM 4218 C CA . ARG A 1 548 ? -52.556 34.995 52.963 1.00 34.44 548 ARG A CA 1
ATOM 4219 C C . ARG A 1 548 ? -51.394 35.197 53.951 1.00 34.44 548 ARG A C 1
ATOM 4221 O O . ARG A 1 548 ? -51.623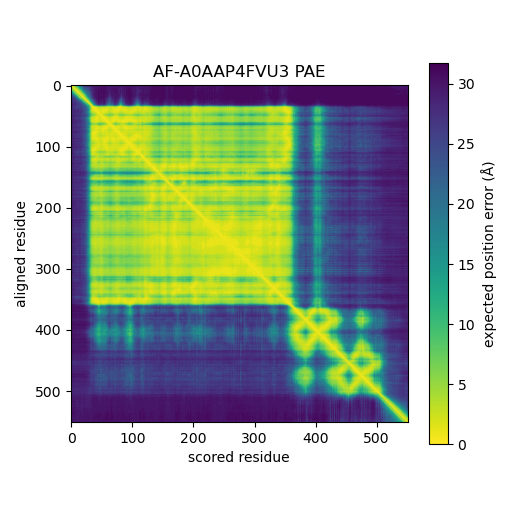 35.382 55.128 1.00 34.44 548 ARG A O 1
ATOM 4228 N N . SER A 1 549 ? -50.127 35.144 53.545 1.00 33.53 549 SER A N 1
ATOM 4229 C CA . SER A 1 549 ? -49.498 35.173 52.215 1.00 33.53 549 SER A CA 1
ATOM 4230 C C . SER A 1 549 ? -48.118 34.510 52.284 1.00 33.53 549 SER A C 1
ATOM 4232 O O . SER A 1 549 ? -47.393 34.712 53.253 1.00 33.53 549 SER A O 1
ATOM 4234 N N . LYS A 1 550 ? -47.760 33.768 51.232 1.00 41.00 550 LYS A N 1
ATOM 4235 C CA . LYS A 1 550 ? -46.376 33.650 50.767 1.00 41.00 550 LYS A CA 1
ATOM 4236 C C . LYS A 1 550 ? -46.154 34.741 49.720 1.00 41.00 550 LYS A C 1
ATOM 4238 O O . LYS A 1 550 ? -47.017 34.901 48.852 1.00 41.00 550 LYS A O 1
ATOM 4243 N N . GLU A 1 551 ? -45.039 35.448 49.841 1.00 43.41 551 GLU A N 1
ATOM 4244 C CA . GLU A 1 551 ? -44.083 35.547 48.732 1.00 43.41 551 GLU A CA 1
ATOM 4245 C C . GLU A 1 551 ? -43.171 34.316 48.780 1.00 43.41 551 GLU A C 1
ATOM 4247 O O . GLU A 1 551 ? -42.966 33.789 49.905 1.00 43.41 551 GLU A O 1
#

Radius of gyration: 59.14 Å; Cα contacts (8 Å, |Δi|>4): 992; chains: 1; bounding box: 127×85×211 Å

Mean predicted aligned error: 16.97 Å

Sequence (551 aa):
MLPTFRKSLIVAISTSALILTGGIATAQASAADSATYPVRISKVAEDNTSSELKDAHLSLSIPGGDPQTWTSSTSPHEVKLAPGTYTLTETSAPKDYDVAEPISFTVTDKGTIEAPSTVLSFSPVDATPVRAYNDFNDETPHWGQNPYGKNYYVDRDTKNESAAGDEVIYCFNMDLNQPPDSYNYGENIDPDVTGKEVNFTARYVFDGLAQYANTPKVQDPATLALKIRKVIEAGYPNNKKTFGTGLTSTEFRAATQLAVYYWSDSFTLEKIREIVAKDGVDSQKTHGFGRIDTPEGAKVKAAYEKIIAYAEDSNSDSDIVDKNIGVYIPNLSNYQRFISSKDTPQERIPVIAMVDKKTVAPDTPQPKADVKESPAKNPQSDCKKKQVTETFTVTTTPYKWDTASKTWVLDTDKATTEDVNRTREMTDAELQTCTPQPKADVKESPAKNPQSDCKKKQVTETFTVTTTPYKWDTASKTWVLDTDKATTEDVNRTREMTDAELQTCTPQPKAQAKERSLALTGLSSSNLLGIGAAMFAVGVIGLSTRKRSKE

Nearest PDB structures (foldseek):
  2xid-assembly2_B  TM=6.798E-01  e=7.459E-26  Streptococcus pyogenes
  2xic-assembly1_A  TM=6.757E-01  e=3.186E-25  Streptococcus pyogenes
  2xid-assembly1_A  TM=6.788E-01  e=5.350E-25  Streptococcus pyogenes
  4bug-assembly1_A  TM=6.941E-01  e=2.534E-24  Streptococcus pyogenes
  4bug-assembly2_B  TM=6.691E-01  e=4.722E-24  Streptococcus pyogenes

Foldseek 3Di:
DDDDDDDDDDDDDDDDDDDDDDDPPPPPPPPDPFAWAKAWAAEAALVDPQWGDWQWWKWKDAVPDDIDIDTTDRDTDIDIHGFDKMKMFTPDHPFQWDGFDIWIWTQHSVRDIGGPQQQKKWAFPPQPWWAKAFAQPQQDPLFDRGRLRQQIWTDDDQPLQDLPNTFGWAFLELQFAEGFHDPRNPNDGQDPPVRHRKTWGKMWGALNPLSQFDAFPDPRSNLLLLLLVLLLCCAPPNNVVVLCPPGDNSNRSLLSNQLSCCGRVVCDPVVLVVCCVPPNLPDVVNVNCSCCPPPRNPSSVSSNVVSNVRSPDPVCSVVCPDSIWMWIRISDPRHTIITTSDDDDPHIHMYRYTYIYRDDLDPPDFDAWDKDKDPWDDWDDDLVVQKTKTKIKIKTWGWDQDSVVRDTDTPPVPIDIDIDIDMDGHDLVSLCVSADFDAWDKDKDPWDDWDDPLVVQKTKTKIKIKTWGWDQDSVVSDTDTPPVPIDIDIDIDMDGHDPVSNVVSDDDDDDDDDDYDDDDDDDDDDDDDDDDDDDDDDDDDDDDDDDDDDD

Secondary structure (DSSP, 8-state):
------------------------------------EEEEEEEEETTEEEEE--S-EEEE--TTSPPEEEE--SSPEEEEE-SEEEEEEEEEPPTTBPPPPPEEEEE-TTS-EE--TTTEEEE-SS-PPEEEEEETT---EEETTEE----EEE---SS-S-TTSSEEEEES-TTSBPPPEESSTTSSBPPPTTS---EEEEEEESGGGGGG-SS-S-S-HHHHHHHHHHHHHHSTTT-TT-TTTT--HHHHHHHHHHHHHHHHS---HHHHHHHHHHH-TT-GGGTT-TTTTSTTTHHHHHHHHHHHHHHH-GGGGGG-S---EEEEEESSTTBPPEEE-SPPPSS-EEEEEEEEPB-PPPSSPPPPPEEEEPPPEEEEEETTTTEEEEEEEEEEE-EEEETTTTEEEE-GGG-EEEEEEEEEEPPHHHHHHHSPPPPPEEEEPPPEEEEEETTTTEEEEEEEEEEE-EEEETTTTEEEE-GGG-EEEEEEEEEEPPHHHHHTTSPPPPPP---------------------------------------

Solvent-accessible surface area (backbone atoms o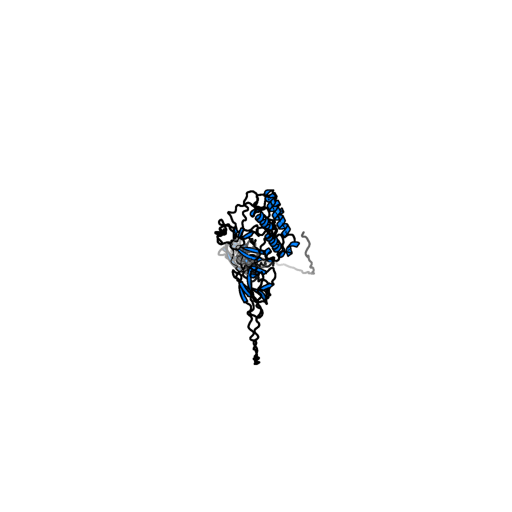nly — not comparable to full-atom values): 32380 Å² total; per-residue (Å²): 140,85,82,87,85,88,84,87,88,85,86,84,90,84,82,88,82,92,78,92,72,94,68,87,75,75,78,75,76,72,79,70,82,71,68,59,33,68,37,30,42,35,40,27,31,70,94,41,78,41,47,49,38,50,61,24,33,37,36,34,48,39,82,96,57,76,61,53,70,50,67,41,39,82,57,66,50,77,45,72,44,51,59,45,66,36,40,42,35,54,79,40,46,31,92,63,37,39,64,41,80,66,47,63,36,32,34,38,94,82,63,51,76,51,53,61,52,74,33,42,35,29,28,48,78,73,71,70,64,38,49,45,26,21,39,66,74,53,60,60,43,46,43,84,83,52,48,58,76,75,50,33,30,34,59,67,56,95,76,33,84,49,66,82,68,33,41,58,40,33,67,36,34,90,91,39,39,72,57,37,48,12,83,42,47,55,72,51,59,51,53,45,99,86,70,44,81,66,38,23,42,62,36,32,26,28,40,44,43,50,83,67,33,79,45,44,60,53,86,53,24,54,57,44,24,44,35,49,46,40,34,37,43,30,20,47,87,58,30,76,70,56,54,47,72,95,52,53,73,50,20,29,38,51,18,32,42,48,48,41,30,32,45,22,51,47,51,40,74,66,56,36,50,55,47,28,76,75,63,37,49,84,29,72,90,34,75,82,48,32,47,40,90,39,85,62,18,42,65,32,40,55,34,24,53,52,37,47,53,55,33,68,40,69,84,59,54,76,74,52,80,75,49,52,38,39,36,33,36,26,66,48,83,66,39,34,34,30,36,48,44,64,80,75,68,88,72,55,34,45,27,46,49,48,59,26,46,66,56,67,80,68,91,64,80,78,67,77,54,50,75,49,73,50,75,78,38,77,78,42,77,38,67,89,78,47,31,30,38,30,36,27,45,37,36,42,28,39,60,38,80,37,76,87,81,72,42,80,39,77,31,72,92,67,46,45,77,48,81,47,78,47,75,43,74,51,50,72,68,55,49,50,69,63,47,77,81,68,76,57,50,75,47,71,48,75,77,39,77,76,45,74,38,70,90,78,48,31,29,36,29,34,26,47,37,37,42,29,40,62,37,80,37,80,89,81,71,43,79,40,78,30,70,93,65,47,46,76,49,78,47,76,48,74,44,75,52,51,75,72,59,54,59,75,64,58,86,84,84,90,82,90,87,85,86,87,83,89,84,89,87,79,90,78,88,82,87,83,91,85,88,89,81,91,80,90,88,88,83,86,88,84,83,83,82,88,82,86,80,80,132